Protein AF-A0A1G6MX96-F1 (afdb_monomer)

Nearest PDB structures (foldseek):
  7o3y-assembly1_E  TM=3.168E-01  e=6.059E+00  Synechocystis sp. PCC 6803 substr. Kazusa

Foldseek 3Di:
DDDDDDDPDDDDDDDPDDDDDDDDDDDDDDDDDDDDDDDDDDDDPDDDPPPPPPPPPDPDDPDDDDDDDDDDDPDPDDPCPVVVVVVVVVCVVLVVLLVVLVVCVVVLVQLVLLVVVCVVDVFPDQDVQLVCLSVVSNVCSVVSNDDPVSVVSNVVSSVVSPVSPPPFGSQLSVVLPDDDDPVVVVVVCPPPVVVVPPPDPCLLVVLVVVLVVLVVVLVVLVVLLVVLVVLLVLLVVLVVVLVVLVVVLVVLVVVLVVLVVVLVVPVPDPPDPVNVVSVVVSVVSVVVSVVSVVVSVVSVVVSVVSLVVLVVSLCVLCVDPVSVVPQVVPVPDPPPPDPPPPVDDDPPPPDSVNSSVVSVVSSCCSQQQVLLLSLLLSLLSVLVNVVCVVCSVVSSDDSPCVVVSVVLSVLSSVQSNVQSVPDDCVVVVHPPPDRSSVSSNVCSNCSVVSVVVVVVVVVVVVD

Mean predicted aligned error: 12.64 Å

Secondary structure (DSSP, 8-state):
--PPP--TT------SS----------------------PPPP----SSSSTTSSS------------------PPPP---HHHHHHHHHHHHHHHHHHHHHHHHHHHHHHHHHHHHHHHTT-S---HHHHHHHHHHHHHHHTT---HHHHHHHHHHHHHHHHHHTT--HHHHHHHH-PPPPHHHHHT-SS-HHHHHTTS-THHHHHHHHHHHHHHHHHHHHHHHHHHHHHHHHHHHHHHHHHHHHHHHHHHHHHHHHHHHHHHHSTTSTT-HHHHHHHHHHHHHHHHHHHHHHHHHHHHHHHHTHHHHHHHHHHHHHHSHHHHHHHSTTS-SS---------S-------HHHHHHHHHHHHHHIIIIIHHHHHHHHHHHHHHHHHHHHHHHHT---GGGHHHHHHHHHHHHHHHHHHHHH--TTTTT--TTS-HHHHHHHHHHTHHHHHHHHHHHHHHTT-

Solvent-accessible surface area (backbone atoms only — not comparable to full-atom values): 27642 Å² total; per-residue (Å²): 140,83,88,81,90,76,78,92,90,72,94,76,84,82,70,94,67,99,70,92,78,87,78,83,89,73,91,73,93,76,94,75,93,77,91,77,79,91,78,82,84,78,82,85,88,82,71,85,78,76,68,77,78,74,75,86,78,75,86,78,76,94,79,80,78,94,82,88,80,88,78,94,76,88,68,79,76,76,80,77,50,70,64,61,57,53,56,54,61,69,48,50,62,58,53,51,16,37,55,48,16,66,67,42,45,67,58,45,53,34,48,50,53,46,52,55,46,47,71,71,44,97,51,78,90,74,55,65,66,46,53,48,39,50,54,53,43,46,57,27,33,77,66,37,61,36,49,74,66,51,52,54,50,30,53,54,33,47,54,51,50,46,62,74,43,57,84,40,43,50,65,14,45,56,62,49,66,62,71,77,76,58,69,68,66,63,71,69,45,84,84,57,50,76,76,69,49,75,81,54,85,51,76,68,55,50,56,55,52,50,45,52,53,48,51,50,50,44,51,51,51,50,55,51,49,52,55,52,52,50,53,53,51,51,46,50,51,43,52,53,51,47,53,51,52,52,52,53,47,54,54,52,51,52,54,44,53,53,52,49,57,51,53,65,68,58,59,86,52,87,81,42,72,64,59,54,52,51,54,51,53,48,50,50,51,50,54,51,51,51,52,52,51,52,52,44,52,52,46,49,55,57,44,67,53,43,47,67,54,49,54,54,58,65,51,51,50,57,73,36,80,81,42,23,70,71,78,42,66,82,68,73,76,67,75,81,67,70,88,55,90,66,92,61,97,67,88,76,69,76,48,63,67,56,51,50,52,51,52,49,53,52,52,48,48,41,64,60,44,51,45,11,24,44,29,0,31,49,18,18,42,55,43,49,5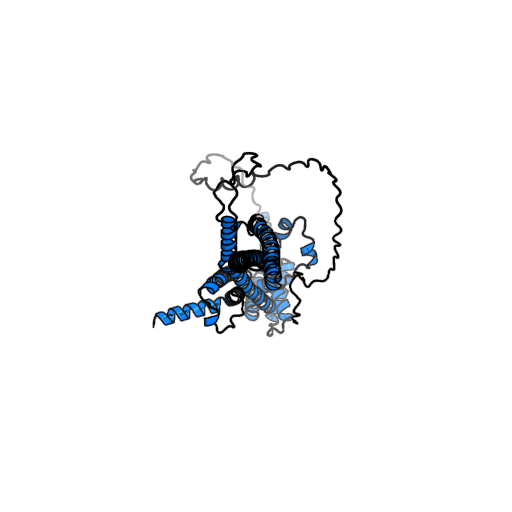5,50,48,52,54,49,30,44,74,68,29,53,41,60,86,84,54,56,66,62,54,53,52,47,36,54,47,2,23,50,33,3,37,47,32,72,76,73,54,52,54,77,81,72,75,46,67,90,81,66,59,70,47,58,53,4,20,52,32,4,44,38,41,67,58,53,50,57,49,50,53,50,52,58,54,62,75,75,109

Sequence (463 aa):
MGFIVLPPGRWQVICASSAVFEVDNAASTADKQLDFGEETKPPLVVDLVSGAMRQLKDGESWNAATDIAGAPVSTPLPAITVEAARARSATAPATRARERSMRLAPMVDDAMKLLRHAASTKSPDIDDDLRNAIISTHDLVGRHAATLEDEQKFFKAYQELTRKLAPVTAETLQASMQRLPPLSSLLQLRGNFMTRMSGMTWGRFIHAVLFVVVLIMAALALGHQTIGSAALARHKALSDDITKLADDRVKLQAAMFDKQALSDRDRSEPGSPAARALANAVRQAGDELVVKADQKKQLESERDGIPPTLARWEQRPCNTWLLKAWLCLDSGNGNGGNVRNGNGNGNGTTSAAEVLDSARTTLDRLNRIVLPLLFGLLGSYSHLLRNISLEIRAQQFAPHSSLHHIARLSLGALAGIASTWLLTPQQVGLSSSLPIWTLAFVAGYGTELVFAFMDRIILAFKA

pLDDT: mean 80.01, std 21.72, range [24.98, 98.31]

Structure (mmCIF, N/CA/C/O backbone):
data_AF-A0A1G6MX96-F1
#
_entry.id   AF-A0A1G6MX96-F1
#
loop_
_atom_site.group_PDB
_atom_site.id
_atom_site.type_symbol
_atom_site.label_atom_id
_atom_site.label_alt_id
_atom_site.label_comp_id
_atom_site.label_asym_id
_atom_site.label_entity_id
_atom_site.label_seq_id
_atom_site.pdbx_PDB_ins_code
_atom_site.Cartn_x
_atom_site.Cartn_y
_atom_site.Cartn_z
_atom_site.occupancy
_atom_site.B_iso_or_equiv
_atom_site.auth_seq_id
_atom_site.auth_comp_id
_atom_site.auth_asym_id
_atom_site.auth_atom_id
_atom_site.pdbx_PDB_model_num
ATOM 1 N N . MET A 1 1 ? -1.546 -20.864 -12.764 1.00 32.62 1 MET A N 1
ATOM 2 C CA . MET A 1 1 ? -0.641 -19.825 -13.299 1.00 32.62 1 MET A CA 1
ATOM 3 C C . MET A 1 1 ? 0.155 -20.461 -14.423 1.00 32.62 1 MET A C 1
ATOM 5 O O . MET A 1 1 ? 1.010 -21.284 -14.136 1.00 32.62 1 MET A O 1
ATOM 9 N N . GLY A 1 2 ? -0.205 -20.194 -15.677 1.00 28.23 2 GLY A N 1
ATOM 10 C CA . GLY A 1 2 ? 0.538 -20.673 -16.846 1.00 28.23 2 GLY A CA 1
ATOM 11 C C . GLY A 1 2 ? 1.231 -19.491 -17.512 1.00 28.23 2 GLY A C 1
ATOM 12 O O . GLY A 1 2 ? 0.594 -18.458 -17.702 1.00 28.23 2 GLY A O 1
ATOM 13 N N . PHE A 1 3 ? 2.518 -19.624 -17.826 1.00 24.98 3 PHE A N 1
ATOM 14 C CA . PHE A 1 3 ? 3.258 -18.634 -18.605 1.00 24.98 3 PHE A CA 1
ATOM 15 C C . PHE A 1 3 ? 3.250 -19.069 -20.068 1.00 24.98 3 PHE A C 1
ATOM 17 O O . PHE A 1 3 ? 3.734 -20.151 -20.392 1.00 24.98 3 PHE A O 1
ATOM 24 N N . ILE A 1 4 ? 2.695 -18.231 -20.940 1.00 31.08 4 ILE A N 1
ATOM 25 C CA . ILE A 1 4 ? 2.838 -18.375 -22.389 1.00 31.08 4 ILE A CA 1
ATOM 26 C C . ILE A 1 4 ? 3.882 -17.351 -22.829 1.00 31.08 4 ILE A C 1
ATOM 28 O O . ILE A 1 4 ? 3.748 -16.161 -22.548 1.00 31.08 4 ILE A O 1
ATOM 32 N N . VAL A 1 5 ? 4.933 -17.825 -23.493 1.00 31.53 5 VAL A N 1
ATOM 33 C CA . VAL A 1 5 ? 5.957 -16.983 -24.119 1.00 31.53 5 VAL A CA 1
ATOM 34 C C . VAL A 1 5 ? 5.400 -16.487 -25.454 1.00 31.53 5 VAL A C 1
ATOM 36 O O . VAL A 1 5 ? 5.077 -17.296 -26.320 1.00 31.53 5 VAL A O 1
ATOM 39 N N . LEU A 1 6 ? 5.265 -15.169 -25.615 1.00 49.91 6 LEU A N 1
ATOM 40 C CA . LEU A 1 6 ? 4.871 -14.524 -26.874 1.00 49.91 6 LEU A CA 1
ATOM 41 C C . LEU A 1 6 ? 6.075 -13.809 -27.525 1.00 49.91 6 LEU A C 1
ATOM 43 O O . LEU A 1 6 ? 6.998 -13.407 -26.813 1.00 49.91 6 LEU A O 1
ATOM 47 N N . PRO A 1 7 ? 6.084 -13.659 -28.866 1.00 39.91 7 PRO A N 1
ATOM 48 C CA . PRO A 1 7 ? 7.207 -13.102 -29.624 1.00 39.91 7 PRO A CA 1
ATOM 49 C C . PRO A 1 7 ? 7.394 -11.581 -29.425 1.00 39.91 7 PRO A C 1
ATOM 51 O O . PRO A 1 7 ? 6.447 -10.876 -29.064 1.00 39.91 7 PRO A O 1
ATOM 54 N N . PRO A 1 8 ? 8.609 -11.049 -29.676 1.00 42.44 8 PRO A N 1
ATOM 55 C CA . PRO A 1 8 ? 8.947 -9.650 -29.420 1.00 42.44 8 PRO A CA 1
ATOM 56 C C . PRO A 1 8 ? 8.251 -8.702 -30.410 1.00 42.44 8 PRO A C 1
ATOM 58 O O . PRO A 1 8 ? 8.320 -8.907 -31.619 1.00 42.44 8 PRO A O 1
ATOM 61 N N . GLY A 1 9 ? 7.616 -7.637 -29.903 1.00 36.28 9 GLY A N 1
ATOM 62 C CA . GLY A 1 9 ? 7.147 -6.513 -30.734 1.00 36.28 9 GLY A CA 1
ATOM 63 C C . GLY A 1 9 ? 5.768 -5.927 -30.410 1.00 36.28 9 GLY A C 1
ATOM 64 O O . GLY A 1 9 ? 5.407 -4.899 -30.976 1.00 36.28 9 GLY A O 1
ATOM 65 N N . ARG A 1 10 ? 4.991 -6.512 -29.490 1.00 33.88 10 ARG A N 1
ATOM 66 C CA . ARG A 1 10 ? 3.707 -5.948 -29.034 1.00 33.88 10 ARG A CA 1
ATOM 67 C C . ARG A 1 10 ? 3.581 -6.049 -27.517 1.00 33.88 10 ARG A C 1
ATOM 69 O O . ARG A 1 10 ? 3.530 -7.144 -26.971 1.00 33.88 10 ARG A O 1
ATOM 76 N N . TRP A 1 11 ? 3.494 -4.906 -26.842 1.00 36.28 11 TRP A N 1
ATOM 77 C CA . TRP A 1 11 ? 3.169 -4.847 -25.418 1.00 36.28 11 TRP A CA 1
ATOM 78 C C . TRP A 1 11 ? 1.646 -4.791 -25.270 1.00 36.28 11 TRP A C 1
ATOM 80 O O . TRP A 1 11 ? 1.035 -3.765 -25.556 1.00 36.28 11 TRP A O 1
ATOM 90 N N . GLN A 1 12 ? 1.025 -5.892 -24.844 1.00 35.28 12 GLN A N 1
ATOM 91 C CA . GLN A 1 12 ? -0.347 -5.881 -24.334 1.00 35.28 12 GLN A CA 1
ATOM 92 C C . GLN A 1 12 ? -0.307 -6.021 -22.815 1.00 35.28 12 GLN A C 1
ATOM 94 O O . GLN A 1 12 ? 0.217 -6.994 -22.276 1.00 35.28 12 GLN A O 1
ATOM 99 N N . VAL A 1 13 ? -0.882 -5.041 -22.123 1.00 33.16 13 VAL A N 1
ATOM 100 C CA . VAL A 1 13 ? -1.172 -5.137 -20.694 1.00 33.16 13 VAL A CA 1
ATOM 101 C C . VAL A 1 13 ? -2.496 -5.882 -20.565 1.00 33.16 13 VAL A C 1
ATOM 103 O O . VAL A 1 13 ? -3.560 -5.311 -20.785 1.00 33.16 13 VAL A O 1
ATOM 106 N N . ILE A 1 14 ? -2.437 -7.175 -20.247 1.00 34.12 14 ILE A N 1
ATOM 107 C CA . ILE A 1 14 ? -3.632 -7.952 -19.909 1.00 34.12 14 ILE A CA 1
ATOM 108 C C . ILE A 1 14 ? -3.952 -7.671 -18.440 1.00 34.12 14 ILE A C 1
ATOM 110 O O . ILE A 1 14 ? -3.403 -8.293 -17.533 1.00 34.12 14 ILE A O 1
ATOM 114 N N . CYS A 1 15 ? -4.842 -6.709 -18.200 1.00 31.44 15 CYS A N 1
ATOM 115 C CA . CYS A 1 15 ? -5.530 -6.600 -16.921 1.00 31.44 15 CYS A CA 1
ATOM 116 C C . CYS A 1 15 ? -6.590 -7.704 -16.859 1.00 31.44 15 CYS A C 1
ATOM 118 O O . CYS A 1 15 ? -7.545 -7.704 -17.632 1.00 31.44 15 CYS A O 1
ATOM 120 N N . ALA A 1 16 ? -6.430 -8.649 -15.934 1.00 34.81 16 ALA A N 1
ATOM 121 C CA . ALA A 1 16 ? -7.460 -9.629 -15.622 1.00 34.81 16 ALA A CA 1
ATOM 122 C C . ALA A 1 16 ? -8.625 -8.944 -14.884 1.00 34.81 16 ALA A C 1
ATOM 124 O O . ALA A 1 16 ? -8.678 -8.933 -13.659 1.00 34.81 16 ALA A O 1
ATOM 125 N N . SER A 1 17 ? -9.541 -8.342 -15.640 1.00 34.34 17 SER A N 1
ATOM 126 C CA . SER A 1 17 ? -10.944 -8.178 -15.259 1.00 34.34 17 SER A CA 1
ATOM 127 C C . SER A 1 17 ? -11.759 -7.884 -16.515 1.00 34.34 17 SER A C 1
ATOM 129 O O . SER A 1 17 ? -11.418 -7.007 -17.306 1.00 34.34 17 SER A O 1
ATOM 131 N N . SER A 1 18 ? -12.800 -8.675 -16.724 1.00 39.94 18 SER A N 1
ATOM 132 C CA . SER A 1 18 ? -13.626 -8.721 -17.922 1.00 39.94 18 SER A CA 1
ATOM 133 C C . SER A 1 18 ? -14.335 -7.390 -18.205 1.00 39.94 18 SER A C 1
ATOM 135 O O . SER A 1 18 ? -15.330 -7.068 -17.567 1.00 39.94 18 SER A O 1
ATOM 137 N N . ALA A 1 19 ? -13.853 -6.654 -19.204 1.00 28.27 19 ALA A N 1
ATOM 138 C CA . ALA A 1 19 ? -14.644 -5.775 -20.061 1.00 28.27 19 ALA A CA 1
ATOM 139 C C . ALA A 1 19 ? -13.836 -5.545 -21.344 1.00 28.27 19 ALA A C 1
ATOM 141 O O . ALA A 1 19 ? -12.838 -4.826 -21.347 1.00 28.27 19 ALA A O 1
ATOM 142 N N . VAL A 1 20 ? -14.229 -6.222 -22.421 1.00 31.52 20 VAL A N 1
ATOM 143 C CA . VAL A 1 20 ? -13.672 -6.000 -23.757 1.00 31.52 20 VAL A CA 1
ATOM 144 C C . VAL A 1 20 ? -14.198 -4.649 -24.236 1.00 31.52 20 VAL A C 1
ATOM 146 O O . VAL A 1 20 ? -15.396 -4.501 -24.456 1.00 31.52 20 VAL A O 1
ATOM 149 N N . PHE A 1 21 ? -13.314 -3.660 -24.350 1.00 27.19 21 PHE A N 1
ATOM 150 C CA . PHE A 1 21 ? -13.560 -2.453 -25.133 1.00 27.19 21 PHE A CA 1
ATOM 151 C C . PHE A 1 21 ? -12.643 -2.527 -26.349 1.00 27.19 21 PHE A C 1
ATOM 153 O O . PHE A 1 21 ? -11.423 -2.403 -26.241 1.00 27.19 21 PHE A O 1
ATOM 160 N N . GLU A 1 22 ? -13.249 -2.821 -27.489 1.00 29.62 22 GLU A N 1
ATOM 161 C CA . GLU A 1 22 ? -12.618 -2.801 -28.799 1.00 29.62 22 GLU A CA 1
ATOM 162 C C . GLU A 1 22 ? -12.575 -1.338 -29.256 1.00 29.62 22 GLU A C 1
ATOM 164 O O . GLU A 1 22 ? -13.606 -0.671 -29.332 1.00 29.62 22 GLU A O 1
ATOM 169 N N . VAL A 1 23 ? -11.370 -0.799 -29.451 1.00 28.44 23 VAL A N 1
ATOM 170 C CA . VAL A 1 23 ? -11.167 0.542 -30.007 1.00 28.44 23 VAL A CA 1
ATOM 171 C C . VAL A 1 23 ? -10.426 0.368 -31.321 1.00 28.44 23 VAL A C 1
ATOM 173 O O . VAL A 1 23 ? -9.216 0.134 -31.338 1.00 28.44 23 VAL A O 1
ATOM 176 N N . ASP A 1 24 ? -11.176 0.467 -32.415 1.00 31.47 24 ASP A N 1
ATOM 177 C CA . ASP A 1 24 ? -10.632 0.566 -33.761 1.00 31.47 24 ASP A CA 1
ATOM 178 C C . ASP A 1 24 ? -9.907 1.904 -33.932 1.00 31.47 24 ASP A C 1
ATOM 180 O O . ASP A 1 24 ? -10.483 2.986 -33.798 1.00 31.47 24 ASP A O 1
ATOM 184 N N . ASN A 1 25 ? -8.617 1.828 -34.259 1.00 33.38 25 ASN A N 1
ATOM 185 C CA . ASN A 1 25 ? -7.836 2.971 -34.714 1.00 33.38 25 ASN A CA 1
ATOM 186 C C . ASN A 1 25 ? -8.139 3.223 -36.197 1.00 33.38 25 ASN A C 1
ATOM 188 O O . ASN A 1 25 ? -7.455 2.699 -37.075 1.00 33.38 25 ASN A O 1
ATOM 192 N N . ALA A 1 26 ? -9.133 4.065 -36.470 1.00 30.14 26 ALA A N 1
ATOM 193 C CA . ALA A 1 26 ? -9.277 4.733 -37.757 1.00 30.14 26 ALA A CA 1
ATOM 194 C C . ALA A 1 26 ? -8.829 6.193 -37.614 1.00 30.14 26 ALA A C 1
ATOM 196 O O . ALA A 1 26 ? -9.454 7.000 -36.927 1.00 30.14 26 ALA A O 1
ATOM 197 N N . ALA A 1 27 ? -7.719 6.525 -38.269 1.00 35.81 27 ALA A N 1
ATOM 198 C CA . ALA A 1 27 ? -7.292 7.897 -38.464 1.00 35.81 27 ALA A CA 1
ATOM 199 C C . ALA A 1 27 ? -8.280 8.612 -39.400 1.00 35.81 27 ALA A C 1
ATOM 201 O O . ALA A 1 27 ? -8.463 8.198 -40.542 1.00 35.81 27 ALA A O 1
ATOM 202 N N . SER A 1 28 ? -8.884 9.704 -38.933 1.00 30.89 28 SER A N 1
ATOM 203 C CA . SER A 1 28 ? -9.503 10.705 -39.800 1.00 30.89 28 SER A CA 1
ATOM 204 C C . SER A 1 28 ? -9.442 12.072 -39.131 1.00 30.89 28 SER A C 1
ATOM 206 O O . SER A 1 28 ? -10.087 12.331 -38.119 1.00 30.89 28 SER A O 1
ATOM 208 N N . THR A 1 29 ? -8.656 12.945 -39.746 1.00 41.12 29 THR A N 1
ATOM 209 C CA . THR A 1 29 ? -8.716 14.405 -39.673 1.00 41.12 29 THR A CA 1
ATOM 210 C C . THR A 1 29 ? -10.152 14.933 -39.692 1.00 41.12 29 THR A C 1
ATOM 212 O O . THR A 1 29 ? -10.872 14.697 -40.660 1.00 41.12 29 THR A O 1
ATOM 215 N N . ALA A 1 30 ? -10.539 15.697 -38.671 1.00 30.98 30 ALA A N 1
ATOM 216 C CA . ALA A 1 30 ? -11.581 16.717 -38.764 1.00 30.98 30 ALA A CA 1
ATOM 217 C C . ALA A 1 30 ? -11.429 17.715 -37.609 1.00 30.98 30 ALA A C 1
ATOM 219 O O . ALA A 1 30 ? -11.687 17.414 -36.446 1.00 30.98 30 ALA A O 1
ATOM 220 N N . ASP A 1 31 ? -10.983 18.902 -37.987 1.00 37.72 31 ASP A N 1
ATOM 221 C CA . ASP A 1 31 ? -10.928 20.123 -37.204 1.00 37.72 31 ASP A CA 1
ATOM 222 C C . ASP A 1 31 ? -12.363 20.593 -36.897 1.00 37.72 31 ASP A C 1
ATOM 224 O O . ASP A 1 31 ? -13.135 20.880 -37.815 1.00 37.72 31 ASP A O 1
ATOM 228 N N . LYS A 1 32 ? -12.755 20.614 -35.617 1.00 31.39 32 LYS A N 1
ATOM 229 C CA . LYS A 1 32 ? -13.952 21.322 -35.137 1.00 31.39 32 LYS A CA 1
ATOM 230 C C . LYS A 1 32 ? -13.677 21.943 -33.775 1.00 31.39 32 LYS A C 1
ATOM 232 O O . LYS A 1 32 ? -13.796 21.318 -32.725 1.00 31.39 32 LYS A O 1
ATOM 237 N N . GLN A 1 33 ? -13.334 23.217 -33.861 1.00 38.38 33 GLN A N 1
ATOM 238 C CA . GLN A 1 33 ? -13.341 24.221 -32.815 1.00 38.38 33 GLN A CA 1
ATOM 239 C C . GLN A 1 33 ? -14.759 24.325 -32.219 1.00 38.38 33 GLN A C 1
ATOM 241 O O . GLN A 1 33 ? -15.700 24.728 -32.903 1.00 38.38 33 GLN A O 1
ATOM 246 N N . LEU A 1 34 ? -14.918 23.910 -30.960 1.00 30.80 34 LEU A N 1
ATOM 247 C CA . LEU A 1 34 ? -16.121 24.133 -30.158 1.00 30.80 34 LEU A CA 1
ATOM 248 C C . LEU A 1 34 ? -15.741 24.983 -28.948 1.00 30.80 34 LEU A C 1
ATOM 250 O O . LEU A 1 34 ? -15.042 24.545 -28.036 1.00 30.80 34 LEU A O 1
ATOM 254 N N . ASP A 1 35 ? -16.197 26.224 -29.042 1.00 38.25 35 ASP A N 1
ATOM 255 C CA . ASP A 1 35 ? -16.194 27.282 -28.048 1.00 38.25 35 ASP A CA 1
ATOM 256 C C . ASP A 1 35 ? -17.065 26.865 -26.851 1.00 38.25 35 ASP A C 1
ATOM 258 O O . ASP A 1 35 ? -18.240 26.527 -27.021 1.00 38.25 35 ASP A O 1
ATOM 262 N N . PHE A 1 36 ? -16.486 26.845 -25.650 1.00 32.56 36 PHE A N 1
ATOM 263 C CA . PHE A 1 36 ? -17.228 26.675 -24.402 1.00 32.56 36 PHE A CA 1
ATOM 264 C C . PHE A 1 36 ? -16.959 27.874 -23.504 1.00 32.56 36 PHE A C 1
ATOM 266 O O . PHE A 1 36 ? -15.828 28.135 -23.090 1.00 32.56 36 PHE A O 1
ATOM 273 N N . GLY A 1 37 ? -18.050 28.593 -23.255 1.00 30.45 37 GLY A N 1
ATOM 274 C CA . GLY A 1 37 ? -18.102 29.840 -22.526 1.00 30.45 37 GLY A CA 1
ATOM 275 C C . GLY A 1 37 ? -17.659 29.724 -21.072 1.00 30.45 37 GLY A C 1
ATOM 276 O O . GLY A 1 37 ? -17.983 28.781 -20.357 1.00 30.45 37 GLY A O 1
ATOM 277 N N . GLU A 1 38 ? -16.901 30.746 -20.693 1.00 41.00 38 GLU A N 1
ATOM 278 C CA . GLU A 1 38 ? -16.942 31.498 -19.441 1.00 41.00 38 GLU A CA 1
ATOM 279 C C . GLU A 1 38 ? -17.905 30.957 -18.364 1.00 41.00 38 GLU A C 1
ATOM 281 O O . GLU A 1 38 ? -19.078 31.322 -18.301 1.00 41.00 38 GLU A O 1
ATOM 286 N N . GLU A 1 39 ? -17.378 30.115 -17.470 1.00 33.47 39 GLU A N 1
ATOM 287 C CA . GLU A 1 39 ? -18.051 29.744 -16.225 1.00 33.47 39 GLU A CA 1
ATOM 288 C C . GLU A 1 39 ? -17.381 30.446 -15.036 1.00 33.47 39 GLU A C 1
ATOM 290 O O . GLU A 1 39 ? -16.157 30.514 -14.884 1.00 33.47 39 GLU A O 1
ATOM 295 N N . THR A 1 40 ? -18.236 31.053 -14.227 1.00 37.91 40 THR A N 1
ATOM 296 C CA . THR A 1 40 ? -17.953 32.064 -13.219 1.00 37.91 40 THR A CA 1
ATOM 297 C C . THR A 1 40 ? -17.250 31.498 -11.982 1.00 37.91 40 THR A C 1
ATOM 299 O O . THR A 1 40 ? -17.592 30.450 -11.439 1.00 37.91 40 THR A O 1
ATOM 302 N N . LYS A 1 41 ? -16.252 32.248 -11.496 1.00 35.16 41 LYS A N 1
ATOM 303 C CA . LYS A 1 41 ? -15.561 32.028 -10.215 1.00 35.16 41 LYS A CA 1
ATOM 304 C C . LYS A 1 41 ? -16.553 32.043 -9.038 1.00 35.16 41 LYS A C 1
ATOM 306 O O . LYS A 1 41 ? -17.203 33.071 -8.841 1.00 35.16 41 LYS A O 1
ATOM 311 N N . PRO A 1 42 ? -16.583 31.019 -8.168 1.00 38.59 42 PRO A N 1
ATOM 312 C CA . PRO A 1 42 ? -17.156 31.165 -6.836 1.00 38.59 42 PRO A CA 1
ATOM 313 C C . PRO A 1 42 ? -16.171 31.879 -5.883 1.00 38.59 42 PRO A C 1
ATOM 315 O O . PRO A 1 42 ? -14.950 31.770 -6.053 1.00 38.59 42 PRO A O 1
ATOM 318 N N . PRO A 1 43 ? -16.676 32.626 -4.882 1.00 41.56 43 PRO A N 1
ATOM 319 C CA . PRO A 1 43 ? -15.846 33.402 -3.971 1.00 41.56 43 PRO A CA 1
ATOM 320 C C . PRO A 1 43 ? -15.048 32.512 -3.011 1.00 41.56 43 PRO A C 1
ATOM 322 O O . PRO A 1 43 ? -15.542 31.529 -2.457 1.00 41.56 43 PRO A O 1
ATOM 325 N N . LEU A 1 44 ? -13.794 32.915 -2.806 1.00 34.78 44 LEU A N 1
ATOM 326 C CA . LEU A 1 44 ? -12.882 32.420 -1.783 1.00 34.78 44 LEU A CA 1
ATOM 327 C C . LEU A 1 44 ? -13.494 32.606 -0.387 1.00 34.78 44 LEU A C 1
ATOM 329 O O . LEU A 1 44 ? -13.615 33.727 0.096 1.00 34.78 44 LEU A O 1
ATOM 333 N N . VAL A 1 45 ? -13.812 31.498 0.283 1.00 39.19 45 VAL A N 1
ATOM 334 C CA . VAL A 1 45 ? -14.004 31.453 1.739 1.00 39.19 45 VAL A CA 1
ATOM 335 C C . VAL A 1 45 ? -12.655 31.103 2.359 1.00 39.19 45 VAL A C 1
ATOM 337 O O . VAL A 1 45 ? -12.353 29.948 2.651 1.00 39.19 45 VAL A O 1
ATOM 340 N N . VAL A 1 46 ? -11.813 32.120 2.511 1.00 39.56 46 VAL A N 1
ATOM 341 C CA . VAL A 1 46 ? -10.621 32.088 3.362 1.00 39.56 46 VAL A CA 1
ATOM 342 C C . VAL A 1 46 ? -10.814 33.208 4.369 1.00 39.56 46 VAL A C 1
ATOM 344 O O . VAL A 1 46 ? -10.371 34.313 4.117 1.00 39.56 46 VAL A O 1
ATOM 347 N N . ASP A 1 47 ? -11.548 32.940 5.453 1.00 39.31 47 ASP A N 1
ATOM 348 C CA . ASP A 1 47 ? -11.550 33.833 6.629 1.00 39.31 47 ASP A CA 1
ATOM 349 C C . ASP A 1 47 ? -12.038 33.201 7.949 1.00 39.31 47 ASP A C 1
ATOM 351 O O . ASP A 1 47 ? -12.030 33.856 8.987 1.00 39.31 47 ASP A O 1
ATOM 355 N N . LEU A 1 48 ? -12.399 31.910 7.999 1.00 38.44 48 LEU A N 1
ATOM 356 C CA . LEU A 1 48 ? -12.980 31.340 9.229 1.00 38.44 48 LEU A CA 1
ATOM 357 C C . LEU A 1 48 ? -11.993 30.681 10.212 1.00 38.44 48 LEU A C 1
ATOM 359 O O . LEU A 1 48 ? -12.417 30.228 11.271 1.00 38.44 48 LEU A O 1
ATOM 363 N N . VAL A 1 49 ? -10.691 30.619 9.907 1.00 36.06 49 VAL A N 1
ATOM 364 C CA . VAL A 1 49 ? -9.711 29.887 10.748 1.00 36.06 49 VAL A CA 1
ATOM 365 C C . VAL A 1 49 ? -8.708 30.809 11.461 1.00 36.06 49 VAL A C 1
ATOM 367 O O . VAL A 1 49 ? -8.034 30.383 12.394 1.00 36.06 49 VAL A O 1
ATOM 370 N N . SER A 1 50 ? -8.676 32.108 11.146 1.00 37.38 50 SER A N 1
ATOM 371 C CA . SER A 1 50 ? -7.808 33.077 11.843 1.00 37.38 50 SER A CA 1
ATOM 372 C C . SER A 1 50 ? -8.469 33.774 13.045 1.00 37.38 50 SER A C 1
ATOM 374 O O . SER A 1 50 ? -7.772 34.423 13.823 1.00 37.38 50 SER A O 1
ATOM 376 N N . GLY A 1 51 ? -9.782 33.605 13.250 1.00 34.56 51 GLY A N 1
ATOM 377 C CA . GLY A 1 51 ? -10.523 34.219 14.365 1.00 34.56 51 GLY A CA 1
ATOM 378 C C . GLY A 1 51 ? -10.525 33.419 15.675 1.00 34.56 51 GLY A C 1
ATOM 379 O O . GLY A 1 51 ? -10.656 34.002 16.746 1.00 34.56 51 GLY A O 1
ATOM 380 N N . ALA A 1 52 ? -10.327 32.098 15.628 1.00 34.59 52 ALA A N 1
ATOM 381 C CA . ALA A 1 52 ? -10.510 31.228 16.798 1.00 34.59 52 ALA A CA 1
ATOM 382 C C . ALA A 1 52 ? -9.248 31.038 17.666 1.00 34.59 52 ALA A C 1
ATOM 384 O O . ALA A 1 52 ? -9.318 30.448 18.739 1.00 34.59 52 ALA A O 1
ATOM 385 N N . MET A 1 53 ? -8.091 31.553 17.235 1.00 32.97 53 MET A N 1
ATOM 386 C CA . MET A 1 53 ? -6.805 31.372 17.932 1.00 32.97 53 MET A CA 1
ATOM 387 C C . MET A 1 53 ? -6.254 32.657 18.567 1.00 32.97 53 MET A C 1
ATOM 389 O O . MET A 1 53 ? -5.101 32.697 18.991 1.00 32.97 53 MET A O 1
ATOM 393 N N . ARG A 1 54 ? -7.086 33.704 18.666 1.00 39.25 54 ARG A N 1
ATOM 394 C CA . ARG A 1 54 ? -6.750 34.985 19.314 1.00 39.25 54 ARG A CA 1
ATOM 395 C C . ARG A 1 54 ? -7.560 35.258 20.597 1.00 39.25 54 ARG A C 1
ATOM 397 O O . ARG A 1 54 ? -7.527 36.373 21.089 1.00 39.25 54 ARG A O 1
ATOM 404 N N . GLN A 1 55 ? -8.239 34.247 21.154 1.00 38.88 55 GLN A N 1
ATOM 405 C CA . GLN A 1 55 ? -9.003 34.342 22.416 1.00 38.88 55 GLN A CA 1
ATOM 406 C C . GLN A 1 55 ? -8.418 33.535 23.594 1.00 38.88 55 GLN A C 1
ATOM 408 O O . GLN A 1 55 ? -9.024 33.471 24.654 1.00 38.88 55 GLN A O 1
ATOM 413 N N . LEU A 1 56 ? -7.226 32.942 23.454 1.00 43.28 56 LEU A N 1
ATOM 414 C CA . LEU A 1 56 ? -6.556 32.203 24.543 1.00 43.28 56 LEU A CA 1
ATOM 415 C C . LEU A 1 56 ? -5.300 32.911 25.077 1.00 43.28 56 LEU A C 1
ATOM 417 O O . LEU A 1 56 ? -4.415 32.268 25.637 1.00 43.28 56 LEU A O 1
ATOM 421 N N . LYS A 1 57 ? -5.196 34.233 24.884 1.00 40.78 57 LYS A N 1
ATOM 422 C CA . LYS A 1 57 ? -4.031 35.019 25.322 1.00 40.78 57 LYS A CA 1
ATOM 423 C C . LYS A 1 57 ? -4.372 36.295 26.095 1.00 40.78 57 LYS A C 1
ATOM 425 O O . LYS A 1 57 ? -3.500 37.143 26.233 1.00 40.78 57 LYS A O 1
ATOM 430 N N . ASP A 1 58 ? -5.574 36.378 26.652 1.00 38.41 58 ASP A N 1
ATOM 431 C CA . ASP A 1 58 ? -5.895 37.382 27.662 1.00 38.41 58 ASP A CA 1
ATOM 432 C C . ASP A 1 58 ? -6.057 36.660 28.999 1.00 38.41 58 ASP A C 1
ATOM 434 O O . ASP A 1 58 ? -7.073 36.037 29.302 1.00 38.41 58 ASP A O 1
ATOM 438 N N . GLY A 1 59 ? -4.966 36.661 29.764 1.00 45.62 59 GLY A N 1
ATOM 439 C CA . GLY A 1 59 ? -4.988 36.306 31.172 1.00 45.62 59 GLY A CA 1
ATOM 440 C C . GLY A 1 59 ? -5.720 37.398 31.936 1.00 45.62 59 GLY A C 1
ATOM 441 O O . GLY A 1 59 ? -5.112 38.396 32.314 1.00 45.62 59 GLY A O 1
ATOM 442 N N . GLU A 1 60 ? -7.015 37.205 32.164 1.00 40.38 60 GLU A N 1
ATOM 443 C CA . GLU A 1 60 ? -7.768 38.014 33.114 1.00 40.38 60 GLU A CA 1
ATOM 444 C C . GLU A 1 60 ? -7.475 37.532 34.537 1.00 40.38 60 GLU A C 1
ATOM 446 O O . GLU A 1 60 ? -7.816 36.427 34.967 1.00 40.38 60 GLU A O 1
ATOM 451 N N . SER A 1 61 ? -6.772 38.399 35.257 1.00 37.16 61 SER A N 1
ATOM 452 C CA . SER A 1 61 ? -6.524 38.319 36.683 1.00 37.16 61 SER A CA 1
ATOM 453 C C . SER A 1 61 ? -7.839 38.372 37.460 1.00 37.16 61 SER A C 1
ATOM 455 O O . SER A 1 61 ? -8.541 39.383 37.435 1.00 37.16 61 SER A O 1
ATOM 457 N N . TRP A 1 62 ? -8.129 37.331 38.236 1.00 41.00 62 TRP A N 1
ATOM 458 C CA . TRP A 1 62 ? -9.152 37.376 39.278 1.00 41.00 62 TRP A CA 1
ATOM 459 C C . TRP A 1 62 ? -8.624 38.155 40.486 1.00 41.00 62 TRP A C 1
ATOM 461 O O . TRP A 1 62 ? -8.167 37.565 41.455 1.00 41.00 62 TRP A O 1
ATOM 471 N N . ASN A 1 63 ? -8.657 39.485 40.405 1.00 57.91 63 ASN A N 1
ATOM 472 C CA . ASN A 1 63 ? -8.487 40.393 41.538 1.00 57.91 63 ASN A CA 1
ATOM 473 C C . ASN A 1 63 ? -9.418 41.603 41.347 1.00 57.91 63 ASN A C 1
ATOM 475 O O . ASN A 1 63 ? -9.024 42.614 40.777 1.00 57.91 63 ASN A O 1
ATOM 479 N N . ALA A 1 64 ? -10.653 41.490 41.832 1.00 42.19 64 ALA A N 1
ATOM 480 C CA . ALA A 1 64 ? -11.533 42.612 42.168 1.00 42.19 64 ALA A CA 1
ATOM 481 C C . ALA A 1 64 ? -12.469 42.104 43.280 1.00 42.19 64 ALA A C 1
ATOM 483 O O . ALA A 1 64 ? -13.276 41.207 43.062 1.00 42.19 64 ALA A O 1
ATOM 484 N N . ALA A 1 65 ? -12.159 42.379 44.545 1.00 40.50 65 ALA A N 1
ATOM 485 C CA . ALA A 1 65 ? -12.506 43.621 45.235 1.00 40.50 65 ALA A CA 1
ATOM 486 C C . ALA A 1 65 ? -14.029 43.787 45.377 1.00 40.50 65 ALA A C 1
ATOM 488 O O . ALA A 1 65 ? -14.729 44.201 44.460 1.00 40.50 65 ALA A O 1
ATOM 489 N N . THR A 1 66 ? -14.509 43.390 46.558 1.00 51.91 66 THR A N 1
ATOM 490 C CA . THR A 1 66 ? -15.283 44.246 47.470 1.00 51.91 66 THR A CA 1
ATOM 491 C C . THR A 1 66 ? -15.865 45.520 46.854 1.00 51.91 66 THR A C 1
ATOM 493 O O . THR A 1 66 ? -15.140 46.495 46.709 1.00 51.91 66 THR A O 1
ATOM 496 N N . ASP A 1 67 ? -17.167 45.519 46.569 1.00 50.41 67 ASP A N 1
ATOM 497 C CA . ASP A 1 67 ? -18.073 46.622 46.916 1.00 50.41 67 ASP A CA 1
ATOM 498 C C . ASP A 1 67 ? -19.510 46.283 46.503 1.00 50.41 67 ASP A C 1
ATOM 500 O O . ASP A 1 67 ? -19.911 46.446 45.355 1.00 50.41 67 ASP A O 1
ATOM 504 N N . ILE A 1 68 ? -20.311 45.827 47.469 1.00 49.28 68 ILE A N 1
ATOM 505 C CA . ILE A 1 68 ? -21.768 46.005 47.433 1.00 49.28 68 ILE A CA 1
ATOM 506 C C . ILE A 1 68 ? -22.177 46.490 48.821 1.00 49.28 68 ILE A C 1
ATOM 508 O O . ILE A 1 68 ? -22.598 45.729 49.693 1.00 49.28 68 ILE A O 1
ATOM 512 N N . ALA A 1 69 ? -21.985 47.787 49.033 1.00 50.19 69 ALA A N 1
ATOM 513 C CA . ALA A 1 69 ? -22.613 48.525 50.109 1.00 50.19 69 ALA A CA 1
ATOM 514 C C . ALA A 1 69 ? -24.040 48.922 49.691 1.00 50.19 69 ALA A C 1
ATOM 516 O O . ALA A 1 69 ? -24.246 49.504 48.631 1.00 50.19 69 ALA A O 1
ATOM 517 N N . GLY A 1 70 ? -25.007 48.659 50.574 1.00 54.28 70 GLY A N 1
ATOM 518 C CA . GLY A 1 70 ? -26.190 49.507 50.732 1.00 54.28 70 GLY A CA 1
ATOM 519 C C . GLY A 1 70 ? -27.399 49.229 49.838 1.00 54.28 70 GLY A C 1
ATOM 520 O O . GLY A 1 70 ? -27.694 49.998 48.931 1.00 54.28 70 GLY A O 1
ATOM 521 N N . ALA A 1 71 ? -28.211 48.238 50.213 1.00 44.12 71 ALA A N 1
ATOM 522 C CA . ALA A 1 71 ? -29.651 48.275 49.951 1.00 44.12 71 ALA A CA 1
ATOM 523 C C . ALA A 1 71 ? -30.412 47.827 51.216 1.00 44.12 71 ALA A C 1
ATOM 525 O O . ALA A 1 71 ? -30.302 46.664 51.610 1.00 44.12 71 ALA A O 1
ATOM 526 N N . PRO A 1 72 ? -31.167 48.715 51.891 1.00 61.72 72 PRO A N 1
ATOM 527 C CA . PRO A 1 72 ? -32.032 48.324 52.993 1.00 61.72 72 PRO A CA 1
ATOM 528 C C . PRO A 1 72 ? -33.330 47.754 52.414 1.00 61.72 72 PRO A C 1
ATOM 530 O O . PRO A 1 72 ? -34.235 48.493 52.038 1.00 61.72 72 PRO A O 1
ATOM 533 N N . VAL A 1 73 ? -33.421 46.427 52.324 1.00 54.03 73 VAL A N 1
ATOM 534 C CA . VAL A 1 73 ? -34.672 45.739 51.979 1.00 54.03 73 VAL A CA 1
ATOM 535 C C . VAL A 1 73 ? -35.102 44.896 53.171 1.00 54.03 73 VAL A C 1
ATOM 537 O O . VAL A 1 73 ? -34.873 43.694 53.259 1.00 54.03 73 VAL A O 1
ATOM 540 N N . SER A 1 74 ? -35.741 45.567 54.121 1.00 56.62 74 SER A N 1
ATOM 541 C CA . SER A 1 74 ? -36.588 44.970 55.146 1.00 56.62 74 SER A CA 1
ATOM 542 C C . SER A 1 74 ? -37.932 44.568 54.529 1.00 56.62 74 SER A C 1
ATOM 544 O O . SER A 1 74 ? -38.977 45.124 54.854 1.00 56.62 74 SER A O 1
ATOM 546 N N . THR A 1 75 ? -37.926 43.590 53.622 1.00 58.91 75 THR A N 1
ATOM 547 C CA . THR A 1 75 ? -39.147 42.832 53.324 1.00 58.91 75 THR A CA 1
ATOM 548 C C . THR A 1 75 ? -39.269 41.713 54.356 1.00 58.91 75 THR A C 1
ATOM 550 O O . THR A 1 75 ? -38.352 40.892 54.447 1.00 58.91 75 THR A O 1
ATOM 553 N N . PRO A 1 76 ? -40.351 41.658 55.152 1.00 59.25 76 PRO A N 1
ATOM 554 C CA . PRO A 1 76 ? -40.567 40.567 56.089 1.00 59.25 76 PRO A CA 1
ATOM 555 C C . PRO A 1 76 ? -40.601 39.249 55.314 1.00 59.25 76 PRO A C 1
ATOM 557 O O . PRO A 1 76 ? -41.351 39.114 54.346 1.00 59.25 76 PRO A O 1
ATOM 560 N N . LEU A 1 77 ? -39.758 38.296 55.730 1.00 57.44 77 LEU A N 1
ATOM 561 C CA . LEU A 1 77 ? -39.796 36.925 55.234 1.00 57.44 77 LEU A CA 1
ATOM 562 C C . LEU A 1 77 ? -41.256 36.456 55.271 1.00 57.44 77 LEU A C 1
ATOM 564 O O . LEU A 1 77 ? -41.855 36.490 56.352 1.00 57.44 77 LEU A O 1
ATOM 568 N N . PRO A 1 78 ? -41.847 36.031 54.138 1.00 64.31 78 PRO A N 1
ATOM 569 C CA . PRO A 1 78 ? -43.154 35.407 54.187 1.00 64.31 78 PRO A CA 1
ATOM 570 C C . PRO A 1 78 ? -43.018 34.223 55.135 1.00 64.31 78 PRO A C 1
ATOM 572 O O . PRO A 1 78 ? -42.104 33.410 54.976 1.00 64.31 78 PRO A O 1
ATOM 575 N N . ALA A 1 79 ? -43.871 34.177 56.158 1.00 60.88 79 ALA A N 1
ATOM 576 C CA . ALA A 1 79 ? -43.932 33.066 57.088 1.00 60.88 79 ALA A CA 1
ATOM 577 C C . ALA A 1 79 ? -44.050 31.786 56.255 1.00 60.88 79 ALA A C 1
ATOM 579 O O . ALA A 1 79 ? -45.102 31.510 55.677 1.00 60.88 79 ALA A O 1
ATOM 580 N N . ILE A 1 80 ? -42.941 31.052 56.122 1.00 59.06 80 ILE A N 1
ATOM 581 C CA . ILE A 1 80 ? -42.932 29.744 55.484 1.00 59.06 80 ILE A CA 1
ATOM 582 C C . ILE A 1 80 ? -43.808 28.906 56.395 1.00 59.06 80 ILE A C 1
ATOM 584 O O . ILE A 1 80 ? -43.401 28.524 57.492 1.00 59.06 80 ILE A O 1
ATOM 588 N N . THR A 1 81 ? -45.053 28.712 55.981 1.00 69.00 81 THR A N 1
ATOM 589 C CA . THR A 1 81 ? -46.004 27.926 56.742 1.00 69.00 81 THR A CA 1
ATOM 590 C C . THR A 1 81 ? -45.386 26.545 56.940 1.00 69.00 81 THR A C 1
ATOM 592 O O . THR A 1 81 ? -44.817 25.954 56.018 1.00 69.00 81 THR A O 1
ATOM 595 N N . VAL A 1 82 ? -45.462 26.024 58.165 1.00 70.81 82 VAL A N 1
ATOM 596 C CA . VAL A 1 82 ? -44.973 24.680 58.535 1.00 70.81 82 VAL A CA 1
ATOM 597 C C . VAL A 1 82 ? -45.523 23.605 57.579 1.00 70.81 82 VAL A C 1
ATOM 599 O O . VAL A 1 82 ? -44.893 22.577 57.335 1.00 70.81 82 VAL A O 1
ATOM 602 N N . GLU A 1 83 ? -46.663 23.890 56.957 1.00 70.12 83 GLU A N 1
ATOM 603 C CA . GLU A 1 83 ? -47.323 23.098 55.927 1.00 70.12 83 GLU A CA 1
ATOM 604 C C . GLU A 1 83 ? -46.539 23.020 54.602 1.00 70.12 83 GLU A C 1
ATOM 606 O O . GLU A 1 83 ? -46.391 21.933 54.045 1.00 70.12 83 GLU A O 1
ATOM 611 N N . ALA A 1 84 ? -45.913 24.113 54.147 1.00 68.81 84 ALA A N 1
ATOM 612 C CA . ALA A 1 84 ? -45.032 24.102 52.975 1.00 68.81 84 ALA A CA 1
ATOM 613 C C . ALA A 1 84 ? -43.727 23.321 53.231 1.00 68.81 84 ALA A C 1
ATOM 615 O O . ALA A 1 84 ? -43.202 22.669 52.326 1.00 68.81 84 ALA A O 1
ATOM 616 N N . ALA A 1 85 ? -43.215 23.334 54.467 1.00 67.75 85 ALA A N 1
ATOM 617 C CA . ALA A 1 85 ? -42.065 22.517 54.861 1.00 67.75 85 ALA A CA 1
ATOM 618 C C . ALA A 1 85 ? -42.417 21.016 54.938 1.00 67.75 85 ALA A C 1
ATOM 620 O O . ALA A 1 85 ? -41.627 20.177 54.498 1.00 67.75 85 ALA A O 1
ATOM 621 N N . ARG A 1 86 ? -43.625 20.668 55.412 1.00 70.06 86 ARG A N 1
ATOM 622 C CA . ARG A 1 86 ? -44.149 19.288 55.409 1.00 70.06 86 ARG A CA 1
ATOM 623 C C . ARG A 1 86 ? -44.417 18.760 53.997 1.00 70.06 86 ARG A C 1
ATOM 625 O O . ARG A 1 86 ? -44.090 17.613 53.712 1.00 70.06 86 ARG A O 1
ATOM 632 N N . ALA A 1 87 ? -44.934 19.593 53.093 1.00 70.44 87 ALA A N 1
ATOM 633 C CA . ALA A 1 87 ? -45.138 19.211 51.694 1.00 70.44 87 ALA A CA 1
ATOM 634 C C . ALA A 1 87 ? -43.809 18.914 50.971 1.00 70.44 87 ALA A C 1
ATOM 636 O O . ALA A 1 87 ? -43.717 17.953 50.209 1.00 70.44 87 ALA A O 1
ATOM 637 N N . ARG A 1 88 ? -42.743 19.677 51.265 1.00 67.19 88 ARG A N 1
ATOM 638 C CA . ARG A 1 88 ? -41.399 19.434 50.705 1.00 67.19 88 ARG A CA 1
ATOM 639 C C . ARG A 1 88 ? -40.733 18.165 51.246 1.00 67.19 88 ARG A C 1
ATOM 641 O O . ARG A 1 88 ? -39.954 17.543 50.521 1.00 67.19 88 ARG A O 1
ATOM 648 N N . SER A 1 89 ? -41.024 17.754 52.485 1.00 71.06 89 SER A N 1
ATOM 649 C CA . SER A 1 89 ? -40.442 16.523 53.043 1.00 71.06 89 SER A CA 1
ATOM 650 C C . SER A 1 89 ? -41.043 15.256 52.424 1.00 71.06 89 SER A C 1
ATOM 652 O O . SER A 1 89 ? -40.323 14.275 52.248 1.00 71.06 89 SER A O 1
ATOM 654 N N . ALA A 1 90 ? -42.313 15.292 52.003 1.00 74.00 90 ALA A N 1
ATOM 655 C CA . ALA A 1 90 ? -42.986 14.167 51.351 1.00 74.00 90 ALA A CA 1
ATOM 656 C C . ALA A 1 90 ? -42.534 13.935 49.895 1.00 74.00 90 ALA A C 1
ATOM 658 O O . ALA A 1 90 ? -42.564 12.804 49.417 1.00 74.00 90 ALA A O 1
ATOM 659 N N . THR A 1 91 ? -42.069 14.972 49.190 1.00 82.06 91 THR A N 1
ATOM 660 C CA . THR A 1 91 ? -41.563 14.846 47.808 1.00 82.06 91 THR A CA 1
ATOM 661 C C . THR A 1 91 ? -40.111 14.376 47.730 1.00 82.06 91 THR A C 1
ATOM 663 O O . THR A 1 91 ? -39.697 13.809 46.720 1.00 82.06 91 THR A O 1
ATOM 666 N N . ALA A 1 92 ? -39.327 14.569 48.795 1.00 84.19 92 ALA A N 1
ATOM 667 C CA . ALA A 1 92 ? -37.901 14.240 48.809 1.00 84.19 92 ALA A CA 1
ATOM 668 C C . ALA A 1 92 ? -37.574 12.756 48.501 1.00 84.19 92 ALA A C 1
ATOM 670 O O . ALA A 1 92 ? -36.612 12.515 47.768 1.00 84.19 92 ALA A O 1
ATOM 671 N N . PRO A 1 93 ? -38.333 11.749 48.987 1.00 87.25 93 PRO A N 1
ATOM 672 C CA . PRO A 1 93 ? -38.073 10.343 48.672 1.00 87.25 93 PRO A CA 1
ATOM 673 C C . PRO A 1 93 ? -38.294 10.010 47.192 1.00 87.25 93 PRO A C 1
ATOM 675 O O . PRO A 1 93 ? -37.469 9.322 46.592 1.00 87.25 93 PRO A O 1
ATOM 678 N N . ALA A 1 94 ? -39.367 10.535 46.591 1.00 88.88 94 ALA A N 1
ATOM 679 C CA . ALA A 1 94 ? -39.702 10.295 45.187 1.00 88.88 94 ALA A CA 1
ATOM 680 C C . ALA A 1 94 ? -38.662 10.917 44.243 1.00 88.88 94 ALA A C 1
ATOM 682 O O . ALA A 1 94 ? -38.227 10.276 43.286 1.00 88.88 94 ALA A O 1
ATOM 683 N N . THR A 1 95 ? -38.193 12.131 44.550 1.00 93.00 95 THR A N 1
ATOM 684 C CA . THR A 1 95 ? -37.122 12.780 43.781 1.00 93.00 95 THR A CA 1
ATOM 685 C C . THR A 1 95 ? -35.826 11.968 43.834 1.00 93.00 95 THR A C 1
ATOM 687 O O . THR A 1 95 ? -35.239 11.692 42.791 1.00 93.00 95 THR A O 1
ATOM 690 N N . ARG A 1 96 ? -35.423 11.487 45.021 1.00 94.88 96 ARG A N 1
ATOM 691 C CA . ARG A 1 96 ? -34.215 10.653 45.181 1.00 94.88 96 ARG A CA 1
ATOM 692 C C . ARG A 1 96 ? -34.309 9.320 44.434 1.00 94.88 96 ARG A C 1
ATOM 694 O O . ARG A 1 96 ? -33.320 8.878 43.855 1.00 94.88 96 ARG A O 1
ATOM 701 N N . ALA A 1 97 ? -35.478 8.675 44.435 1.00 94.75 97 ALA A N 1
ATOM 702 C CA . ALA A 1 97 ? -35.698 7.435 43.686 1.00 94.75 97 ALA A CA 1
ATOM 703 C C . ALA A 1 97 ? -35.574 7.655 42.168 1.00 94.75 97 ALA A C 1
ATOM 705 O O . ALA A 1 97 ? -34.948 6.854 41.465 1.00 94.75 97 ALA A O 1
ATOM 706 N N . ARG A 1 98 ? -36.095 8.782 41.666 1.00 95.69 98 ARG A N 1
ATOM 707 C CA . ARG A 1 98 ? -35.979 9.172 40.257 1.00 95.69 98 ARG A CA 1
ATOM 708 C C . ARG A 1 98 ? -34.533 9.454 39.852 1.00 95.69 98 ARG A C 1
ATOM 710 O O . ARG A 1 98 ? -34.078 8.911 38.849 1.00 95.69 98 ARG A O 1
ATOM 717 N N . GLU A 1 99 ? -33.803 10.246 40.636 1.00 96.50 99 GLU A N 1
ATOM 718 C CA . GLU A 1 99 ? -32.380 10.539 40.400 1.00 96.50 99 GLU A CA 1
ATOM 719 C C . GLU A 1 99 ? -31.529 9.262 40.397 1.00 96.50 99 GLU A C 1
ATOM 721 O O . GLU A 1 99 ? -30.720 9.047 39.493 1.00 96.50 99 GLU A O 1
ATOM 726 N N . ARG A 1 100 ? -31.761 8.362 41.362 1.00 97.00 100 ARG A N 1
ATOM 727 C CA . ARG A 1 100 ? -31.093 7.056 41.412 1.00 97.00 100 ARG A CA 1
ATOM 728 C C . ARG A 1 100 ? -31.384 6.224 40.167 1.00 97.00 100 ARG A C 1
ATOM 730 O O . ARG A 1 100 ? -30.463 5.656 39.590 1.00 97.00 100 ARG A O 1
ATOM 737 N N . SER A 1 101 ? -32.642 6.177 39.736 1.00 97.38 101 SER A N 1
ATOM 738 C CA . SER A 1 101 ? -33.041 5.425 38.543 1.00 97.38 101 SER A CA 1
ATOM 739 C C . SER A 1 101 ? -32.364 5.974 37.283 1.00 97.38 101 SER A C 1
ATOM 741 O O . SER A 1 101 ? -31.865 5.198 36.476 1.00 97.38 101 SER A O 1
ATOM 743 N N . MET A 1 102 ? -32.259 7.302 37.144 1.00 96.88 102 MET A N 1
ATOM 744 C CA . MET A 1 102 ? -31.526 7.935 36.038 1.00 96.88 102 MET A CA 1
ATOM 745 C C . MET A 1 102 ? -30.036 7.578 36.045 1.00 96.88 102 MET A C 1
ATOM 747 O O . MET A 1 102 ? -29.461 7.341 34.986 1.00 96.88 102 MET A O 1
ATOM 751 N N . ARG A 1 103 ? -29.414 7.502 37.228 1.00 97.31 103 ARG A N 1
ATOM 752 C CA . ARG A 1 103 ? -28.011 7.094 37.372 1.00 97.31 103 ARG A CA 1
ATOM 753 C C . ARG A 1 103 ? -27.789 5.612 37.055 1.00 97.31 103 ARG A C 1
ATOM 755 O O . ARG A 1 103 ? -26.788 5.278 36.430 1.00 97.31 103 ARG A O 1
ATOM 762 N N . LEU A 1 104 ? -28.694 4.735 37.496 1.00 97.69 104 LEU A N 1
ATOM 763 C CA . LEU A 1 104 ? -28.585 3.284 37.305 1.00 97.69 104 LEU A CA 1
ATOM 764 C C . LEU A 1 104 ? -28.916 2.833 35.882 1.00 97.69 104 LEU A C 1
ATOM 766 O O . LEU A 1 104 ? -28.354 1.838 35.434 1.00 97.69 104 LEU A O 1
ATOM 770 N N . ALA A 1 105 ? -29.788 3.554 35.172 1.00 97.75 105 ALA A N 1
ATOM 771 C CA . ALA A 1 105 ? -30.258 3.196 33.833 1.00 97.75 105 ALA A CA 1
ATOM 772 C C . ALA A 1 105 ? -29.155 2.696 32.871 1.00 97.75 105 ALA A C 1
ATOM 774 O O . ALA A 1 105 ? -29.269 1.557 32.416 1.00 97.75 105 ALA A O 1
ATOM 775 N N . PRO A 1 106 ? -28.056 3.438 32.607 1.00 97.00 106 PRO A N 1
ATOM 776 C CA . PRO A 1 106 ? -27.023 2.966 31.680 1.00 97.00 106 PRO A CA 1
ATOM 777 C C . PRO A 1 106 ? -26.324 1.682 32.153 1.00 97.00 106 PRO A C 1
ATOM 779 O O . PRO A 1 106 ? -26.052 0.793 31.350 1.00 97.00 106 PRO A O 1
ATOM 782 N N . MET A 1 107 ? -26.074 1.545 33.459 1.00 97.56 107 MET A N 1
ATOM 783 C CA . MET A 1 107 ? -25.411 0.364 34.027 1.00 97.56 107 MET A CA 1
ATOM 784 C C . MET A 1 107 ? -26.306 -0.873 33.973 1.00 97.56 107 MET A C 1
ATOM 786 O O . MET A 1 107 ? -25.833 -1.981 33.730 1.00 97.56 107 MET A O 1
ATOM 790 N N . VAL A 1 108 ? -27.603 -0.691 34.211 1.00 97.94 108 VAL A N 1
ATOM 791 C CA . VAL A 1 108 ? -28.593 -1.765 34.151 1.00 97.94 108 VAL A CA 1
ATOM 792 C C . VAL A 1 108 ? -28.786 -2.241 32.711 1.00 97.94 108 VAL A C 1
ATOM 794 O O . VAL A 1 108 ? -28.833 -3.449 32.474 1.00 97.94 108 VAL A O 1
ATOM 797 N N . ASP A 1 109 ? -28.813 -1.328 31.740 1.00 97.25 109 ASP A N 1
ATOM 798 C CA . ASP A 1 109 ? -28.835 -1.682 30.317 1.00 97.25 109 ASP A CA 1
ATOM 799 C C . ASP A 1 109 ? -27.597 -2.500 29.921 1.00 97.25 109 ASP A C 1
ATOM 801 O O . ASP A 1 109 ? -27.704 -3.508 29.217 1.00 97.25 109 ASP A O 1
ATOM 805 N N . ASP A 1 110 ? -26.421 -2.110 30.409 1.00 97.25 110 ASP A N 1
ATOM 806 C CA . ASP A 1 110 ? -25.167 -2.833 30.202 1.00 97.25 110 ASP A CA 1
ATOM 807 C C . ASP A 1 110 ? -25.171 -4.221 30.857 1.00 97.25 110 ASP A C 1
ATOM 809 O O . ASP A 1 110 ? -24.802 -5.212 30.216 1.00 97.25 110 ASP A O 1
ATOM 813 N N . ALA A 1 111 ? -25.682 -4.331 32.085 1.00 97.75 111 ALA A N 1
ATOM 814 C CA . ALA A 1 111 ? -25.886 -5.605 32.769 1.00 97.75 111 ALA A CA 1
ATOM 815 C C . ALA A 1 111 ? -26.828 -6.531 31.980 1.00 97.75 111 ALA A C 1
ATOM 817 O O . ALA A 1 111 ? -26.546 -7.718 31.818 1.00 97.75 111 ALA A O 1
ATOM 818 N N . MET A 1 112 ? -27.915 -5.990 31.421 1.00 97.75 112 MET A N 1
ATOM 819 C CA . MET A 1 112 ? -28.859 -6.751 30.601 1.00 97.75 112 MET A CA 1
ATOM 820 C C . MET A 1 112 ? -28.243 -7.226 29.281 1.00 97.75 112 MET A C 1
ATOM 822 O O . MET A 1 112 ? -28.524 -8.346 28.845 1.00 97.75 112 MET A O 1
ATOM 826 N N . LYS A 1 113 ? -27.383 -6.423 28.640 1.00 96.12 113 LYS A N 1
ATOM 827 C CA . LYS A 1 113 ? -26.623 -6.853 27.450 1.00 96.12 113 LYS A CA 1
ATOM 828 C C . LYS A 1 113 ? -25.698 -8.024 27.786 1.00 96.12 113 LYS A C 1
ATOM 830 O O . LYS A 1 113 ? -25.689 -9.014 27.053 1.00 96.12 113 LYS A O 1
ATOM 835 N N . LEU A 1 114 ? -24.969 -7.933 28.899 1.00 96.25 114 LEU A N 1
ATOM 836 C CA . LEU A 1 114 ? -24.085 -8.994 29.385 1.00 96.25 114 LEU A CA 1
ATOM 837 C C . LEU A 1 114 ? -24.855 -10.274 29.725 1.00 96.25 114 LEU A C 1
ATOM 839 O O . LEU A 1 114 ? -24.441 -11.362 29.334 1.00 96.25 114 LEU A O 1
ATOM 843 N N . LEU A 1 115 ? -26.007 -10.153 30.384 1.00 96.50 115 LEU A N 1
ATOM 844 C CA . LEU A 1 115 ? -26.844 -11.294 30.742 1.00 96.50 115 LEU A CA 1
ATOM 845 C C . LEU A 1 115 ? -27.409 -12.006 29.501 1.00 96.50 115 LEU A C 1
ATOM 847 O O . LEU A 1 115 ? -27.342 -13.230 29.405 1.00 96.50 115 LEU A O 1
ATOM 851 N N . ARG A 1 116 ? -27.911 -11.253 28.510 1.00 95.75 116 ARG A N 1
ATOM 852 C CA . ARG A 1 116 ? -28.357 -11.817 27.218 1.00 95.75 116 ARG A CA 1
ATOM 853 C C . ARG A 1 116 ? -27.219 -12.507 26.483 1.00 95.75 116 ARG A C 1
ATOM 855 O O . ARG A 1 116 ? -27.424 -13.563 25.889 1.00 95.75 116 ARG A O 1
ATOM 862 N N . HIS A 1 117 ? -26.032 -11.909 26.517 1.00 94.75 117 HIS A N 1
ATOM 863 C CA . HIS A 1 117 ? -24.856 -12.520 25.933 1.00 94.75 117 HIS A CA 1
ATOM 864 C C . HIS A 1 117 ? -24.539 -13.853 26.600 1.00 94.75 117 HIS A C 1
ATOM 866 O O . HIS A 1 117 ? -24.467 -14.855 25.898 1.00 94.75 117 HIS A O 1
ATOM 872 N N . ALA A 1 118 ? -24.454 -13.880 27.926 1.00 95.44 118 ALA A N 1
ATOM 873 C CA . ALA A 1 118 ? -24.153 -15.086 28.677 1.00 95.44 118 ALA A CA 1
ATOM 874 C C . ALA A 1 118 ? -25.193 -16.199 28.499 1.00 95.44 118 ALA A C 1
ATOM 876 O O . ALA A 1 118 ? -24.845 -17.370 28.564 1.00 95.44 118 ALA A O 1
ATOM 877 N N . ALA A 1 119 ? -26.455 -15.843 28.244 1.00 94.31 119 ALA A N 1
ATOM 878 C CA . ALA A 1 119 ? -27.493 -16.802 27.873 1.00 94.31 119 ALA A CA 1
ATOM 879 C C . ALA A 1 119 ? -27.323 -17.348 26.439 1.00 94.31 119 ALA A C 1
ATOM 881 O O . ALA A 1 119 ? -27.766 -18.455 26.146 1.00 94.31 119 ALA A O 1
ATOM 882 N N . SER A 1 120 ? -26.716 -16.571 25.534 1.00 93.31 120 SER A N 1
ATOM 883 C CA . SER A 1 120 ? -26.464 -16.968 24.139 1.00 93.31 120 SER A CA 1
ATOM 884 C C . SER A 1 120 ? -25.186 -17.791 23.963 1.00 93.31 120 SER A C 1
ATOM 886 O O . SER A 1 120 ? -25.120 -18.662 23.095 1.00 93.31 120 SER A O 1
ATOM 888 N N . THR A 1 121 ? -24.161 -17.523 24.770 1.00 90.38 121 THR A N 1
ATOM 889 C CA . THR A 1 121 ? -22.951 -18.336 24.855 1.00 90.38 121 THR A CA 1
ATOM 890 C C . THR A 1 121 ? -23.181 -19.491 25.823 1.00 90.38 121 THR A C 1
ATOM 892 O O . THR A 1 121 ? -23.980 -19.403 26.746 1.00 90.38 121 THR A O 1
ATOM 895 N N . LYS A 1 122 ? -22.468 -20.607 25.644 1.00 85.25 122 LYS A N 1
ATOM 896 C CA . LYS A 1 122 ? -22.477 -21.729 26.599 1.00 85.25 122 LYS A CA 1
ATOM 897 C C . LYS A 1 122 ? -21.633 -21.370 27.837 1.00 85.25 122 LYS A C 1
ATOM 899 O O . LYS A 1 122 ? -20.633 -22.022 28.123 1.00 85.25 122 LYS A O 1
ATOM 904 N N . SER A 1 123 ? -21.974 -20.248 28.468 1.00 78.31 123 SER A N 1
ATOM 905 C CA . SER A 1 123 ? -21.279 -19.652 29.607 1.00 78.31 123 SER A CA 1
ATOM 906 C C . SER A 1 123 ? -21.465 -20.513 30.867 1.00 78.31 123 SER A C 1
ATOM 908 O O . SER A 1 123 ? -22.454 -21.246 30.950 1.00 78.31 123 SER A O 1
ATOM 910 N N . PRO A 1 124 ? -20.541 -20.442 31.849 1.00 74.94 124 PRO A N 1
ATOM 911 C CA . PRO A 1 124 ? -20.713 -21.062 33.160 1.00 74.94 124 PRO A CA 1
ATOM 912 C C . PRO A 1 124 ? -22.051 -20.692 33.797 1.00 74.94 124 PRO A C 1
ATOM 914 O O . PRO A 1 124 ? -22.547 -19.584 33.582 1.00 74.94 124 PRO A O 1
ATOM 917 N N . ASP A 1 125 ? -22.584 -21.617 34.593 1.00 90.88 125 ASP A N 1
ATOM 918 C CA . ASP A 1 125 ? -23.891 -21.515 35.236 1.00 90.88 125 ASP A CA 1
ATOM 919 C C . ASP A 1 125 ? -24.050 -20.166 35.965 1.00 90.88 125 ASP A C 1
ATOM 921 O O . ASP A 1 125 ? -23.319 -19.835 36.915 1.00 90.88 125 ASP A O 1
ATOM 925 N N . ILE A 1 126 ? -24.943 -19.326 35.433 1.00 95.75 126 ILE A N 1
ATOM 926 C CA . ILE A 1 126 ? -25.281 -18.044 36.042 1.00 95.75 126 ILE A CA 1
ATOM 927 C C . ILE A 1 126 ? -26.326 -18.326 37.101 1.00 95.75 126 ILE A C 1
ATOM 929 O O . ILE A 1 126 ? -27.448 -18.705 36.781 1.00 95.75 126 ILE A O 1
ATOM 933 N N . ASP A 1 127 ? -25.923 -18.077 38.340 1.00 96.19 127 ASP A N 1
ATOM 934 C CA . ASP A 1 127 ? -26.767 -18.174 39.515 1.00 96.19 127 ASP A CA 1
ATOM 935 C C . ASP A 1 127 ? -28.084 -17.399 39.337 1.00 96.19 127 ASP A C 1
ATOM 937 O O . ASP A 1 127 ? -28.104 -16.260 38.848 1.00 96.19 127 ASP A O 1
ATOM 941 N N . ASP A 1 128 ? -29.193 -18.033 39.711 1.00 96.31 128 ASP A N 1
ATOM 942 C CA . ASP A 1 128 ? -30.520 -17.467 39.495 1.00 96.31 128 ASP A CA 1
ATOM 943 C C . ASP A 1 128 ? -30.770 -16.239 40.372 1.00 96.31 128 ASP A C 1
ATOM 945 O O . ASP A 1 128 ? -31.447 -15.316 39.916 1.00 96.31 128 ASP A O 1
ATOM 949 N N . ASP A 1 129 ? -30.163 -16.145 41.560 1.00 96.88 129 ASP A N 1
ATOM 950 C CA . ASP A 1 129 ? -30.289 -14.953 42.406 1.00 96.88 129 ASP A CA 1
ATOM 951 C C . ASP A 1 129 ? -29.611 -13.744 41.751 1.00 96.88 129 ASP A C 1
ATOM 953 O O . ASP A 1 129 ? -30.185 -12.650 41.714 1.00 96.88 129 ASP A O 1
ATOM 957 N N . LEU A 1 130 ? -28.431 -13.942 41.149 1.00 97.62 130 LEU A N 1
ATOM 958 C CA . LEU A 1 130 ? -27.749 -12.911 40.360 1.00 97.62 130 LEU A CA 1
ATOM 959 C C . LEU A 1 130 ? -28.625 -12.432 39.197 1.00 97.62 130 LEU A C 1
ATOM 961 O O . LEU A 1 130 ? -28.790 -11.225 38.985 1.00 97.62 130 LEU A O 1
ATOM 965 N N . ARG A 1 131 ? -29.183 -13.378 38.434 1.00 97.62 131 ARG A N 1
ATOM 966 C CA . ARG A 1 131 ? -30.042 -13.100 37.275 1.00 97.62 131 ARG A CA 1
ATOM 967 C C . ARG A 1 131 ? -31.283 -12.312 37.695 1.00 97.62 131 ARG A C 1
ATOM 969 O O . ARG A 1 131 ? -31.603 -11.290 37.085 1.00 97.62 131 ARG A O 1
ATOM 976 N N . ASN A 1 132 ? -31.946 -12.764 38.757 1.00 97.75 132 ASN A N 1
ATOM 977 C CA . ASN A 1 132 ? -33.165 -12.164 39.284 1.00 97.75 132 ASN A CA 1
ATOM 978 C C . ASN A 1 132 ? -32.914 -10.752 39.821 1.00 97.75 132 ASN A C 1
ATOM 980 O O . ASN A 1 132 ? -33.711 -9.864 39.531 1.00 97.75 132 ASN A O 1
ATOM 984 N N . ALA A 1 133 ? -31.793 -10.509 40.508 1.00 98.12 133 ALA A N 1
ATOM 985 C CA . ALA A 1 133 ? -31.433 -9.181 41.010 1.00 98.12 133 ALA A CA 1
ATOM 986 C C . ALA A 1 133 ? -31.247 -8.145 39.884 1.00 98.12 133 ALA A C 1
ATOM 988 O O . ALA A 1 133 ? -31.666 -6.992 40.018 1.00 98.12 133 ALA A O 1
ATOM 989 N N . ILE A 1 134 ? -30.645 -8.538 38.755 1.00 98.12 134 ILE A N 1
ATOM 990 C CA . ILE A 1 134 ? -30.475 -7.649 37.593 1.00 98.12 134 ILE A CA 1
ATOM 991 C C . ILE A 1 134 ? -31.828 -7.373 36.923 1.00 98.12 134 ILE A C 1
ATOM 993 O O . ILE A 1 134 ? -32.148 -6.217 36.641 1.00 98.12 134 ILE A O 1
ATOM 997 N N . ILE A 1 135 ? -32.644 -8.412 36.709 1.00 98.06 135 ILE A N 1
ATOM 998 C CA . ILE A 1 135 ? -33.959 -8.285 36.060 1.00 98.06 135 ILE A CA 1
ATOM 999 C C . ILE A 1 135 ? -34.923 -7.448 36.916 1.00 98.06 135 ILE A C 1
ATOM 1001 O O . ILE A 1 135 ? -35.596 -6.564 36.383 1.00 98.06 135 ILE A O 1
ATOM 1005 N N . SER A 1 136 ? -34.971 -7.676 38.233 1.00 98.00 136 SER A N 1
ATOM 1006 C CA . SER A 1 136 ? -35.835 -6.914 39.142 1.00 98.00 136 SER A CA 1
ATOM 1007 C C . SER A 1 136 ? -35.433 -5.442 39.188 1.00 98.00 136 SER A C 1
ATOM 1009 O O . SER A 1 136 ? -36.293 -4.565 39.133 1.00 98.00 136 SER A O 1
ATOM 1011 N N . THR A 1 137 ? -34.128 -5.152 39.215 1.00 98.25 137 THR A N 1
ATOM 1012 C CA . THR A 1 137 ? -33.631 -3.771 39.193 1.00 98.25 137 THR A CA 1
ATOM 1013 C C . THR A 1 137 ? -33.980 -3.075 37.877 1.00 98.25 137 THR A C 1
ATOM 1015 O O . THR A 1 137 ? -34.379 -1.914 37.900 1.00 98.25 137 THR A O 1
ATOM 1018 N N . HIS A 1 138 ? -33.904 -3.769 36.736 1.00 98.19 138 HIS A N 1
ATOM 1019 C CA . HIS A 1 138 ? -34.323 -3.222 35.441 1.00 98.19 138 HIS A CA 1
ATOM 1020 C C . HIS A 1 138 ? -35.800 -2.809 35.416 1.00 98.19 138 HIS A C 1
ATOM 1022 O O . HIS A 1 138 ? -36.115 -1.700 34.982 1.00 98.19 138 HIS A O 1
ATOM 1028 N N . ASP A 1 139 ? -36.704 -3.645 35.933 1.00 98.06 139 ASP A N 1
ATOM 1029 C CA . ASP A 1 139 ? -38.127 -3.291 36.043 1.00 98.06 139 ASP A CA 1
ATOM 1030 C C . ASP A 1 139 ? -38.351 -2.096 36.995 1.00 98.06 139 ASP A C 1
ATOM 1032 O O . ASP A 1 139 ? -39.072 -1.154 36.661 1.00 98.06 139 ASP A O 1
ATOM 1036 N N . LEU A 1 140 ? -37.666 -2.064 38.145 1.00 97.94 140 LEU A N 1
ATOM 1037 C CA . LEU A 1 140 ? -37.771 -0.966 39.116 1.00 97.94 140 LEU A CA 1
ATOM 1038 C C . LEU A 1 140 ? -37.229 0.369 38.586 1.00 97.94 140 LEU A C 1
ATOM 1040 O O . LEU A 1 140 ? -37.837 1.416 38.826 1.00 97.94 140 LEU A O 1
ATOM 1044 N N . VAL A 1 141 ? -36.115 0.350 37.849 1.00 97.88 141 VAL A N 1
ATOM 1045 C CA . VAL A 1 141 ? -35.540 1.542 37.205 1.00 97.88 141 VAL A CA 1
ATOM 1046 C C . VAL A 1 141 ? -36.485 2.089 36.135 1.00 97.88 141 VAL A C 1
ATOM 1048 O O . VAL A 1 141 ? -36.700 3.304 36.090 1.00 97.88 141 VAL A O 1
ATOM 1051 N N . GLY A 1 142 ? -37.119 1.213 35.345 1.00 97.00 142 GLY A N 1
ATOM 1052 C CA . GLY A 1 142 ? -38.137 1.597 34.361 1.00 97.00 142 GLY A CA 1
ATOM 1053 C C . GLY A 1 142 ? -39.367 2.270 34.982 1.00 97.00 142 GLY A C 1
ATOM 1054 O O . GLY A 1 142 ? -39.963 3.154 34.372 1.00 97.00 142 GLY A O 1
ATOM 1055 N N . ARG A 1 143 ? -39.708 1.915 36.227 1.00 97.56 143 ARG A N 1
ATOM 1056 C CA . ARG A 1 143 ? -40.801 2.527 37.007 1.00 97.56 143 ARG A CA 1
ATOM 1057 C C . ARG A 1 143 ? -40.367 3.720 37.864 1.00 97.56 143 ARG A C 1
ATOM 1059 O O . ARG A 1 143 ? -41.192 4.275 38.584 1.00 97.56 143 ARG A O 1
ATOM 1066 N N . HIS A 1 144 ? -39.090 4.105 37.824 1.00 97.06 144 HIS A N 1
ATOM 1067 C CA . HIS A 1 144 ? -38.491 5.122 38.698 1.00 97.06 144 HIS A CA 1
ATOM 1068 C C . HIS A 1 144 ? -38.674 4.854 40.207 1.00 97.06 144 HIS A C 1
ATOM 1070 O O . HIS A 1 144 ? -38.759 5.788 41.005 1.00 97.06 144 HIS A O 1
ATOM 1076 N N . ALA A 1 145 ? -38.733 3.578 40.597 1.00 97.19 145 ALA A N 1
ATOM 1077 C CA . ALA A 1 145 ? -39.055 3.129 41.953 1.00 97.19 145 ALA A CA 1
ATOM 1078 C C . ALA A 1 145 ? -37.870 2.463 42.683 1.00 97.19 145 ALA A C 1
ATOM 1080 O O . ALA A 1 145 ? -38.064 1.849 43.729 1.00 97.19 145 ALA A O 1
ATOM 1081 N N . ALA A 1 146 ? -36.647 2.569 42.150 1.00 97.38 146 ALA A N 1
ATOM 1082 C CA . ALA A 1 146 ? -35.473 1.896 42.707 1.00 97.38 146 ALA A CA 1
ATOM 1083 C C . ALA A 1 146 ? -35.104 2.410 44.114 1.00 97.38 146 ALA A C 1
ATOM 1085 O O . ALA A 1 146 ? -34.812 3.600 44.323 1.00 97.38 146 ALA A O 1
ATOM 1086 N N . THR A 1 147 ? -35.060 1.506 45.094 1.00 97.00 147 THR A N 1
ATOM 1087 C CA . THR A 1 147 ? -34.643 1.821 46.465 1.00 97.00 147 THR A CA 1
ATOM 1088 C C . THR A 1 147 ? -33.118 1.741 46.625 1.00 97.00 147 THR A C 1
ATOM 1090 O O . THR A 1 147 ? -32.388 1.406 45.692 1.00 97.00 147 THR A O 1
ATOM 1093 N N . LEU A 1 148 ? -32.606 2.121 47.803 1.00 97.00 148 LEU A N 1
ATOM 1094 C CA . LEU A 1 148 ? -31.167 2.038 48.095 1.00 97.00 148 LEU A CA 1
ATOM 1095 C C . LEU A 1 148 ? -30.708 0.578 48.213 1.00 97.00 148 LEU A C 1
ATOM 1097 O O . LEU A 1 148 ? -29.585 0.250 47.844 1.00 97.00 148 LEU A O 1
ATOM 1101 N N . GLU A 1 149 ? -31.582 -0.286 48.723 1.00 97.44 149 GLU A N 1
ATOM 1102 C CA . GLU A 1 149 ? -31.312 -1.713 48.863 1.00 97.44 149 GLU A CA 1
ATOM 1103 C C . GLU A 1 149 ? -31.211 -2.390 47.489 1.00 97.44 149 GLU A C 1
ATOM 1105 O O . GLU A 1 149 ? -30.278 -3.158 47.251 1.00 97.44 149 GLU A O 1
ATOM 1110 N N . ASP A 1 150 ? -32.109 -2.045 46.560 1.00 97.69 150 ASP A N 1
ATOM 1111 C CA . ASP A 1 150 ? -32.079 -2.553 45.180 1.00 97.69 150 ASP A CA 1
ATOM 1112 C C . ASP A 1 150 ? -30.783 -2.162 44.471 1.00 97.69 150 ASP A C 1
ATOM 1114 O O . ASP A 1 150 ? -30.155 -2.981 43.808 1.00 97.69 150 ASP A O 1
ATOM 1118 N N . GLU A 1 151 ? -30.334 -0.922 44.667 1.00 97.75 151 GLU A N 1
ATOM 1119 C CA . GLU A 1 151 ? -29.070 -0.427 44.128 1.00 97.75 151 GLU A CA 1
ATOM 1120 C C . GLU A 1 151 ? -27.860 -1.222 44.639 1.00 97.75 151 GLU A C 1
ATOM 1122 O O . GLU A 1 151 ? -26.991 -1.606 43.856 1.00 97.75 151 GLU A O 1
ATOM 1127 N N . GLN A 1 152 ? -27.806 -1.521 45.938 1.00 98.06 152 GLN A N 1
ATOM 1128 C CA . GLN A 1 152 ? -26.728 -2.330 46.516 1.00 98.06 152 GLN A CA 1
ATOM 1129 C C . GLN A 1 152 ? -26.749 -3.773 45.996 1.00 98.06 152 GLN A C 1
ATOM 1131 O O . GLN A 1 152 ? -25.698 -4.313 45.635 1.00 98.06 152 GLN A O 1
ATOM 1136 N N . LYS A 1 153 ? -27.939 -4.388 45.921 1.00 97.81 153 LYS A N 1
ATOM 1137 C CA . LYS A 1 153 ? -28.124 -5.729 45.343 1.00 97.81 153 LYS A CA 1
ATOM 1138 C C . LYS A 1 153 ? -27.684 -5.759 43.881 1.00 97.81 153 LYS A C 1
ATOM 1140 O O . LYS A 1 153 ? -26.942 -6.661 43.493 1.00 97.81 153 LYS A O 1
ATOM 1145 N N . PHE A 1 154 ? -28.065 -4.746 43.106 1.00 98.12 154 PHE A N 1
ATOM 1146 C CA . PHE A 1 154 ? -27.661 -4.588 41.715 1.00 98.12 154 PHE A CA 1
ATOM 1147 C C . PHE A 1 154 ? -26.144 -4.500 41.561 1.00 98.12 154 PHE A C 1
ATOM 1149 O O . PHE A 1 154 ? -25.578 -5.268 40.789 1.00 98.12 154 PHE A O 1
ATOM 1156 N N . PHE A 1 155 ? -25.464 -3.621 42.304 1.00 98.31 155 PHE A N 1
ATOM 1157 C CA . PHE A 1 155 ? -24.011 -3.470 42.175 1.00 98.31 155 PHE A CA 1
ATOM 1158 C C . PHE A 1 155 ? -23.257 -4.755 42.520 1.00 98.31 155 PHE A C 1
ATOM 1160 O O . PHE A 1 155 ? -22.310 -5.114 41.818 1.00 98.31 155 PHE A O 1
ATOM 1167 N N . LYS A 1 156 ? -23.707 -5.484 43.547 1.00 98.06 156 LYS A N 1
ATOM 1168 C CA . LYS A 1 156 ? -23.141 -6.789 43.905 1.00 98.06 156 LYS A CA 1
ATOM 1169 C C . LYS A 1 156 ? -23.327 -7.811 42.776 1.00 98.06 156 LYS A C 1
ATOM 1171 O O . LYS A 1 156 ? -22.358 -8.451 42.371 1.00 98.06 156 LYS A O 1
ATOM 1176 N N . ALA A 1 157 ? -24.543 -7.923 42.238 1.00 98.06 157 ALA A N 1
ATOM 1177 C CA . ALA A 1 157 ? -24.856 -8.824 41.128 1.00 98.06 157 ALA A CA 1
ATOM 1178 C C . ALA A 1 157 ? -24.079 -8.460 39.849 1.00 98.06 157 ALA A C 1
ATOM 1180 O O . ALA A 1 157 ? -23.521 -9.331 39.183 1.00 98.06 157 ALA A O 1
ATOM 1181 N N . TYR A 1 158 ? -23.972 -7.169 39.532 1.00 97.88 158 TYR A N 1
ATOM 1182 C CA . TYR A 1 158 ? -23.234 -6.666 38.375 1.00 97.88 158 TYR A CA 1
ATOM 1183 C C . TYR A 1 158 ? -21.724 -6.933 38.480 1.00 97.88 158 TYR A C 1
ATOM 1185 O O . TYR A 1 158 ? -21.098 -7.366 37.509 1.00 97.88 158 TYR A O 1
ATOM 1193 N N . GLN A 1 159 ? -21.129 -6.743 39.661 1.00 97.75 159 GLN A N 1
ATOM 1194 C CA . GLN A 1 159 ? -19.721 -7.064 39.906 1.00 97.75 159 GLN A CA 1
ATOM 1195 C C . GLN A 1 159 ? -19.445 -8.567 39.751 1.00 97.75 159 GLN A C 1
ATOM 1197 O O . GLN A 1 159 ? -18.435 -8.966 39.171 1.00 97.75 159 GLN A O 1
ATOM 1202 N N . GLU A 1 160 ? -20.339 -9.420 40.251 1.00 97.19 160 GLU A N 1
ATOM 1203 C CA . GLU A 1 160 ? -20.174 -10.864 40.103 1.00 97.19 160 GLU A CA 1
ATOM 1204 C C . GLU A 1 160 ? -20.347 -11.312 38.645 1.00 97.19 160 GLU A C 1
ATOM 1206 O O . GLU A 1 160 ? -19.551 -12.120 38.157 1.00 97.19 160 GLU A O 1
ATOM 1211 N N . LEU A 1 161 ? -21.318 -10.739 37.927 1.00 96.56 161 LEU A N 1
ATOM 1212 C CA . LEU A 1 161 ? -21.548 -11.016 36.509 1.00 96.56 161 LEU A CA 1
ATOM 1213 C C . LEU A 1 161 ? -20.328 -10.647 35.666 1.00 96.56 161 LEU A C 1
ATOM 1215 O O . LEU A 1 161 ? -19.850 -11.457 34.876 1.00 96.56 161 LEU A O 1
ATOM 1219 N N . THR A 1 162 ? -19.798 -9.439 35.857 1.00 95.94 162 THR A N 1
ATOM 1220 C CA . THR A 1 162 ? -18.618 -8.959 35.125 1.00 95.94 162 THR A CA 1
ATOM 1221 C C . THR A 1 162 ? -17.378 -9.795 35.438 1.00 95.94 162 THR A C 1
ATOM 1223 O O . THR A 1 162 ? -16.606 -10.096 34.531 1.00 95.94 162 THR A O 1
ATOM 1226 N N . ARG A 1 163 ? -17.214 -10.272 36.681 1.00 96.12 163 ARG A N 1
ATOM 1227 C CA . ARG A 1 163 ? -16.134 -11.205 37.042 1.00 96.12 163 ARG A CA 1
ATOM 1228 C C . ARG A 1 163 ? -16.273 -12.559 36.340 1.00 96.12 163 ARG A C 1
ATOM 1230 O O . ARG A 1 163 ? -15.267 -13.102 35.893 1.00 96.12 163 ARG A O 1
ATOM 1237 N N . LYS A 1 164 ? -17.491 -13.106 36.244 1.00 95.75 164 LYS A N 1
ATOM 1238 C CA . LYS A 1 164 ? -17.757 -14.388 35.561 1.00 95.75 164 LYS A CA 1
ATOM 1239 C C . LYS A 1 164 ? -17.591 -14.294 34.040 1.00 95.75 164 LYS A C 1
ATOM 1241 O O . LYS A 1 164 ? -17.225 -15.287 33.422 1.00 95.75 164 LYS A O 1
ATOM 1246 N N . LEU A 1 165 ? -17.847 -13.124 33.454 1.00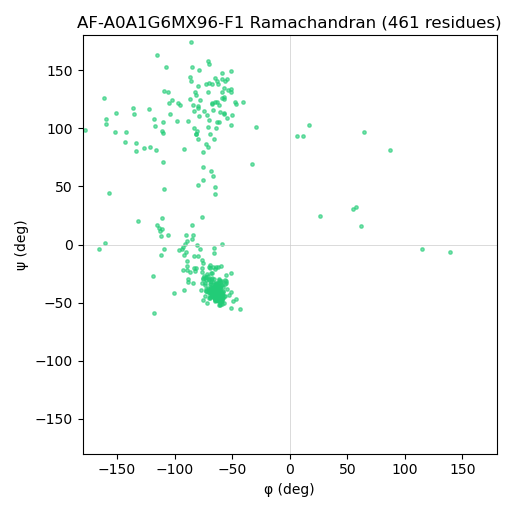 94.56 165 LEU A N 1
ATOM 1247 C CA . LEU A 1 165 ? -17.745 -12.890 32.010 1.00 94.56 165 LEU A CA 1
ATOM 1248 C C . LEU A 1 165 ? -16.392 -12.335 31.558 1.00 94.56 165 LEU A C 1
ATOM 1250 O O . LEU A 1 165 ? -16.175 -12.202 30.355 1.00 94.56 165 LEU A O 1
ATOM 1254 N N . ALA A 1 166 ? -15.471 -12.040 32.481 1.00 93.06 166 ALA A N 1
ATOM 1255 C CA . ALA A 1 166 ? -14.140 -11.558 32.140 1.00 93.06 166 ALA A CA 1
ATOM 1256 C C . ALA A 1 166 ? -13.454 -12.509 31.137 1.00 93.06 166 ALA A C 1
ATOM 1258 O O . ALA A 1 166 ? -13.459 -13.726 31.343 1.00 93.06 166 ALA A O 1
ATOM 1259 N N . PRO A 1 167 ? -12.847 -11.985 30.056 1.00 93.56 167 PRO A N 1
ATOM 1260 C CA . PRO A 1 167 ? -12.541 -10.570 29.781 1.00 93.56 167 PRO A CA 1
ATOM 1261 C C . PRO A 1 167 ? -13.624 -9.756 29.030 1.00 93.56 167 PRO A C 1
ATOM 1263 O O . PRO A 1 167 ? -13.353 -8.627 28.629 1.00 93.56 167 PRO A O 1
ATOM 1266 N N . VAL A 1 168 ? -14.832 -10.285 28.816 1.00 93.94 168 VAL A N 1
ATOM 1267 C CA . VAL A 1 168 ? -15.916 -9.588 28.098 1.00 93.94 168 VAL A CA 1
ATOM 1268 C C . VAL A 1 168 ? -16.588 -8.549 29.004 1.00 93.94 168 VAL A C 1
ATOM 1270 O O . VAL A 1 168 ? -17.100 -8.863 30.077 1.00 93.94 168 VAL A O 1
ATOM 1273 N N . THR A 1 169 ? -16.631 -7.298 28.548 1.00 94.56 169 THR A N 1
ATOM 1274 C CA . THR A 1 169 ? -17.338 -6.178 29.194 1.00 94.56 169 THR A CA 1
ATOM 1275 C C . THR A 1 169 ? -18.482 -5.664 28.320 1.00 94.56 169 THR A C 1
ATOM 1277 O O . THR A 1 169 ? -18.523 -5.921 27.113 1.00 94.56 169 THR A O 1
ATOM 1280 N N . ALA A 1 170 ? -19.413 -4.896 28.894 1.00 93.44 170 ALA A N 1
ATOM 1281 C CA . ALA A 1 170 ? -20.523 -4.321 28.131 1.00 93.44 170 ALA A CA 1
ATOM 1282 C C . ALA A 1 170 ? -20.040 -3.439 26.963 1.00 93.44 170 ALA A C 1
ATOM 1284 O O . ALA A 1 170 ? -20.597 -3.504 25.866 1.00 93.44 170 ALA A O 1
ATOM 1285 N N . GLU A 1 171 ? -18.944 -2.700 27.161 1.00 90.12 171 GLU A N 1
ATOM 1286 C CA . GLU A 1 171 ? -18.297 -1.891 26.126 1.00 90.12 171 GLU A CA 1
ATOM 1287 C C . GLU A 1 171 ? -17.745 -2.750 24.984 1.00 90.12 171 GLU A C 1
ATOM 1289 O O . GLU A 1 171 ? -18.017 -2.468 23.815 1.00 90.12 171 GLU A O 1
ATOM 1294 N N . THR A 1 172 ? -17.017 -3.829 25.304 1.00 90.06 172 THR A N 1
ATOM 1295 C CA . THR A 1 172 ? -16.479 -4.749 24.284 1.00 90.06 172 THR A CA 1
ATOM 1296 C C . THR A 1 172 ? -17.603 -5.404 23.484 1.00 90.06 172 THR A C 1
ATOM 1298 O O . THR A 1 172 ? -17.522 -5.544 22.259 1.00 90.06 172 THR A O 1
ATOM 1301 N N . LEU A 1 173 ? -18.715 -5.720 24.154 1.00 91.19 173 LEU A N 1
ATOM 1302 C CA . LEU A 1 173 ? -19.873 -6.334 23.534 1.00 91.19 173 LEU A CA 1
ATOM 1303 C C . LEU A 1 173 ? -20.584 -5.358 22.599 1.00 91.19 173 LEU A C 1
ATOM 1305 O O . LEU A 1 173 ? -20.855 -5.694 21.444 1.00 91.19 173 LEU A O 1
ATOM 1309 N N . GLN A 1 174 ? -20.799 -4.124 23.051 1.00 90.19 174 GLN A N 1
ATOM 1310 C CA . GLN A 1 174 ? -21.350 -3.053 22.231 1.00 90.19 174 GLN A CA 1
ATOM 1311 C C . GLN A 1 174 ? -20.460 -2.755 21.018 1.00 90.19 174 GLN A C 1
ATOM 1313 O O . GLN A 1 174 ? -20.974 -2.606 19.909 1.00 90.19 174 GLN A O 1
ATOM 1318 N N . ALA A 1 175 ? -19.137 -2.733 21.190 1.00 84.88 175 ALA A N 1
ATOM 1319 C CA . ALA A 1 175 ? -18.190 -2.534 20.096 1.00 84.88 175 ALA A CA 1
ATOM 1320 C C . ALA A 1 175 ? -18.191 -3.703 19.087 1.00 84.88 175 ALA A C 1
ATOM 1322 O O . ALA A 1 175 ? -18.012 -3.495 17.880 1.00 84.88 175 ALA A O 1
ATOM 1323 N N . SER A 1 176 ? -18.439 -4.931 19.555 1.00 84.62 176 SER A N 1
ATOM 1324 C CA . SER A 1 176 ? -18.546 -6.123 18.703 1.00 84.62 176 SER A CA 1
ATOM 1325 C C . SER A 1 176 ? -19.856 -6.174 17.902 1.00 84.62 176 SER A C 1
ATOM 1327 O O . SER A 1 176 ? -19.850 -6.598 16.746 1.00 84.62 176 SER A O 1
ATOM 1329 N N . MET A 1 177 ? -20.962 -5.683 18.477 1.00 83.88 177 MET A N 1
ATOM 1330 C CA . MET A 1 177 ? -22.306 -5.737 17.886 1.00 83.88 177 MET A CA 1
ATOM 1331 C C . MET A 1 177 ? -22.547 -4.731 16.756 1.00 83.88 177 MET A C 1
ATOM 1333 O O . MET A 1 177 ? -23.533 -4.855 16.026 1.00 83.88 177 MET A O 1
ATOM 1337 N N . GLN A 1 178 ? -21.671 -3.741 16.583 1.00 80.88 178 GLN A N 1
ATOM 1338 C CA . GLN A 1 178 ? -21.793 -2.766 15.503 1.00 80.88 178 GLN A CA 1
ATOM 1339 C C . GLN A 1 178 ? -21.672 -3.466 14.144 1.00 80.88 178 GLN A C 1
ATOM 1341 O O . GLN A 1 178 ? -20.591 -3.888 13.725 1.00 80.88 178 GLN A O 1
ATOM 1346 N N . ARG A 1 179 ? -22.812 -3.613 13.458 1.00 78.62 179 ARG A N 1
ATOM 1347 C CA . ARG A 1 179 ? -22.86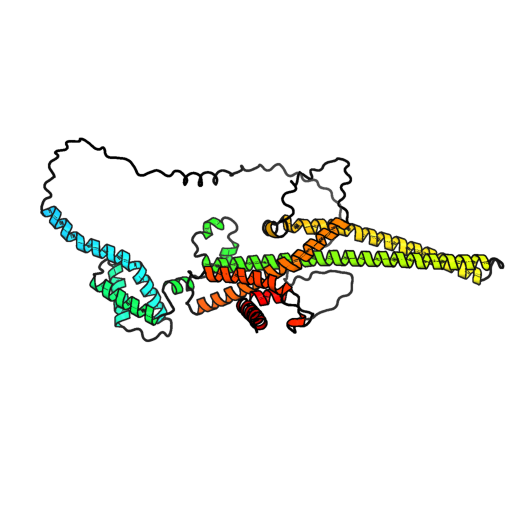9 -4.139 12.091 1.00 78.62 179 ARG A CA 1
ATOM 1348 C C . ARG A 1 179 ? -22.217 -3.142 11.142 1.00 78.62 179 ARG A C 1
ATOM 1350 O O . ARG A 1 179 ? -22.458 -1.940 11.239 1.00 78.62 179 ARG A O 1
ATOM 1357 N N . LEU A 1 180 ? -21.423 -3.658 10.203 1.00 72.75 180 LEU A N 1
ATOM 1358 C CA . LEU A 1 180 ? -20.930 -2.841 9.102 1.00 72.75 180 LEU A CA 1
ATOM 1359 C C . LEU A 1 180 ? -22.129 -2.280 8.324 1.00 72.75 180 LEU A C 1
ATOM 1361 O O . LEU A 1 180 ? -23.026 -3.058 7.978 1.00 72.75 180 LEU A O 1
ATOM 1365 N N . PRO A 1 181 ? -22.165 -0.964 8.041 1.00 75.81 181 PRO A N 1
ATOM 1366 C CA . PRO A 1 181 ? -23.116 -0.443 7.079 1.00 75.81 181 PRO A CA 1
ATOM 1367 C C . PRO A 1 181 ? -22.910 -1.192 5.750 1.00 75.81 181 PRO A C 1
ATOM 1369 O O . PRO A 1 181 ? -21.771 -1.513 5.391 1.00 75.81 181 PRO A O 1
ATOM 1372 N N . PRO A 1 182 ? -23.990 -1.530 5.028 1.00 81.88 182 PRO A N 1
ATOM 1373 C CA . PRO A 1 182 ? -23.881 -2.278 3.783 1.00 81.88 182 PRO A CA 1
ATOM 1374 C C . PRO A 1 182 ? -23.011 -1.517 2.779 1.00 81.88 182 PRO A C 1
ATOM 1376 O O . PRO A 1 182 ? -23.096 -0.294 2.675 1.00 81.88 182 PRO A O 1
ATOM 1379 N N . LEU A 1 183 ? -22.196 -2.234 2.005 1.00 78.19 183 LEU A N 1
ATOM 1380 C CA . LEU A 1 183 ? -21.229 -1.643 1.069 1.00 78.19 183 LEU A CA 1
ATOM 1381 C C . LEU A 1 183 ? -21.884 -0.687 0.049 1.00 78.19 183 LEU A C 1
ATOM 1383 O O . LEU A 1 183 ? -21.281 0.309 -0.342 1.00 78.19 183 LEU A O 1
ATOM 1387 N N . SER A 1 184 ? -23.146 -0.933 -0.316 1.00 82.88 184 SER A N 1
ATOM 1388 C CA . SER A 1 184 ? -23.952 -0.053 -1.173 1.00 82.88 184 SER A CA 1
ATOM 1389 C C . SER A 1 184 ? -24.160 1.341 -0.577 1.00 82.88 184 SER A C 1
ATOM 1391 O O . SER A 1 184 ? -24.094 2.332 -1.303 1.00 82.88 184 SER A O 1
ATOM 1393 N N . SER A 1 185 ? -24.341 1.440 0.744 1.00 80.25 185 SER A N 1
ATOM 1394 C CA . SER A 1 185 ? -24.452 2.733 1.427 1.00 80.25 185 SER A CA 1
ATOM 1395 C C . SER A 1 185 ? -23.134 3.512 1.398 1.00 80.25 185 SER A C 1
ATOM 1397 O O . SER A 1 185 ? -23.158 4.738 1.352 1.00 80.25 185 SER A O 1
ATOM 1399 N N . LEU A 1 186 ? -22.003 2.796 1.341 1.00 77.06 186 LEU A N 1
ATOM 1400 C CA . LEU A 1 186 ? -20.656 3.357 1.236 1.00 77.06 186 LEU A CA 1
ATOM 1401 C C . LEU A 1 186 ? -20.404 3.979 -0.151 1.00 77.06 186 LEU A C 1
ATOM 1403 O O . LEU A 1 186 ? -19.871 5.079 -0.254 1.00 77.06 186 LEU A O 1
ATOM 1407 N N . LEU A 1 187 ? -20.864 3.320 -1.220 1.00 80.25 187 LEU A N 1
ATOM 1408 C CA . LEU A 1 187 ? -20.753 3.809 -2.604 1.00 80.25 187 LEU A CA 1
ATOM 1409 C C . LEU A 1 187 ? -21.667 5.007 -2.921 1.00 80.25 187 LEU A C 1
ATOM 1411 O O . LEU A 1 187 ? -21.328 5.824 -3.774 1.00 80.25 187 LEU A O 1
ATOM 1415 N N . GLN A 1 188 ? -22.803 5.156 -2.233 1.00 82.44 188 GLN A N 1
ATOM 1416 C CA . GLN A 1 188 ? -23.736 6.276 -2.445 1.00 82.44 188 GLN A CA 1
ATOM 1417 C C . GLN A 1 188 ? -23.291 7.602 -1.798 1.00 82.44 188 GLN A C 1
ATOM 1419 O O . GLN A 1 188 ? -23.935 8.633 -1.989 1.00 82.44 188 GLN A O 1
ATOM 1424 N N . LEU A 1 189 ? -22.179 7.631 -1.060 1.00 68.50 189 LEU A N 1
ATOM 1425 C CA . LEU A 1 189 ? -21.712 8.801 -0.299 1.00 68.50 189 LEU A CA 1
ATOM 1426 C C . LEU A 1 189 ? -21.067 9.929 -1.133 1.00 68.50 189 LEU A C 1
ATOM 1428 O O . LEU A 1 189 ? -20.342 10.761 -0.590 1.00 68.50 189 LEU A O 1
ATOM 1432 N N . ARG A 1 190 ? -21.371 10.037 -2.431 1.00 73.06 190 ARG A N 1
ATOM 1433 C CA . ARG A 1 190 ? -20.718 10.984 -3.356 1.00 73.06 190 ARG A CA 1
ATOM 1434 C C . ARG A 1 190 ? -20.975 12.482 -3.064 1.00 73.06 190 ARG A C 1
ATOM 1436 O O . ARG A 1 190 ? -20.332 13.312 -3.691 1.00 73.06 190 ARG A O 1
ATOM 1443 N N . GLY A 1 191 ? -21.852 12.858 -2.123 1.00 70.19 191 GLY A N 1
ATOM 1444 C CA . GLY A 1 191 ? -22.261 14.266 -1.936 1.00 70.19 191 GLY A CA 1
ATOM 1445 C C . GLY A 1 191 ? -21.966 14.949 -0.594 1.00 70.19 191 GLY A C 1
ATOM 1446 O O . GLY A 1 191 ? -21.845 16.161 -0.582 1.00 70.19 191 GLY A O 1
ATOM 1447 N N . ASN A 1 192 ? -21.860 14.233 0.532 1.00 75.75 192 ASN A N 1
ATOM 1448 C CA . ASN A 1 192 ? -21.751 14.847 1.875 1.00 75.75 192 ASN A CA 1
ATOM 1449 C C . ASN A 1 192 ? -21.097 13.884 2.886 1.00 75.75 192 ASN A C 1
ATOM 1451 O O . ASN A 1 192 ? -21.574 13.674 4.001 1.00 75.75 192 ASN A O 1
ATOM 1455 N N . PHE A 1 193 ? -20.013 13.229 2.468 1.00 75.88 193 PHE A N 1
ATOM 1456 C CA . PHE A 1 193 ? -19.343 12.196 3.262 1.00 75.88 193 PHE A CA 1
ATOM 1457 C C . PHE A 1 193 ? -18.891 12.703 4.640 1.00 75.88 193 PHE A C 1
ATOM 1459 O O . PHE A 1 193 ? -19.162 12.054 5.646 1.00 75.88 193 PHE A O 1
ATOM 1466 N N . MET A 1 194 ? -18.288 13.895 4.710 1.00 73.19 194 MET A N 1
ATOM 1467 C CA . MET A 1 194 ? -17.709 14.416 5.957 1.00 73.19 194 MET A CA 1
ATOM 1468 C C . MET A 1 194 ? -18.745 14.705 7.052 1.00 73.19 194 MET A C 1
ATOM 1470 O O . MET A 1 194 ? -18.497 14.403 8.216 1.00 73.19 194 MET A O 1
ATOM 1474 N N . THR A 1 195 ? -19.920 15.237 6.707 1.00 77.62 195 THR A N 1
ATOM 1475 C CA . THR A 1 195 ? -20.957 15.575 7.700 1.00 77.62 195 THR A CA 1
ATOM 1476 C C . THR A 1 195 ? -21.696 14.342 8.206 1.00 77.62 195 THR A C 1
ATOM 1478 O O . THR A 1 195 ? -22.065 14.279 9.374 1.00 77.62 195 THR A O 1
ATOM 1481 N N . ARG A 1 196 ? -21.869 13.323 7.354 1.00 69.62 196 ARG A N 1
ATOM 1482 C CA . ARG A 1 196 ? -22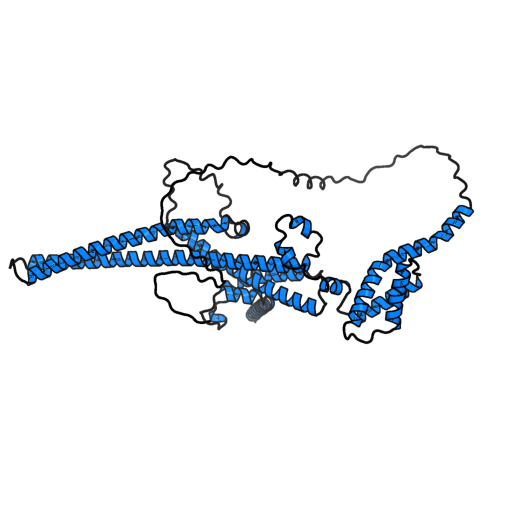.530 12.064 7.727 1.00 69.62 196 ARG A CA 1
ATOM 1483 C C . ARG A 1 196 ? -21.642 11.149 8.569 1.00 69.62 196 ARG A C 1
ATOM 1485 O O . ARG A 1 196 ? -22.152 10.269 9.257 1.00 69.62 196 ARG A O 1
ATOM 1492 N N . MET A 1 197 ? -20.328 11.354 8.518 1.00 65.94 197 MET A N 1
ATOM 1493 C CA . MET A 1 197 ? -19.377 10.515 9.233 1.00 65.94 197 MET A CA 1
ATOM 1494 C C . MET A 1 197 ? -19.193 10.909 10.713 1.00 65.94 197 MET A C 1
ATOM 1496 O O . MET A 1 197 ? -18.785 10.050 11.483 1.00 65.94 197 MET A O 1
ATOM 1500 N N . SER A 1 198 ? -19.517 12.126 11.172 1.00 67.56 198 SER A N 1
ATOM 1501 C CA . SER A 1 198 ? -19.199 12.569 12.552 1.00 67.56 198 SER A CA 1
ATOM 1502 C C . SER A 1 198 ? -19.903 11.797 13.683 1.00 67.56 198 SER A C 1
ATOM 1504 O O . SER A 1 198 ? -19.433 11.826 14.816 1.00 67.56 198 SER A O 1
ATOM 1506 N N . GLY A 1 199 ? -20.998 11.085 13.394 1.00 67.00 199 GLY A N 1
ATOM 1507 C CA . GLY A 1 199 ? -21.755 10.306 14.386 1.00 67.00 199 GLY A CA 1
ATOM 1508 C C . GLY A 1 199 ? -21.406 8.815 14.463 1.00 67.00 199 GLY A C 1
ATOM 1509 O O . GLY A 1 199 ? -21.959 8.106 15.301 1.00 67.00 199 GLY A O 1
ATOM 1510 N N . MET A 1 200 ? -20.537 8.303 13.585 1.00 68.12 200 MET A N 1
ATOM 1511 C CA . MET A 1 200 ? -20.195 6.877 13.569 1.00 68.12 200 MET A CA 1
ATOM 1512 C C . MET A 1 200 ? -19.050 6.601 14.556 1.00 68.12 200 MET A C 1
ATOM 1514 O O . MET A 1 200 ? -18.139 7.403 14.726 1.00 68.12 200 MET A O 1
ATOM 1518 N N . THR A 1 201 ? -19.050 5.458 15.227 1.00 66.88 201 THR A N 1
ATOM 1519 C CA . THR A 1 201 ? -17.918 5.003 16.047 1.00 66.88 201 THR A CA 1
ATOM 1520 C C . THR A 1 201 ? -16.776 4.567 15.126 1.00 66.88 201 THR A C 1
ATOM 1522 O O . THR A 1 201 ? -16.657 3.410 14.725 1.00 66.88 201 THR A O 1
ATOM 1525 N N . TRP A 1 202 ? -15.949 5.538 14.734 1.00 68.38 202 TRP A N 1
ATOM 1526 C CA . TRP A 1 202 ? -14.966 5.441 13.649 1.00 68.38 202 TRP A CA 1
ATOM 1527 C C . TRP A 1 202 ? -13.860 4.387 13.842 1.00 68.38 202 TRP A C 1
ATOM 1529 O O . TRP A 1 202 ? -13.252 3.981 12.854 1.00 68.38 202 TRP A O 1
ATOM 1539 N N . GLY A 1 203 ? -13.591 3.917 15.065 1.00 75.00 203 GLY A N 1
ATOM 1540 C CA . GLY A 1 203 ? -12.365 3.168 15.390 1.00 75.00 203 GLY A CA 1
ATOM 1541 C C . GLY A 1 203 ? -12.033 2.013 14.433 1.00 75.00 203 GLY A C 1
ATOM 1542 O O . GLY A 1 203 ? -10.925 1.936 13.911 1.00 75.00 203 GLY A O 1
ATOM 1543 N N . ARG A 1 204 ? -13.006 1.145 14.121 1.00 75.75 204 ARG A N 1
ATOM 1544 C CA . ARG A 1 204 ? -12.783 -0.031 13.253 1.00 75.75 204 ARG A CA 1
ATOM 1545 C C . ARG A 1 204 ? -12.710 0.324 11.767 1.00 75.75 204 ARG A C 1
ATOM 1547 O O . ARG A 1 204 ? -11.908 -0.244 11.027 1.00 75.75 204 ARG A O 1
ATOM 1554 N N . PHE A 1 205 ? -13.547 1.260 11.328 1.00 82.19 205 PHE A N 1
ATOM 1555 C CA . PHE A 1 205 ? -13.647 1.641 9.920 1.00 82.19 205 PHE A CA 1
ATOM 1556 C C . PHE A 1 205 ? -12.452 2.465 9.467 1.00 82.19 205 PHE A C 1
ATOM 1558 O O . PHE A 1 205 ? -12.010 2.288 8.335 1.00 82.19 205 PHE A O 1
ATOM 1565 N N . ILE A 1 206 ? -11.887 3.288 10.359 1.00 85.81 206 ILE A N 1
ATOM 1566 C CA . ILE A 1 206 ? -10.652 4.032 10.096 1.00 85.81 206 ILE A CA 1
ATOM 1567 C C . ILE A 1 206 ? -9.573 3.088 9.592 1.00 85.81 206 ILE A C 1
ATOM 1569 O O . ILE A 1 206 ? -9.019 3.317 8.525 1.00 85.81 206 ILE A O 1
ATOM 1573 N N . HIS A 1 207 ? -9.279 2.019 10.334 1.00 89.06 207 HIS A N 1
ATOM 1574 C CA . HIS A 1 207 ? -8.162 1.144 9.989 1.00 89.06 207 HIS A CA 1
ATOM 1575 C C . HIS A 1 207 ? -8.390 0.399 8.671 1.00 89.06 207 HIS A C 1
ATOM 1577 O O . HIS A 1 207 ? -7.453 0.252 7.892 1.00 89.06 207 HIS A O 1
ATOM 1583 N N . ALA A 1 208 ? -9.627 -0.015 8.379 1.00 89.56 208 ALA A N 1
ATOM 1584 C CA . ALA A 1 208 ? -9.962 -0.639 7.101 1.00 89.56 208 ALA A CA 1
ATOM 1585 C C . ALA A 1 208 ? -9.852 0.349 5.926 1.00 89.56 208 ALA A C 1
ATOM 1587 O O . ALA A 1 208 ? -9.277 0.017 4.892 1.00 89.56 208 ALA A O 1
ATOM 1588 N N . VAL A 1 209 ? -10.356 1.576 6.087 1.00 88.88 209 VAL A N 1
ATOM 1589 C CA . VAL A 1 209 ? -10.260 2.635 5.069 1.00 88.88 209 VAL A CA 1
ATOM 1590 C C . VAL A 1 209 ? -8.800 3.015 4.839 1.00 88.88 209 VAL A C 1
ATOM 1592 O O . VAL A 1 209 ? -8.360 3.064 3.694 1.00 88.88 209 VAL A O 1
ATOM 1595 N N . LEU A 1 210 ? -8.023 3.214 5.907 1.00 91.12 210 LEU A N 1
ATOM 1596 C CA . LEU A 1 210 ? -6.593 3.499 5.815 1.00 91.12 210 LEU A CA 1
ATOM 1597 C C . LEU A 1 210 ? -5.832 2.357 5.137 1.00 91.12 210 LEU A C 1
ATOM 1599 O O . LEU A 1 210 ? -4.989 2.629 4.289 1.00 91.12 210 LEU A O 1
ATOM 1603 N N . PHE A 1 211 ? -6.157 1.096 5.432 1.00 94.12 211 PHE A N 1
ATOM 1604 C CA . PHE A 1 211 ? -5.576 -0.050 4.730 1.00 94.12 211 PHE A CA 1
ATOM 1605 C C . PHE A 1 211 ? -5.855 -0.002 3.224 1.00 94.12 211 PHE A C 1
ATOM 1607 O O . PHE A 1 211 ? -4.931 -0.166 2.430 1.00 94.12 211 PHE A O 1
ATOM 1614 N N . VAL A 1 212 ? -7.099 0.272 2.817 1.00 93.38 212 VAL A N 1
ATOM 1615 C CA . VAL A 1 212 ? -7.461 0.403 1.396 1.00 93.38 212 VAL A CA 1
ATOM 1616 C C . VAL A 1 212 ? -6.718 1.571 0.744 1.00 93.38 212 VAL A C 1
ATOM 1618 O O . VAL A 1 212 ? -6.205 1.423 -0.362 1.00 93.38 212 VAL A O 1
ATOM 1621 N N . VAL A 1 213 ? -6.596 2.710 1.431 1.00 92.19 213 VAL A N 1
ATOM 1622 C CA . VAL A 1 213 ? -5.822 3.861 0.942 1.00 92.19 213 VAL A CA 1
ATOM 1623 C C . VAL A 1 213 ? -4.352 3.485 0.748 1.00 92.19 213 VAL A C 1
ATOM 1625 O O . VAL A 1 213 ? -3.801 3.738 -0.319 1.00 92.19 213 VAL A O 1
ATOM 1628 N N . VAL A 1 214 ? -3.722 2.835 1.730 1.00 95.06 214 VAL A N 1
ATOM 1629 C CA . VAL A 1 214 ? -2.325 2.379 1.633 1.00 95.06 214 VAL A CA 1
ATOM 1630 C C . VAL A 1 214 ? -2.149 1.365 0.502 1.00 95.06 214 VAL A C 1
ATOM 1632 O O . VAL A 1 214 ? -1.175 1.450 -0.242 1.00 95.06 214 VAL A O 1
ATOM 1635 N N . LEU A 1 215 ? -3.104 0.451 0.315 1.00 95.94 215 LEU A N 1
ATOM 1636 C CA . LEU A 1 215 ? -3.090 -0.524 -0.776 1.00 95.94 215 LEU A CA 1
ATOM 1637 C C . LEU A 1 215 ? -3.158 0.154 -2.152 1.00 95.94 215 LEU A C 1
ATOM 1639 O O . LEU A 1 215 ? -2.374 -0.179 -3.040 1.00 95.94 215 LEU A O 1
ATOM 1643 N N . ILE A 1 216 ? -4.054 1.131 -2.324 1.00 94.56 216 ILE A N 1
ATOM 1644 C CA . ILE A 1 216 ? -4.154 1.922 -3.559 1.00 94.56 216 ILE A CA 1
ATOM 1645 C C . ILE A 1 216 ? -2.850 2.688 -3.798 1.00 94.56 216 ILE A C 1
ATOM 1647 O O . ILE A 1 216 ? -2.327 2.669 -4.909 1.00 94.56 216 ILE A O 1
ATOM 1651 N N . MET A 1 217 ? -2.285 3.313 -2.763 1.00 93.06 217 MET A N 1
ATOM 1652 C CA . MET A 1 217 ? -1.010 4.029 -2.861 1.00 93.06 217 MET A CA 1
ATOM 1653 C C . MET A 1 217 ? 0.140 3.105 -3.272 1.00 93.06 217 MET A C 1
ATOM 1655 O O . MET A 1 217 ? 0.928 3.469 -4.141 1.00 93.06 217 MET A O 1
ATOM 1659 N N . ALA A 1 218 ? 0.212 1.894 -2.713 1.00 95.06 218 ALA A N 1
ATOM 1660 C CA . ALA A 1 218 ? 1.198 0.891 -3.103 1.00 95.06 218 ALA A CA 1
ATOM 1661 C C . ALA A 1 218 ? 1.026 0.460 -4.570 1.00 95.06 218 ALA A C 1
ATOM 1663 O O . ALA A 1 218 ? 2.008 0.386 -5.308 1.00 95.06 218 ALA A O 1
ATOM 1664 N N . ALA A 1 219 ? -0.213 0.241 -5.023 1.00 95.62 219 ALA A N 1
ATOM 1665 C CA . ALA A 1 219 ? -0.504 -0.107 -6.413 1.00 95.62 219 ALA A CA 1
ATOM 1666 C C . ALA A 1 219 ? -0.133 1.024 -7.389 1.00 95.62 219 ALA A C 1
ATOM 1668 O O . ALA A 1 219 ? 0.482 0.768 -8.423 1.00 95.62 219 ALA A O 1
ATOM 1669 N N . LEU A 1 220 ? -0.448 2.277 -7.046 1.00 93.31 220 LEU A N 1
ATOM 1670 C CA . LEU A 1 220 ? -0.065 3.449 -7.838 1.00 93.31 220 LEU A CA 1
ATOM 1671 C C . LEU A 1 220 ? 1.456 3.626 -7.885 1.00 93.31 220 LEU A C 1
ATOM 1673 O O . LEU A 1 220 ? 2.000 3.890 -8.955 1.00 93.31 220 LEU A O 1
ATOM 1677 N N . ALA A 1 221 ? 2.149 3.434 -6.759 1.00 93.19 221 ALA A N 1
ATOM 1678 C CA . ALA A 1 221 ? 3.606 3.495 -6.694 1.00 93.19 221 ALA A CA 1
ATOM 1679 C C . ALA A 1 221 ? 4.262 2.409 -7.563 1.00 93.19 221 ALA A C 1
ATOM 1681 O O . ALA A 1 221 ? 5.197 2.705 -8.303 1.00 93.19 221 ALA A O 1
ATOM 1682 N N . LEU A 1 222 ? 3.742 1.176 -7.544 1.00 95.06 222 LEU A N 1
ATOM 1683 C CA . LEU A 1 222 ? 4.199 0.097 -8.428 1.00 95.06 222 LEU A CA 1
ATOM 1684 C C . LEU A 1 222 ? 3.921 0.395 -9.907 1.00 95.06 222 LEU A C 1
ATOM 1686 O O . LEU A 1 222 ? 4.792 0.212 -10.756 1.00 95.06 222 LEU A O 1
ATOM 1690 N N . GLY A 1 223 ? 2.725 0.887 -10.235 1.00 94.75 223 GLY A N 1
ATOM 1691 C CA . GLY A 1 223 ? 2.393 1.305 -11.599 1.00 94.75 223 GLY A CA 1
ATOM 1692 C C . GLY A 1 223 ? 3.326 2.411 -12.099 1.00 94.75 223 GLY A C 1
ATOM 1693 O O . GLY A 1 223 ? 3.808 2.373 -13.227 1.00 94.75 223 GLY A O 1
ATOM 1694 N N . HIS A 1 224 ? 3.659 3.372 -11.239 1.00 93.50 224 HIS A N 1
ATOM 1695 C CA . HIS A 1 224 ? 4.598 4.442 -11.573 1.00 93.50 224 HIS A CA 1
ATOM 1696 C C . HIS A 1 224 ? 6.030 3.915 -11.757 1.00 93.50 224 HIS A C 1
ATOM 1698 O O . HIS A 1 224 ? 6.672 4.236 -12.759 1.00 93.50 224 HIS A O 1
ATOM 1704 N N . GLN A 1 225 ? 6.489 3.034 -10.864 1.00 94.81 225 GLN A N 1
ATOM 1705 C CA . GLN A 1 225 ? 7.809 2.397 -10.917 1.00 94.81 225 GLN A CA 1
ATOM 1706 C C . GLN A 1 225 ? 8.008 1.543 -12.179 1.00 94.81 225 GLN A C 1
ATOM 1708 O O . GLN A 1 225 ? 9.060 1.614 -12.820 1.00 94.81 225 GLN A O 1
ATOM 1713 N N . THR A 1 226 ? 7.000 0.762 -12.568 1.00 95.75 226 THR A N 1
ATOM 1714 C CA . THR A 1 226 ? 7.054 -0.093 -13.766 1.00 95.75 226 THR A CA 1
ATOM 1715 C C . THR A 1 226 ? 7.159 0.726 -15.052 1.00 95.75 226 THR A C 1
ATOM 1717 O O . THR A 1 226 ? 7.986 0.414 -15.906 1.00 95.75 226 THR A O 1
ATOM 1720 N N . ILE A 1 227 ? 6.406 1.825 -15.170 1.00 95.44 227 ILE A N 1
ATOM 1721 C CA . ILE A 1 227 ? 6.488 2.728 -16.330 1.00 95.44 227 ILE A CA 1
ATOM 1722 C C . ILE A 1 227 ? 7.869 3.398 -16.410 1.00 95.44 227 ILE A C 1
ATOM 1724 O O . ILE A 1 227 ? 8.490 3.402 -17.473 1.00 95.44 227 ILE A O 1
ATOM 1728 N N . GLY A 1 228 ? 8.372 3.935 -15.292 1.00 95.00 228 GLY A N 1
ATOM 1729 C CA . GLY A 1 228 ? 9.664 4.629 -15.258 1.00 95.00 228 GLY A CA 1
ATOM 1730 C C . GLY A 1 228 ? 10.844 3.708 -15.567 1.00 95.00 228 GLY A C 1
ATOM 1731 O O . GLY A 1 228 ? 11.712 4.047 -16.373 1.00 95.00 228 GLY A O 1
ATOM 1732 N N . SER A 1 229 ? 10.857 2.510 -14.975 1.00 95.62 229 SER A N 1
ATOM 1733 C CA . SER A 1 229 ? 11.918 1.522 -15.210 1.00 95.62 229 SER A CA 1
ATOM 1734 C C . SER A 1 229 ? 11.920 1.007 -16.649 1.00 95.62 229 SER A C 1
ATOM 1736 O O . SER A 1 229 ? 12.992 0.902 -17.243 1.00 95.62 229 SER A O 1
ATOM 1738 N N . ALA A 1 230 ? 10.747 0.759 -17.243 1.00 96.19 230 ALA A N 1
ATOM 1739 C CA . ALA A 1 230 ? 10.636 0.349 -18.641 1.00 96.19 230 ALA A CA 1
ATOM 1740 C C . ALA A 1 230 ? 11.147 1.434 -19.605 1.00 96.19 230 ALA A C 1
ATOM 1742 O O . ALA A 1 230 ? 11.901 1.130 -20.531 1.00 96.19 230 ALA A O 1
ATOM 1743 N N . ALA A 1 231 ? 10.797 2.702 -19.366 1.00 96.06 231 ALA A N 1
ATOM 1744 C CA . ALA A 1 231 ? 11.261 3.822 -20.185 1.00 96.06 231 ALA A CA 1
ATOM 1745 C C . ALA A 1 231 ? 12.788 4.015 -20.097 1.00 96.06 231 ALA A C 1
ATOM 1747 O O . ALA A 1 231 ? 13.457 4.157 -21.123 1.00 96.06 231 ALA A O 1
ATOM 1748 N N . LEU A 1 232 ? 13.362 3.946 -18.889 1.00 96.62 232 LEU A N 1
ATOM 1749 C CA . LEU A 1 232 ? 14.815 4.017 -18.690 1.00 96.62 232 LEU A CA 1
ATOM 1750 C C . LEU A 1 232 ? 15.549 2.825 -19.321 1.00 96.62 232 LEU A C 1
ATOM 1752 O O . LEU A 1 232 ? 16.606 3.007 -19.931 1.00 96.62 232 LEU A O 1
ATOM 1756 N N . ALA A 1 233 ? 14.990 1.616 -19.216 1.00 96.69 233 ALA A N 1
ATOM 1757 C CA . ALA A 1 233 ? 15.543 0.425 -19.853 1.00 96.69 233 ALA A CA 1
ATOM 1758 C C . ALA A 1 233 ? 15.532 0.544 -21.385 1.00 96.69 233 ALA A C 1
ATOM 1760 O O . ALA A 1 233 ? 16.539 0.238 -22.024 1.00 96.69 233 ALA A O 1
ATOM 1761 N N . ARG A 1 234 ? 14.439 1.056 -21.975 1.00 97.00 234 ARG A N 1
ATOM 1762 C CA . ARG A 1 234 ? 14.343 1.310 -23.422 1.00 97.00 234 ARG A CA 1
ATOM 1763 C C . ARG A 1 234 ? 15.371 2.338 -23.883 1.00 97.00 234 ARG A C 1
ATOM 1765 O O . ARG A 1 234 ? 16.044 2.097 -24.878 1.00 97.00 234 ARG A O 1
ATOM 1772 N N . HIS A 1 235 ? 15.539 3.437 -23.146 1.00 96.88 235 HIS A N 1
ATOM 1773 C CA . HIS A 1 235 ? 16.555 4.442 -23.464 1.00 96.88 235 HIS A CA 1
ATOM 1774 C C . HIS A 1 235 ? 17.967 3.845 -23.460 1.00 96.88 235 HIS A C 1
ATOM 1776 O O . HIS A 1 235 ? 18.752 4.102 -24.371 1.00 96.88 235 HIS A O 1
ATOM 1782 N N . LYS A 1 236 ? 18.296 3.035 -22.445 1.00 97.12 236 LYS A N 1
ATOM 1783 C CA . LYS A 1 236 ? 19.596 2.360 -22.369 1.00 97.12 236 LYS A CA 1
ATOM 1784 C C . LYS A 1 236 ? 19.808 1.419 -23.559 1.00 97.12 236 LYS A C 1
ATOM 1786 O O . LYS A 1 236 ? 20.836 1.528 -24.211 1.00 97.12 236 LYS A O 1
ATOM 1791 N N . ALA A 1 237 ? 18.821 0.581 -23.881 1.00 97.25 237 ALA A N 1
ATOM 1792 C CA . ALA A 1 237 ? 18.899 -0.330 -25.023 1.00 97.25 237 ALA A CA 1
ATOM 1793 C C . ALA A 1 237 ? 19.132 0.416 -26.350 1.00 97.25 237 ALA A C 1
ATOM 1795 O O . ALA A 1 237 ? 20.037 0.063 -27.095 1.00 97.25 237 ALA A O 1
ATOM 1796 N N . LEU A 1 238 ? 18.390 1.502 -26.602 1.00 97.56 238 LEU A N 1
ATOM 1797 C CA . LEU A 1 238 ? 18.589 2.331 -27.798 1.00 97.56 238 LEU A CA 1
ATOM 1798 C C . LEU A 1 238 ? 19.979 2.982 -27.828 1.00 97.56 238 LEU A C 1
ATOM 1800 O O . LEU A 1 238 ? 20.599 3.070 -28.884 1.00 97.56 238 LEU A O 1
ATOM 1804 N N . SER A 1 239 ? 20.489 3.432 -26.679 1.00 96.94 239 SER A N 1
ATOM 1805 C CA . SER A 1 239 ? 21.841 3.992 -26.579 1.00 96.94 239 SER A CA 1
ATOM 1806 C C . SER A 1 239 ? 22.917 2.949 -26.903 1.00 96.94 239 SER A C 1
ATOM 1808 O O . SER A 1 239 ? 23.871 3.253 -27.622 1.00 96.94 239 SER A O 1
ATOM 1810 N N . ASP A 1 240 ? 22.753 1.722 -26.411 1.00 97.56 240 ASP A N 1
ATOM 1811 C CA . ASP A 1 240 ? 23.672 0.614 -26.680 1.00 97.56 240 ASP A CA 1
ATOM 1812 C C . ASP A 1 240 ? 23.619 0.225 -28.176 1.00 97.56 240 ASP A C 1
ATOM 1814 O O . ASP A 1 240 ? 24.659 0.080 -28.820 1.00 97.56 240 ASP A O 1
ATOM 1818 N N . ASP A 1 241 ? 22.429 0.189 -28.784 1.00 97.06 241 ASP A N 1
ATOM 1819 C CA . ASP A 1 241 ? 22.260 -0.090 -30.218 1.00 97.06 241 ASP A CA 1
ATOM 1820 C C . ASP A 1 241 ? 22.891 0.994 -31.114 1.00 97.06 241 ASP A C 1
ATOM 1822 O O . ASP A 1 241 ? 23.548 0.681 -32.110 1.00 97.06 241 ASP A O 1
ATOM 1826 N N . ILE A 1 242 ? 22.752 2.276 -30.754 1.00 97.44 242 ILE A N 1
ATOM 1827 C CA . ILE A 1 242 ? 23.357 3.394 -31.500 1.00 97.44 242 ILE A CA 1
ATOM 1828 C C . ILE A 1 242 ? 24.887 3.334 -31.443 1.00 97.44 242 ILE A C 1
ATOM 1830 O O . ILE A 1 242 ? 25.548 3.573 -32.458 1.00 97.44 242 ILE A O 1
ATOM 1834 N N . THR A 1 243 ? 25.465 3.020 -30.278 1.00 97.50 243 THR A N 1
ATOM 1835 C CA . THR A 1 243 ? 26.927 2.898 -30.136 1.00 97.50 243 THR A CA 1
ATOM 1836 C C . THR A 1 243 ? 27.468 1.706 -30.922 1.00 97.50 243 THR A C 1
ATOM 1838 O O . THR A 1 243 ? 28.473 1.846 -31.620 1.00 97.50 243 THR A O 1
ATOM 1841 N N . LYS A 1 244 ? 26.752 0.576 -30.917 1.00 97.31 244 LYS A N 1
ATOM 1842 C CA . LYS A 1 244 ? 27.078 -0.591 -31.743 1.00 97.31 244 LYS A CA 1
ATOM 1843 C C . LYS A 1 244 ? 27.032 -0.278 -33.242 1.00 97.31 244 LYS A C 1
ATOM 1845 O O . LYS A 1 244 ? 27.975 -0.600 -33.957 1.00 97.31 244 LYS A O 1
ATOM 1850 N N . LEU A 1 245 ? 25.989 0.405 -33.721 1.00 97.12 245 LEU A N 1
ATOM 1851 C CA . LEU A 1 245 ? 25.897 0.815 -35.130 1.00 97.12 245 LEU A CA 1
ATOM 1852 C C . LEU A 1 245 ? 26.996 1.806 -35.530 1.00 97.12 245 LEU A C 1
ATOM 1854 O O . LEU A 1 245 ? 27.453 1.788 -36.674 1.00 97.12 245 LEU A O 1
ATOM 1858 N N . ALA A 1 246 ? 27.424 2.675 -34.611 1.00 96.88 246 ALA A N 1
ATOM 1859 C CA . ALA A 1 246 ? 28.543 3.578 -34.854 1.00 96.88 246 ALA A CA 1
ATOM 1860 C C . ALA A 1 246 ? 29.866 2.809 -35.024 1.00 96.88 246 ALA A C 1
ATOM 1862 O O . ALA A 1 246 ? 30.599 3.088 -35.971 1.00 96.88 246 ALA A O 1
ATOM 1863 N N . ASP A 1 247 ? 30.134 1.818 -34.171 1.00 97.69 247 ASP A N 1
ATOM 1864 C CA . ASP A 1 247 ? 31.309 0.941 -34.276 1.00 97.69 247 ASP A CA 1
ATOM 1865 C C . ASP A 1 247 ? 31.283 0.105 -35.572 1.00 97.69 247 ASP A C 1
ATOM 1867 O O . ASP A 1 247 ? 32.250 0.084 -36.337 1.00 97.69 247 ASP A O 1
ATOM 1871 N N . ASP A 1 248 ? 30.136 -0.497 -35.898 1.00 96.31 248 ASP A N 1
ATOM 1872 C CA . ASP A 1 248 ? 29.953 -1.269 -37.133 1.00 96.31 248 ASP A CA 1
ATOM 1873 C C . ASP A 1 248 ? 30.169 -0.417 -38.389 1.00 96.31 248 ASP A C 1
ATOM 1875 O O . ASP A 1 248 ? 30.722 -0.894 -39.385 1.00 96.31 248 ASP A O 1
ATOM 1879 N N . ARG A 1 249 ? 29.764 0.857 -38.353 1.00 96.69 249 ARG A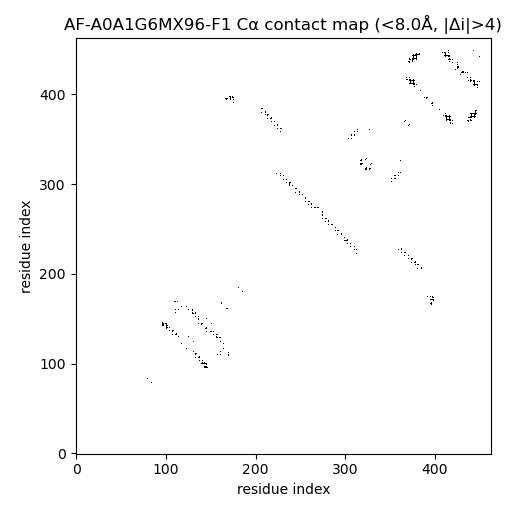 N 1
ATOM 1880 C CA . ARG A 1 249 ? 29.997 1.801 -39.448 1.00 96.69 249 ARG A CA 1
ATOM 1881 C C . ARG A 1 249 ? 31.485 2.099 -39.627 1.00 96.69 249 ARG A C 1
ATOM 1883 O O . ARG A 1 249 ? 31.946 2.120 -40.764 1.00 96.69 249 ARG A O 1
ATOM 1890 N N . VAL A 1 250 ? 32.233 2.298 -38.539 1.00 97.06 250 VAL A N 1
ATOM 1891 C CA . VAL A 1 250 ? 33.690 2.521 -38.597 1.00 97.06 250 VAL A CA 1
ATOM 1892 C C . VAL A 1 250 ? 34.398 1.300 -39.189 1.00 97.06 250 VAL A C 1
ATOM 1894 O O . VAL A 1 250 ? 35.225 1.455 -40.087 1.00 97.06 250 VAL A O 1
ATOM 1897 N N . LYS A 1 251 ? 34.022 0.084 -38.771 1.00 96.88 251 LYS A N 1
ATOM 1898 C CA . LYS A 1 251 ? 34.576 -1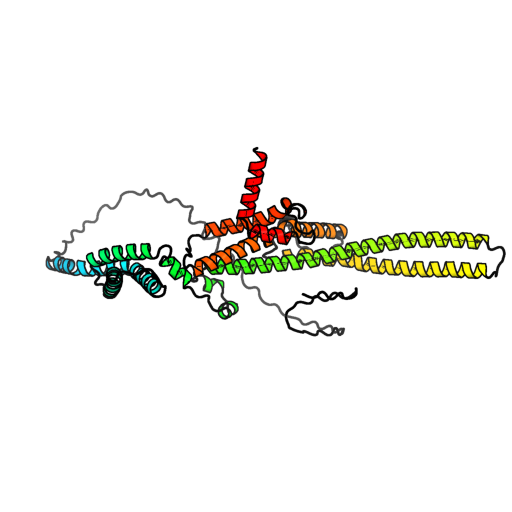.167 -39.321 1.00 96.88 251 LYS A CA 1
ATOM 1899 C C . LYS A 1 251 ? 34.269 -1.341 -40.806 1.00 96.88 251 LYS A C 1
ATOM 1901 O O . LYS A 1 251 ? 35.157 -1.688 -41.581 1.00 96.88 251 LYS A O 1
ATOM 1906 N N . LEU A 1 252 ? 33.026 -1.083 -41.215 1.00 96.31 252 LEU A N 1
ATOM 1907 C CA . LEU A 1 252 ? 32.612 -1.205 -42.613 1.00 96.31 252 LEU A CA 1
ATOM 1908 C C . LEU A 1 252 ? 33.300 -0.157 -43.499 1.00 96.31 252 LEU A C 1
ATOM 1910 O O . LEU A 1 252 ? 33.714 -0.467 -44.614 1.00 96.31 252 LEU A O 1
ATOM 1914 N N . GLN A 1 253 ? 33.480 1.062 -42.985 1.00 96.19 253 GLN A N 1
ATOM 1915 C CA . GLN A 1 253 ? 34.207 2.123 -43.673 1.00 96.19 253 GLN A CA 1
ATOM 1916 C C . GLN A 1 253 ? 35.702 1.787 -43.822 1.00 96.19 253 GLN A C 1
ATOM 1918 O O . GLN A 1 253 ? 36.252 1.975 -44.904 1.00 96.19 253 GLN A O 1
ATOM 1923 N N . ALA A 1 254 ? 36.345 1.226 -42.793 1.00 96.38 254 ALA A N 1
ATOM 1924 C CA . ALA A 1 254 ? 37.724 0.737 -42.888 1.00 96.38 254 ALA A CA 1
ATOM 1925 C C . ALA A 1 254 ? 37.864 -0.381 -43.939 1.00 96.38 254 ALA A C 1
ATOM 1927 O O . ALA A 1 254 ? 38.700 -0.288 -44.834 1.00 96.38 254 ALA A O 1
ATOM 1928 N N . ALA A 1 255 ? 36.971 -1.376 -43.912 1.00 95.31 255 ALA A N 1
ATOM 1929 C CA . ALA A 1 255 ? 36.962 -2.461 -44.895 1.00 95.31 255 ALA A CA 1
ATOM 1930 C C . ALA A 1 255 ? 36.703 -1.968 -46.331 1.00 95.31 255 ALA A C 1
ATOM 1932 O O . ALA A 1 255 ? 37.214 -2.544 -47.293 1.00 95.31 255 ALA A O 1
ATOM 1933 N N . MET A 1 256 ? 35.902 -0.910 -46.497 1.00 95.12 256 MET A N 1
ATOM 1934 C CA . MET A 1 256 ? 35.698 -0.267 -47.794 1.00 95.12 256 MET A CA 1
ATOM 1935 C C . MET A 1 256 ? 36.988 0.386 -48.301 1.00 95.12 256 MET A C 1
ATOM 1937 O O . MET A 1 256 ? 37.333 0.183 -49.465 1.00 95.12 256 MET A O 1
ATOM 1941 N N . PHE A 1 257 ? 37.713 1.119 -47.448 1.00 95.75 257 PHE A N 1
ATOM 1942 C CA . PHE A 1 257 ? 38.993 1.726 -47.823 1.00 95.75 257 PHE A CA 1
ATOM 1943 C C . PHE A 1 257 ? 40.044 0.676 -48.203 1.00 95.75 257 PHE A C 1
ATOM 1945 O O . PHE A 1 257 ? 40.724 0.849 -49.213 1.00 95.75 257 PHE A O 1
ATOM 1952 N N . ASP A 1 258 ? 40.118 -0.443 -47.479 1.00 95.81 258 ASP A N 1
ATOM 1953 C CA . ASP A 1 258 ? 41.023 -1.550 -47.817 1.00 95.81 258 ASP A CA 1
ATOM 1954 C C . ASP A 1 258 ? 40.695 -2.156 -49.190 1.00 95.81 258 ASP A C 1
ATOM 1956 O O . ASP A 1 258 ? 41.578 -2.360 -50.026 1.00 95.81 258 ASP A O 1
ATOM 1960 N N . LYS A 1 259 ? 39.406 -2.396 -49.471 1.00 93.56 259 LYS A N 1
ATOM 1961 C CA . LYS A 1 259 ? 38.950 -2.891 -50.782 1.00 93.56 259 LYS A CA 1
ATOM 1962 C C . LYS A 1 259 ? 39.227 -1.897 -51.905 1.00 93.56 259 LYS A C 1
ATOM 1964 O O . LYS A 1 259 ? 39.571 -2.310 -53.010 1.00 93.56 259 LYS A O 1
ATOM 1969 N N . GLN A 1 260 ? 39.090 -0.602 -51.638 1.00 92.75 260 GLN A N 1
ATOM 1970 C CA . GLN A 1 260 ? 39.386 0.440 -52.613 1.00 92.75 260 GLN A CA 1
ATOM 1971 C C . GLN A 1 260 ? 40.889 0.511 -52.913 1.00 92.75 260 GLN A C 1
ATOM 1973 O O . GLN A 1 260 ? 41.268 0.549 -54.080 1.00 92.75 260 GLN A O 1
ATOM 1978 N N . ALA A 1 261 ? 41.743 0.399 -51.892 1.00 93.38 261 ALA A N 1
ATOM 1979 C CA . ALA A 1 261 ? 43.191 0.323 -52.069 1.00 93.38 261 ALA A CA 1
ATOM 1980 C C . ALA A 1 261 ? 43.624 -0.916 -52.879 1.00 93.38 261 ALA A C 1
ATOM 1982 O O . ALA A 1 261 ? 44.531 -0.826 -53.707 1.00 93.38 261 ALA A O 1
ATOM 1983 N N . LEU A 1 262 ? 42.963 -2.066 -52.687 1.00 91.62 262 LEU A N 1
ATOM 1984 C CA . LEU A 1 262 ? 43.163 -3.254 -53.530 1.00 91.62 262 LEU A CA 1
ATOM 1985 C C . LEU A 1 262 ? 42.704 -3.009 -54.974 1.00 91.62 262 LEU A C 1
ATOM 1987 O O . LEU A 1 262 ? 43.414 -3.361 -55.912 1.00 91.62 262 LEU A O 1
ATOM 1991 N N . SER A 1 263 ? 41.564 -2.337 -55.160 1.00 89.56 263 SER A N 1
ATOM 1992 C CA . SER A 1 263 ? 41.052 -1.995 -56.492 1.00 89.56 263 SER A CA 1
ATOM 1993 C C . SER A 1 263 ? 41.983 -1.059 -57.256 1.00 89.56 263 SER A C 1
ATOM 1995 O O . SER A 1 263 ? 42.053 -1.145 -58.481 1.00 89.56 263 SER A O 1
ATOM 1997 N N . ASP A 1 264 ? 42.677 -0.165 -56.554 1.00 89.44 264 ASP A N 1
ATOM 1998 C CA . ASP A 1 264 ? 43.649 0.741 -57.157 1.00 89.44 264 ASP A CA 1
ATOM 1999 C C . ASP A 1 264 ? 44.949 0.015 -57.546 1.00 89.44 264 ASP A C 1
ATOM 2001 O O . ASP A 1 264 ? 45.582 0.403 -58.528 1.00 89.44 264 ASP A O 1
ATOM 2005 N N . ARG A 1 265 ? 45.322 -1.066 -56.841 1.00 89.75 265 ARG A N 1
ATOM 2006 C CA . ARG A 1 265 ? 46.470 -1.923 -57.197 1.00 89.75 265 ARG A CA 1
ATOM 2007 C C . ARG A 1 265 ? 46.206 -2.794 -58.426 1.00 89.75 265 ARG A C 1
ATOM 2009 O O . ARG A 1 265 ? 47.081 -2.900 -59.278 1.00 89.75 265 ARG A O 1
ATOM 2016 N N . ASP A 1 266 ? 45.004 -3.352 -58.551 1.00 84.69 266 ASP A N 1
ATOM 2017 C CA . ASP A 1 266 ? 44.633 -4.274 -59.640 1.00 84.69 266 ASP A CA 1
ATOM 2018 C C . ASP A 1 266 ? 44.188 -3.566 -60.937 1.00 84.69 266 ASP A C 1
ATOM 2020 O O . ASP A 1 266 ? 43.728 -4.198 -61.892 1.00 84.69 266 ASP A O 1
ATOM 2024 N N . ARG A 1 267 ? 44.337 -2.236 -61.020 1.00 82.75 267 ARG A N 1
ATOM 2025 C CA . ARG A 1 267 ? 43.933 -1.417 -62.180 1.00 82.75 267 ARG A CA 1
ATOM 2026 C C . ARG A 1 267 ? 44.727 -1.699 -63.467 1.00 82.75 267 ARG A C 1
ATOM 2028 O O . ARG A 1 267 ? 44.424 -1.099 -64.497 1.00 82.75 267 ARG A O 1
ATOM 2035 N N . SER A 1 268 ? 45.723 -2.582 -63.417 1.00 78.62 268 SER A N 1
ATOM 2036 C CA . SER A 1 268 ? 46.561 -2.986 -64.550 1.00 78.62 268 SER A CA 1
ATOM 2037 C C . SER A 1 268 ? 45.826 -3.824 -65.607 1.00 78.62 268 SER A C 1
ATOM 2039 O O . SER A 1 268 ? 46.286 -3.856 -66.745 1.00 78.62 268 SER A O 1
ATOM 2041 N N . GLU A 1 269 ? 44.667 -4.423 -65.296 1.00 81.31 269 GLU A N 1
ATOM 2042 C CA . GLU A 1 269 ? 43.834 -5.148 -66.275 1.00 81.31 269 GLU A CA 1
ATOM 2043 C C . GLU A 1 269 ? 42.373 -4.652 -66.304 1.00 81.31 269 GLU A C 1
ATOM 2045 O O . GLU A 1 269 ? 41.477 -5.245 -65.684 1.00 81.31 269 GLU A O 1
ATOM 2050 N N . PRO A 1 270 ? 42.083 -3.558 -67.035 1.00 79.06 270 PRO A N 1
ATOM 2051 C CA . PRO A 1 270 ? 40.720 -3.061 -67.187 1.00 79.06 270 PRO A CA 1
ATOM 2052 C C . PRO A 1 270 ? 39.821 -4.113 -67.862 1.00 79.06 270 PRO A C 1
ATOM 2054 O O . PRO A 1 270 ? 39.989 -4.441 -69.032 1.00 79.06 270 PRO A O 1
ATOM 2057 N N . GLY A 1 271 ? 38.836 -4.630 -67.117 1.00 83.75 271 GLY A N 1
ATOM 2058 C CA . GLY A 1 271 ? 37.802 -5.547 -67.624 1.00 83.75 271 GLY A CA 1
ATOM 2059 C C . GLY A 1 271 ? 37.821 -6.967 -67.047 1.00 83.75 271 GLY A C 1
ATOM 2060 O O . GLY A 1 271 ? 36.894 -7.742 -67.332 1.00 83.75 271 GLY A O 1
ATOM 2061 N N . SER A 1 272 ? 38.802 -7.306 -66.202 1.00 92.12 272 SER A N 1
ATOM 2062 C CA . SER A 1 272 ? 38.871 -8.630 -65.576 1.00 92.12 272 SER A CA 1
ATOM 2063 C C . SER A 1 272 ? 37.609 -8.935 -64.736 1.00 92.12 272 SER A C 1
ATOM 2065 O O . SER A 1 272 ? 36.987 -8.027 -64.165 1.00 92.12 272 SER A O 1
ATOM 2067 N N . PRO A 1 273 ? 37.170 -10.207 -64.650 1.00 91.62 273 PRO A N 1
ATOM 2068 C CA . PRO A 1 273 ? 36.074 -10.606 -63.763 1.00 91.62 273 PRO A CA 1
ATOM 2069 C C . PRO A 1 273 ? 36.320 -10.217 -62.296 1.00 91.62 273 PRO A C 1
ATOM 2071 O O . PRO A 1 273 ? 35.376 -9.853 -61.596 1.00 91.62 273 PRO A O 1
ATOM 2074 N N . ALA A 1 274 ? 37.585 -10.227 -61.857 1.00 88.31 274 ALA A N 1
ATOM 2075 C CA . ALA A 1 274 ? 37.996 -9.822 -60.514 1.00 88.31 274 ALA A CA 1
ATOM 2076 C C . ALA A 1 274 ? 37.738 -8.328 -60.254 1.00 88.31 274 ALA A C 1
ATOM 2078 O O . ALA A 1 274 ? 37.130 -7.982 -59.241 1.00 88.31 274 ALA A O 1
ATOM 2079 N N . ALA A 1 275 ? 38.085 -7.451 -61.205 1.00 87.44 275 ALA A N 1
ATOM 2080 C CA . ALA A 1 275 ? 37.817 -6.016 -61.099 1.00 87.44 275 ALA A CA 1
ATOM 2081 C C . ALA A 1 275 ? 36.308 -5.718 -60.996 1.00 87.44 275 ALA A C 1
ATOM 2083 O O . ALA A 1 275 ? 35.881 -4.882 -60.199 1.00 87.44 275 ALA A O 1
ATOM 2084 N N . ARG A 1 276 ? 35.475 -6.450 -61.752 1.00 90.88 276 ARG A N 1
ATOM 2085 C CA . ARG A 1 276 ? 34.006 -6.339 -61.669 1.00 90.88 276 ARG A CA 1
ATOM 2086 C C . ARG A 1 276 ? 33.457 -6.825 -60.326 1.00 90.88 276 ARG A C 1
ATOM 2088 O O . ARG A 1 276 ? 32.590 -6.167 -59.754 1.00 90.88 276 ARG A O 1
ATOM 2095 N N . ALA A 1 277 ? 33.961 -7.946 -59.811 1.00 91.50 277 ALA A N 1
ATOM 2096 C CA . ALA A 1 277 ? 33.555 -8.468 -58.507 1.00 91.50 277 ALA A CA 1
ATOM 2097 C C . ALA A 1 277 ? 33.900 -7.492 -57.370 1.00 91.50 277 ALA A C 1
ATOM 2099 O O . ALA A 1 277 ? 33.064 -7.236 -56.503 1.00 91.50 277 ALA A O 1
ATOM 2100 N N . LEU A 1 278 ? 35.092 -6.891 -57.408 1.00 91.56 278 LEU A N 1
ATOM 2101 C CA . LEU A 1 278 ? 35.531 -5.921 -56.409 1.00 91.56 278 LEU A CA 1
ATOM 2102 C C . LEU A 1 278 ? 34.718 -4.621 -56.465 1.00 91.56 278 LEU A C 1
ATOM 2104 O O . LEU A 1 278 ? 34.269 -4.143 -55.423 1.00 91.56 278 LEU A O 1
ATOM 2108 N N . ALA A 1 279 ? 34.441 -4.095 -57.663 1.00 90.06 279 ALA A N 1
ATOM 2109 C CA . ALA A 1 279 ? 33.576 -2.926 -57.838 1.00 90.06 279 ALA A CA 1
ATOM 2110 C C . ALA A 1 279 ? 32.160 -3.166 -57.279 1.00 90.06 279 ALA A C 1
ATOM 2112 O O . ALA A 1 279 ? 31.612 -2.312 -56.578 1.00 90.06 279 ALA A O 1
ATOM 2113 N N . ASN A 1 280 ? 31.589 -4.351 -57.519 1.00 93.31 280 ASN A N 1
ATOM 2114 C CA . ASN A 1 280 ? 30.300 -4.738 -56.945 1.00 93.31 280 ASN A CA 1
ATOM 2115 C C . ASN A 1 280 ? 30.364 -4.840 -55.412 1.00 93.31 280 ASN A C 1
ATOM 2117 O O . ASN A 1 280 ? 29.445 -4.379 -54.741 1.00 93.31 280 ASN A O 1
ATOM 2121 N N . ALA A 1 281 ? 31.450 -5.379 -54.848 1.00 92.88 281 ALA A N 1
ATOM 2122 C CA . ALA A 1 281 ? 31.633 -5.478 -53.400 1.00 92.88 281 ALA A CA 1
ATOM 2123 C C . ALA A 1 281 ? 31.784 -4.105 -52.718 1.00 92.88 281 ALA A C 1
ATOM 2125 O O . ALA A 1 281 ? 31.285 -3.920 -51.608 1.00 92.88 281 ALA A O 1
ATOM 2126 N N . VAL A 1 282 ? 32.451 -3.142 -53.366 1.00 93.50 282 VAL A N 1
ATOM 2127 C CA . VAL A 1 282 ? 32.537 -1.751 -52.883 1.00 93.50 282 VAL A CA 1
ATOM 2128 C C . VAL A 1 282 ? 31.161 -1.086 -52.930 1.00 93.50 282 VAL A C 1
ATOM 2130 O O . VAL A 1 282 ? 30.759 -0.458 -51.952 1.00 93.50 282 VAL A O 1
ATOM 2133 N N . ARG A 1 283 ? 30.404 -1.274 -54.019 1.00 94.25 283 ARG A N 1
ATOM 2134 C CA . ARG A 1 283 ? 29.039 -0.741 -54.145 1.00 94.25 283 ARG A CA 1
ATOM 2135 C C . ARG A 1 283 ? 28.099 -1.312 -53.081 1.00 94.25 283 ARG A C 1
ATOM 2137 O O . ARG A 1 283 ? 27.436 -0.542 -52.401 1.00 94.25 283 ARG A O 1
ATOM 2144 N N . GLN A 1 284 ? 28.124 -2.629 -52.868 1.00 94.75 284 GLN A N 1
ATOM 2145 C CA . GLN A 1 284 ? 27.345 -3.293 -51.815 1.00 94.75 284 GLN A CA 1
ATOM 2146 C C . GLN A 1 284 ? 27.694 -2.773 -50.413 1.00 94.75 284 GLN A C 1
ATOM 2148 O O . GLN A 1 284 ? 26.794 -2.512 -49.621 1.00 94.75 284 GLN A O 1
ATOM 2153 N N . ALA A 1 285 ? 28.983 -2.571 -50.112 1.00 93.94 285 ALA A N 1
ATOM 2154 C CA . ALA A 1 285 ? 29.400 -1.980 -48.840 1.00 93.94 285 ALA A CA 1
ATOM 2155 C C . ALA A 1 285 ? 28.916 -0.524 -48.689 1.00 93.94 285 ALA A C 1
ATOM 2157 O O . ALA A 1 285 ? 28.579 -0.097 -47.587 1.00 93.94 285 ALA A O 1
ATOM 2158 N N . GLY A 1 286 ? 28.860 0.235 -49.790 1.00 95.31 286 GLY A N 1
ATOM 2159 C CA . GLY A 1 286 ? 28.285 1.582 -49.823 1.00 95.31 286 GLY A CA 1
ATOM 2160 C C . GLY A 1 286 ? 26.796 1.589 -49.517 1.00 95.31 286 GLY A C 1
ATOM 2161 O O . GLY A 1 286 ? 26.360 2.346 -48.651 1.00 95.31 286 GLY A O 1
ATOM 2162 N N . ASP A 1 287 ? 26.038 0.702 -50.155 1.00 96.19 287 ASP A N 1
ATOM 2163 C CA . ASP A 1 287 ? 24.604 0.561 -49.909 1.00 96.19 287 ASP A CA 1
ATOM 2164 C C . ASP A 1 287 ? 24.334 0.139 -48.445 1.00 96.19 287 ASP A C 1
ATOM 2166 O O . ASP A 1 287 ? 23.471 0.714 -47.781 1.00 96.19 287 ASP A O 1
ATOM 2170 N N . GLU A 1 288 ? 25.128 -0.784 -47.883 1.00 95.75 288 GLU A N 1
ATOM 2171 C CA . GLU A 1 288 ? 25.031 -1.189 -46.469 1.00 95.75 288 GLU A CA 1
ATOM 2172 C C . GLU A 1 288 ? 25.342 -0.030 -45.498 1.00 95.75 288 GLU A C 1
ATOM 2174 O O . GLU A 1 288 ? 24.660 0.126 -44.480 1.00 95.75 288 GLU A O 1
ATOM 2179 N N . LEU A 1 289 ? 26.329 0.823 -45.808 1.00 96.31 289 LEU A N 1
ATOM 2180 C CA . LEU A 1 289 ? 26.628 2.020 -45.009 1.00 96.31 289 LEU A CA 1
ATOM 2181 C C . LEU A 1 289 ? 25.451 3.000 -44.980 1.00 96.31 289 LEU A C 1
ATOM 2183 O O . LEU A 1 289 ? 25.176 3.576 -43.924 1.00 96.31 289 LEU A O 1
ATOM 2187 N N . VAL A 1 290 ? 24.763 3.191 -46.111 1.00 96.44 290 VAL A N 1
ATOM 2188 C CA . VAL A 1 290 ? 23.580 4.061 -46.194 1.00 96.44 290 VAL A CA 1
ATOM 2189 C C . VAL A 1 290 ? 22.447 3.493 -45.340 1.00 96.44 290 VAL A C 1
ATOM 2191 O O . VAL A 1 290 ? 21.916 4.210 -44.493 1.00 96.44 290 VAL A O 1
ATOM 2194 N N . VAL A 1 291 ? 22.156 2.191 -45.455 1.00 96.69 291 VAL A N 1
ATOM 2195 C CA . VAL A 1 291 ? 21.123 1.523 -44.641 1.00 96.69 291 VAL A CA 1
ATOM 2196 C C . VAL A 1 291 ? 21.420 1.649 -43.144 1.00 96.69 291 VAL A C 1
ATOM 2198 O O . VAL A 1 291 ? 20.540 2.027 -42.369 1.00 96.69 291 VAL A O 1
ATOM 2201 N N . LYS A 1 292 ? 22.666 1.404 -42.713 1.00 95.50 292 LYS A N 1
ATOM 2202 C CA . LYS A 1 292 ? 23.058 1.568 -41.301 1.00 95.50 292 LYS A CA 1
ATOM 2203 C C . LYS A 1 292 ? 22.975 3.022 -40.837 1.00 95.50 292 LYS A C 1
ATOM 2205 O O . LYS A 1 292 ? 22.653 3.273 -39.676 1.00 95.50 292 LYS A O 1
ATOM 2210 N N . ALA A 1 293 ? 23.260 3.988 -41.712 1.00 96.25 293 ALA A N 1
ATOM 2211 C CA . ALA A 1 293 ? 23.127 5.406 -41.389 1.00 96.25 293 ALA A CA 1
ATOM 2212 C C . ALA A 1 293 ? 21.660 5.810 -41.177 1.00 96.25 293 ALA A C 1
ATOM 2214 O O . ALA A 1 293 ? 21.370 6.536 -40.225 1.00 96.25 293 ALA A O 1
ATOM 2215 N N . ASP A 1 294 ? 20.743 5.313 -42.005 1.00 96.94 294 ASP A N 1
ATOM 2216 C CA . ASP A 1 294 ? 19.310 5.579 -41.855 1.00 96.94 294 ASP A CA 1
ATOM 2217 C C . ASP A 1 294 ? 18.727 4.869 -40.627 1.00 96.94 294 ASP A C 1
ATOM 2219 O O . ASP A 1 294 ? 17.999 5.488 -39.848 1.00 96.94 294 ASP A O 1
ATOM 2223 N N . GLN A 1 295 ? 19.138 3.623 -40.365 1.00 97.25 295 GLN A N 1
ATOM 2224 C CA . GLN A 1 295 ? 18.783 2.910 -39.135 1.00 97.25 295 GLN A CA 1
ATOM 2225 C C . GLN A 1 295 ? 19.256 3.669 -37.889 1.00 97.25 295 GLN A C 1
ATOM 2227 O O . GLN A 1 295 ? 18.503 3.820 -36.926 1.00 97.25 295 GLN A O 1
ATOM 2232 N N . LYS A 1 296 ? 20.488 4.195 -37.910 1.00 97.19 296 LYS A N 1
ATOM 2233 C CA . LYS A 1 296 ? 21.017 5.016 -36.818 1.00 97.19 296 LYS A CA 1
ATOM 2234 C C . LYS A 1 296 ? 20.156 6.264 -36.594 1.00 97.19 296 LYS A C 1
ATOM 2236 O O . LYS A 1 296 ? 19.786 6.521 -35.453 1.00 97.19 296 LYS A O 1
ATOM 2241 N N . LYS A 1 297 ? 19.792 6.998 -37.653 1.00 97.50 297 LYS A N 1
ATOM 2242 C CA . LYS A 1 297 ? 18.922 8.186 -37.544 1.00 97.50 297 LYS A CA 1
ATOM 2243 C C . LYS A 1 297 ? 17.553 7.849 -36.955 1.00 97.50 297 LYS A C 1
ATOM 2245 O O . LYS A 1 297 ? 17.041 8.601 -36.130 1.00 97.50 297 LYS A O 1
ATOM 2250 N N . GLN A 1 298 ? 16.964 6.719 -37.352 1.00 97.62 298 GLN A N 1
ATOM 2251 C CA . GLN A 1 298 ? 15.688 6.267 -36.803 1.00 97.62 298 GLN A CA 1
ATOM 2252 C C . GLN A 1 298 ? 15.798 5.996 -35.296 1.00 97.62 298 GLN A C 1
ATOM 2254 O O . GLN A 1 298 ? 14.977 6.497 -34.526 1.00 97.62 298 GLN A O 1
ATOM 2259 N N . LEU A 1 299 ? 16.834 5.274 -34.861 1.00 97.38 299 LEU A N 1
ATOM 2260 C CA . LEU A 1 299 ? 17.071 4.998 -33.440 1.00 97.38 299 LEU A CA 1
ATOM 2261 C C . LEU A 1 299 ? 17.384 6.268 -32.643 1.00 97.38 299 LEU A C 1
ATOM 2263 O O . LEU A 1 299 ? 16.915 6.401 -31.516 1.00 97.38 299 LEU A O 1
ATOM 2267 N N . GLU A 1 300 ? 18.133 7.212 -33.218 1.00 97.06 300 GLU A N 1
ATOM 2268 C CA . GLU A 1 300 ? 18.377 8.525 -32.611 1.00 97.06 300 GLU A CA 1
ATOM 2269 C C . GLU A 1 300 ? 17.063 9.284 -32.408 1.00 97.06 300 GLU A C 1
ATOM 2271 O O . GLU A 1 300 ? 16.806 9.750 -31.303 1.00 97.06 300 GLU A O 1
ATOM 2276 N N . SER A 1 301 ? 16.177 9.310 -33.411 1.00 96.75 301 SER A N 1
ATOM 2277 C CA . SER A 1 301 ? 14.864 9.955 -33.274 1.00 96.75 301 SER A CA 1
ATOM 2278 C C . SER A 1 301 ? 13.977 9.296 -32.208 1.00 96.75 301 SER A C 1
ATOM 2280 O O . SER A 1 301 ? 13.304 9.994 -31.449 1.00 96.75 301 SER A O 1
ATOM 2282 N N . GLU A 1 302 ? 14.006 7.961 -32.094 1.00 97.06 302 GLU A N 1
ATOM 2283 C CA . GLU A 1 302 ? 13.263 7.242 -31.054 1.00 97.06 302 GLU A CA 1
ATOM 2284 C C . GLU A 1 302 ? 13.843 7.534 -29.664 1.00 97.06 302 GLU A C 1
ATOM 2286 O O . GLU A 1 302 ? 13.095 7.827 -28.729 1.00 97.06 302 GLU A O 1
ATOM 2291 N N . ARG A 1 303 ? 15.176 7.508 -29.532 1.00 97.19 303 ARG A N 1
ATOM 2292 C CA . ARG A 1 303 ? 15.882 7.836 -28.288 1.00 97.19 303 ARG A CA 1
ATOM 2293 C C . ARG A 1 303 ? 15.554 9.256 -27.839 1.00 97.19 303 ARG A C 1
ATOM 2295 O O . ARG A 1 303 ? 15.231 9.456 -26.670 1.00 97.19 303 ARG A O 1
ATOM 2302 N N . ASP A 1 304 ? 15.596 10.218 -28.755 1.00 95.06 304 ASP A N 1
ATOM 2303 C CA . ASP A 1 304 ? 15.371 11.636 -28.465 1.00 95.06 304 ASP A CA 1
ATOM 2304 C C . ASP A 1 304 ? 13.896 11.927 -28.107 1.00 95.06 304 ASP A C 1
ATOM 2306 O O . ASP A 1 304 ? 13.598 12.900 -27.412 1.00 95.06 304 ASP A O 1
ATOM 2310 N N . GLY A 1 305 ? 12.969 11.034 -28.478 1.00 95.19 305 GLY A N 1
ATOM 2311 C CA . GLY A 1 305 ? 11.571 11.063 -28.042 1.00 95.19 305 GLY A CA 1
ATOM 2312 C C . GLY A 1 305 ? 11.327 10.589 -26.600 1.00 95.19 305 GLY A C 1
ATOM 2313 O O . GLY A 1 305 ? 10.264 10.868 -26.040 1.00 95.19 305 GLY A O 1
ATOM 2314 N N . ILE A 1 306 ? 12.282 9.906 -25.955 1.00 95.88 306 ILE A N 1
ATOM 2315 C CA . ILE A 1 306 ? 12.104 9.375 -24.590 1.00 95.88 306 ILE A CA 1
ATOM 2316 C C . ILE A 1 306 ? 12.195 10.459 -23.502 1.00 95.88 306 ILE A C 1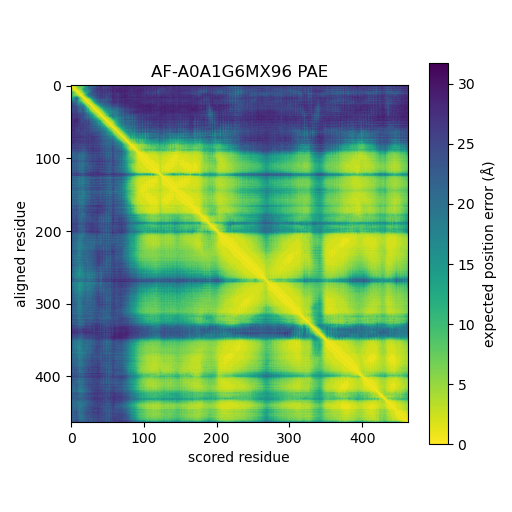
ATOM 2318 O O . ILE A 1 306 ? 11.294 10.490 -22.657 1.00 95.88 306 ILE A O 1
ATOM 2322 N N . PRO A 1 307 ? 13.188 11.370 -23.481 1.00 95.62 307 PRO A N 1
ATOM 2323 C CA . PRO A 1 307 ? 13.277 12.429 -22.474 1.00 95.62 307 PRO A CA 1
ATOM 2324 C C . PRO A 1 307 ? 11.968 13.199 -22.211 1.00 95.62 307 PRO A C 1
ATOM 2326 O O . PRO A 1 307 ? 11.582 13.294 -21.046 1.00 95.62 307 PRO A O 1
ATOM 2329 N N . PRO A 1 308 ? 11.191 13.665 -23.215 1.00 92.69 308 PRO A N 1
ATOM 2330 C CA . PRO A 1 308 ? 9.922 14.346 -22.939 1.00 92.69 308 PRO A CA 1
ATOM 2331 C C . PRO A 1 308 ? 8.837 13.417 -22.363 1.00 92.69 308 PRO A C 1
ATOM 2333 O O . PRO A 1 308 ? 7.922 13.876 -21.674 1.00 92.69 308 PRO A O 1
ATOM 2336 N N . THR A 1 309 ? 8.895 12.103 -22.615 1.00 93.50 309 THR A N 1
ATOM 2337 C CA . THR A 1 309 ? 8.004 11.141 -21.938 1.00 93.50 309 THR A CA 1
ATOM 2338 C C . THR A 1 309 ? 8.389 10.944 -20.473 1.00 93.50 309 THR A C 1
ATOM 2340 O O . THR A 1 309 ? 7.500 10.937 -19.621 1.00 93.50 309 THR A O 1
ATOM 2343 N N . LEU A 1 310 ? 9.690 10.876 -20.172 1.00 94.31 310 LEU A N 1
ATOM 2344 C CA . LEU A 1 310 ? 10.210 10.780 -18.807 1.00 94.31 310 LEU A CA 1
ATOM 2345 C C . LEU A 1 310 ? 9.925 12.049 -18.001 1.00 94.31 310 LEU A C 1
ATOM 2347 O O . LEU A 1 310 ? 9.426 11.943 -16.886 1.00 94.31 310 LEU A O 1
ATOM 2351 N N . ALA A 1 311 ? 10.113 13.232 -18.590 1.00 91.19 311 ALA A N 1
ATOM 2352 C CA . ALA A 1 311 ? 9.778 14.503 -17.948 1.00 91.19 311 ALA A CA 1
ATOM 2353 C C . ALA A 1 311 ? 8.286 14.575 -17.566 1.00 91.19 311 ALA A C 1
ATOM 2355 O O . ALA A 1 311 ? 7.927 14.971 -16.458 1.00 91.19 311 ALA A O 1
ATOM 2356 N N . ARG A 1 312 ? 7.384 14.114 -18.448 1.00 92.25 312 ARG A N 1
ATOM 2357 C CA . ARG A 1 312 ? 5.945 14.024 -18.130 1.00 92.25 312 ARG A CA 1
ATOM 2358 C C . ARG A 1 312 ? 5.646 12.989 -17.046 1.00 92.25 312 ARG A C 1
ATOM 2360 O O . ARG A 1 312 ? 4.742 13.199 -16.239 1.00 92.25 312 ARG A O 1
ATOM 2367 N N . TRP A 1 313 ? 6.356 11.863 -17.039 1.00 92.81 313 TRP A N 1
ATOM 2368 C CA . TRP A 1 313 ? 6.216 10.829 -16.011 1.00 92.81 313 TRP A CA 1
ATOM 2369 C C . TRP A 1 313 ? 6.654 11.332 -14.629 1.00 92.81 313 TRP A C 1
ATOM 2371 O O . TRP A 1 313 ? 5.962 11.068 -13.643 1.00 92.81 313 TRP A O 1
ATOM 2381 N N . GLU A 1 314 ? 7.739 12.102 -14.574 1.00 90.38 314 GLU A N 1
ATOM 2382 C CA . GLU A 1 314 ? 8.286 12.707 -13.358 1.00 90.38 314 GLU A CA 1
ATOM 2383 C C . GLU A 1 314 ? 7.333 13.742 -12.745 1.00 90.38 314 GLU A C 1
ATOM 2385 O O . GLU A 1 314 ? 7.160 13.790 -11.531 1.00 90.38 314 GLU A O 1
ATOM 2390 N N . GLN A 1 315 ? 6.631 14.519 -13.574 1.00 87.00 315 GLN A N 1
ATOM 2391 C CA . GLN A 1 315 ? 5.708 15.557 -13.096 1.00 87.00 315 GLN A CA 1
ATOM 2392 C C . GLN A 1 315 ? 4.368 15.012 -12.566 1.00 87.00 315 GLN A C 1
ATOM 2394 O O . GLN A 1 315 ? 3.702 15.671 -11.762 1.00 87.00 315 GLN A O 1
ATOM 2399 N N . ARG A 1 316 ? 3.939 13.811 -12.986 1.00 86.75 316 ARG A N 1
ATOM 2400 C CA . ARG A 1 316 ? 2.612 13.258 -12.632 1.00 86.75 316 ARG A CA 1
ATOM 2401 C C . ARG A 1 316 ? 2.373 13.076 -11.124 1.00 86.75 316 ARG A C 1
ATOM 2403 O O . ARG A 1 316 ? 1.313 13.506 -10.664 1.00 86.75 316 ARG A O 1
ATOM 2410 N N . PRO A 1 317 ? 3.291 12.486 -10.334 1.00 81.75 317 PRO A N 1
ATOM 2411 C CA . PRO A 1 317 ? 3.100 12.326 -8.893 1.00 81.75 317 PRO A CA 1
ATOM 2412 C C . PRO A 1 317 ? 2.911 13.661 -8.171 1.00 81.75 317 PRO A C 1
ATOM 2414 O O . PRO A 1 317 ? 2.095 13.744 -7.254 1.00 81.75 317 PRO A O 1
ATOM 2417 N N . CYS A 1 318 ? 3.587 14.720 -8.629 1.00 79.44 318 CYS A N 1
ATOM 2418 C CA . CYS A 1 318 ? 3.504 16.047 -8.020 1.00 79.44 318 CYS A CA 1
ATOM 2419 C C . CYS A 1 318 ? 2.146 16.731 -8.209 1.00 79.44 318 CYS A C 1
ATOM 2421 O O . CYS A 1 318 ? 1.804 17.618 -7.425 1.00 79.44 318 CYS A O 1
ATOM 2423 N N . ASN A 1 319 ? 1.350 16.312 -9.199 1.00 80.12 319 ASN A N 1
ATOM 2424 C CA . ASN A 1 319 ? -0.008 16.825 -9.381 1.00 80.12 319 ASN A CA 1
ATOM 2425 C C . ASN A 1 319 ? -1.028 16.134 -8.457 1.00 80.12 319 ASN A C 1
ATOM 2427 O O . ASN A 1 319 ? -2.101 16.666 -8.183 1.00 80.12 319 ASN A O 1
ATOM 2431 N N . THR A 1 320 ? -0.706 14.948 -7.934 1.00 81.06 320 THR A N 1
ATOM 2432 C CA . THR A 1 320 ? -1.580 14.268 -6.972 1.00 81.06 320 THR A CA 1
ATOM 2433 C C . THR A 1 320 ? -1.282 14.745 -5.555 1.00 81.06 320 THR A C 1
ATOM 2435 O O . THR A 1 320 ? -0.150 14.660 -5.082 1.00 81.06 320 THR A O 1
ATOM 2438 N N . TRP A 1 321 ? -2.307 15.227 -4.851 1.00 81.50 321 TRP A N 1
ATOM 2439 C CA . TRP A 1 321 ? -2.159 15.799 -3.508 1.00 81.50 321 TRP A CA 1
ATOM 2440 C C . TRP A 1 321 ? -1.499 14.840 -2.499 1.00 81.50 321 TRP A C 1
ATOM 2442 O O . TRP A 1 321 ? -0.727 15.285 -1.656 1.00 81.50 321 TRP A O 1
ATOM 2452 N N . LEU A 1 322 ? -1.750 13.530 -2.622 1.00 76.25 322 LEU A N 1
ATOM 2453 C CA . LEU A 1 322 ? -1.200 12.496 -1.737 1.00 76.25 322 LEU A CA 1
ATOM 2454 C C . LEU A 1 322 ? 0.309 12.290 -1.910 1.00 76.25 322 LEU A C 1
ATOM 2456 O O . LEU A 1 322 ? 1.029 12.153 -0.925 1.00 76.25 322 LEU A O 1
ATOM 2460 N N . LEU A 1 323 ? 0.793 12.248 -3.154 1.00 77.56 323 LEU A N 1
ATOM 2461 C CA . LEU A 1 323 ? 2.200 11.958 -3.444 1.00 77.56 323 LEU A CA 1
ATOM 2462 C C . LEU A 1 323 ? 3.070 13.213 -3.467 1.00 77.56 323 LEU A C 1
ATOM 2464 O O . LEU A 1 323 ? 4.276 13.111 -3.248 1.00 77.56 323 LEU A O 1
ATOM 2468 N N . LYS A 1 324 ? 2.472 14.393 -3.673 1.00 81.44 324 LYS A N 1
ATOM 2469 C CA . LYS A 1 324 ? 3.181 15.677 -3.694 1.00 81.44 324 LYS A CA 1
ATOM 2470 C C . LYS A 1 324 ? 4.032 15.889 -2.443 1.00 81.44 324 LYS A C 1
ATOM 2472 O O . LYS A 1 324 ? 5.185 16.292 -2.555 1.00 81.44 324 LYS A O 1
ATOM 2477 N N . ALA A 1 325 ? 3.481 15.569 -1.273 1.00 77.81 325 ALA A N 1
ATOM 2478 C CA . ALA A 1 325 ? 4.176 15.726 -0.001 1.00 77.81 325 ALA A CA 1
ATOM 2479 C C . ALA A 1 325 ? 5.367 14.775 0.164 1.00 77.81 325 ALA A C 1
ATOM 2481 O O . ALA A 1 325 ? 6.254 15.096 0.928 1.00 77.81 325 ALA A O 1
ATOM 2482 N N . TRP A 1 326 ? 5.401 13.625 -0.514 1.00 73.50 326 TRP A N 1
ATOM 2483 C CA . TRP A 1 326 ? 6.456 12.620 -0.330 1.00 73.50 326 TRP A CA 1
ATOM 2484 C C . TRP A 1 326 ? 7.520 12.656 -1.425 1.00 73.50 326 TRP A C 1
ATOM 2486 O O . TRP A 1 326 ? 8.705 12.534 -1.135 1.00 73.50 326 TRP A O 1
ATOM 2496 N N . LEU A 1 327 ? 7.108 12.814 -2.684 1.00 76.81 327 LEU A N 1
ATOM 2497 C CA . LEU A 1 327 ? 8.012 12.733 -3.834 1.00 76.81 327 LEU A CA 1
ATOM 2498 C C . LEU A 1 327 ? 8.581 14.094 -4.248 1.00 76.81 327 LEU A C 1
ATOM 2500 O O . LEU A 1 327 ? 9.640 14.137 -4.862 1.00 76.81 327 LEU A O 1
ATOM 2504 N N . CYS A 1 328 ? 7.915 15.195 -3.890 1.00 77.88 328 CYS A N 1
ATOM 2505 C CA . CYS A 1 328 ? 8.245 16.533 -4.397 1.00 77.88 328 CYS A CA 1
ATOM 2506 C C . CYS A 1 328 ? 8.744 17.480 -3.289 1.00 77.88 328 CYS A C 1
ATOM 2508 O O . CYS A 1 328 ? 8.769 18.694 -3.483 1.00 77.88 328 CYS A O 1
ATOM 2510 N N . LEU A 1 329 ? 9.149 16.920 -2.138 1.00 63.12 329 LEU A N 1
ATOM 2511 C CA . LEU A 1 329 ? 9.577 17.635 -0.924 1.00 63.12 329 LEU A CA 1
ATOM 2512 C C . LEU A 1 329 ? 10.787 18.564 -1.134 1.00 63.12 329 LEU A C 1
ATOM 2514 O O . LEU A 1 329 ? 10.983 19.469 -0.334 1.00 63.12 329 LEU A O 1
ATOM 2518 N N . ASP A 1 330 ? 11.553 18.383 -2.213 1.00 61.53 330 ASP A N 1
ATOM 2519 C CA . ASP A 1 330 ? 12.786 19.141 -2.481 1.00 61.53 330 ASP A CA 1
ATOM 2520 C C . ASP A 1 330 ? 12.665 20.139 -3.649 1.00 61.53 330 ASP A C 1
ATOM 2522 O O . ASP A 1 330 ? 13.559 20.934 -3.909 1.00 61.53 330 ASP A O 1
ATOM 2526 N N . SER A 1 331 ? 11.522 20.176 -4.344 1.00 55.50 331 SER A N 1
ATOM 2527 C CA . SER A 1 331 ? 11.291 21.187 -5.391 1.00 55.50 331 SER A CA 1
ATOM 2528 C C . SER A 1 331 ? 10.750 22.511 -4.824 1.00 55.50 331 SER A C 1
ATOM 2530 O O . SER A 1 331 ? 10.377 23.411 -5.578 1.00 55.50 331 SER A O 1
ATOM 2532 N N . GLY A 1 332 ? 10.646 22.625 -3.497 1.00 49.41 332 GLY A N 1
ATOM 2533 C CA . GLY A 1 332 ? 9.903 23.667 -2.797 1.00 49.41 332 GLY A CA 1
ATOM 2534 C C . GLY A 1 332 ? 10.781 24.670 -2.058 1.00 49.41 332 GLY A C 1
ATOM 2535 O O . GLY A 1 332 ? 10.758 24.691 -0.837 1.00 49.41 332 GLY A O 1
ATOM 2536 N N . ASN A 1 333 ? 11.493 25.523 -2.797 1.00 47.44 333 ASN A N 1
ATOM 2537 C CA . ASN A 1 333 ? 11.585 26.962 -2.475 1.00 47.44 333 ASN A CA 1
ATOM 2538 C C . ASN A 1 333 ? 12.162 27.804 -3.625 1.00 47.44 333 ASN A C 1
ATOM 2540 O O . ASN A 1 333 ? 12.204 29.031 -3.545 1.00 47.44 333 ASN A O 1
ATOM 2544 N N . GLY A 1 334 ? 12.577 27.170 -4.726 1.00 46.53 334 GLY A N 1
ATOM 2545 C CA . GLY A 1 334 ? 12.695 27.861 -5.998 1.00 46.53 334 GLY A CA 1
ATOM 2546 C C . GLY A 1 334 ? 11.293 28.256 -6.424 1.00 46.53 334 GLY A C 1
ATOM 2547 O O . GLY A 1 334 ? 10.586 27.445 -7.007 1.00 46.53 334 GLY A O 1
ATOM 2548 N N . ASN A 1 335 ? 10.880 29.458 -6.025 1.00 47.69 335 ASN A N 1
ATOM 2549 C CA . ASN A 1 335 ? 9.711 30.179 -6.491 1.00 47.69 335 ASN A CA 1
ATOM 2550 C C . ASN A 1 335 ? 9.450 29.760 -7.941 1.00 47.69 335 ASN A C 1
ATOM 2552 O O . ASN A 1 335 ? 10.183 30.175 -8.840 1.00 47.69 335 ASN A O 1
ATOM 2556 N N . GLY A 1 336 ? 8.478 28.861 -8.140 1.00 47.22 336 GLY A N 1
ATOM 2557 C CA . GLY A 1 336 ? 7.995 28.421 -9.440 1.00 47.22 336 GLY A CA 1
ATOM 2558 C C . GLY A 1 336 ? 7.273 29.596 -10.067 1.00 47.22 336 GLY A C 1
ATOM 2559 O O . GLY A 1 336 ? 6.057 29.583 -10.237 1.00 47.22 336 GLY A O 1
ATOM 2560 N N . GLY A 1 337 ? 8.029 30.666 -10.314 1.00 44.47 337 GLY A N 1
ATOM 2561 C CA . GLY A 1 337 ? 7.641 31.773 -11.132 1.00 44.47 337 GLY A CA 1
ATOM 2562 C C . GLY A 1 337 ? 7.260 31.126 -12.430 1.00 44.47 337 GLY A C 1
ATOM 2563 O O . GLY A 1 337 ? 8.116 30.546 -13.089 1.00 44.47 337 GLY A O 1
ATOM 2564 N N . ASN A 1 338 ? 5.952 31.131 -12.682 1.00 46.38 338 ASN A N 1
ATOM 2565 C CA . ASN A 1 338 ? 5.361 31.127 -13.997 1.00 46.38 338 ASN A CA 1
ATOM 2566 C C . ASN A 1 338 ? 6.423 30.826 -15.057 1.00 46.38 338 ASN A C 1
ATOM 2568 O O . ASN A 1 338 ? 6.998 31.754 -15.630 1.00 46.38 338 ASN A O 1
ATOM 2572 N N . VAL A 1 339 ? 6.576 29.551 -15.420 1.00 51.75 339 VAL A N 1
ATOM 2573 C CA . VAL A 1 339 ? 6.813 29.222 -16.828 1.00 51.75 339 VAL A CA 1
ATOM 2574 C C . VAL A 1 339 ? 5.512 29.591 -17.560 1.00 51.75 339 VAL A C 1
ATOM 2576 O O . VAL A 1 339 ? 4.801 28.776 -18.131 1.00 51.75 339 VAL A O 1
ATOM 2579 N N . ARG A 1 340 ? 5.143 30.875 -17.447 1.00 45.47 340 ARG A N 1
ATOM 2580 C CA . ARG A 1 340 ? 4.394 31.620 -18.429 1.00 45.47 340 ARG A CA 1
ATOM 2581 C C . ARG A 1 340 ? 5.178 31.373 -19.696 1.00 45.47 340 ARG A C 1
ATOM 2583 O O . ARG A 1 340 ? 6.395 31.532 -19.675 1.00 45.47 340 ARG A O 1
ATOM 2590 N N . ASN A 1 341 ? 4.451 30.995 -20.737 1.00 48.84 341 ASN A N 1
ATOM 2591 C CA . ASN A 1 341 ? 4.739 31.191 -22.153 1.00 48.84 341 ASN A CA 1
ATOM 2592 C C . ASN A 1 341 ? 5.509 32.500 -22.425 1.00 48.84 341 ASN A C 1
ATOM 2594 O O . ASN A 1 341 ? 4.972 33.470 -22.957 1.00 48.84 341 ASN A O 1
ATOM 2598 N N . GLY A 1 342 ? 6.765 32.547 -22.005 1.00 42.72 342 GLY A N 1
ATOM 2599 C CA . GLY A 1 342 ? 7.705 33.609 -22.246 1.00 42.72 342 GLY A CA 1
ATOM 2600 C C . GLY A 1 342 ? 8.232 33.343 -23.629 1.00 42.72 342 GLY A C 1
ATOM 2601 O O . GLY A 1 342 ? 9.140 32.541 -23.810 1.00 42.72 342 GLY A O 1
ATOM 2602 N N . ASN A 1 343 ? 7.608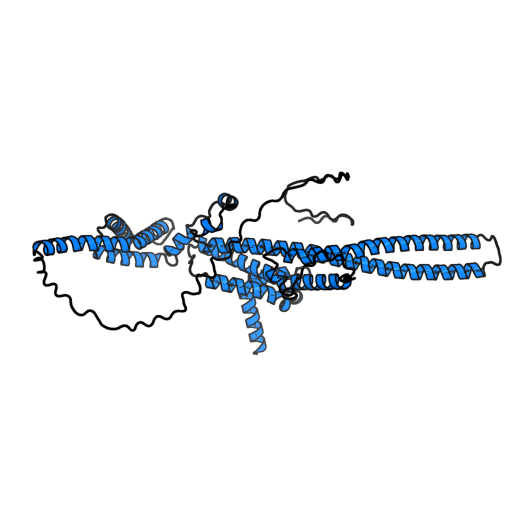 33.999 -24.596 1.00 53.41 343 ASN A N 1
ATOM 2603 C CA . ASN A 1 343 ? 7.986 34.068 -25.999 1.00 53.41 343 ASN A CA 1
ATOM 2604 C C . ASN A 1 343 ? 9.340 34.793 -26.193 1.00 53.41 343 ASN A C 1
ATOM 2606 O O . ASN A 1 343 ? 9.471 35.681 -27.028 1.00 53.41 343 ASN A O 1
ATOM 2610 N N . GLY A 1 344 ? 10.332 34.494 -25.356 1.00 46.06 344 GLY A N 1
ATOM 2611 C CA . GLY A 1 344 ? 11.594 35.209 -25.277 1.00 46.06 344 GLY A CA 1
ATOM 2612 C C . GLY A 1 344 ? 12.751 34.233 -25.245 1.00 46.06 344 GLY A C 1
ATOM 2613 O O . GLY A 1 344 ? 13.150 33.840 -24.160 1.00 46.06 344 GLY A O 1
ATOM 2614 N N . ASN A 1 345 ? 13.228 33.848 -26.435 1.00 55.97 345 ASN A N 1
ATOM 2615 C CA . ASN A 1 345 ? 14.611 33.582 -26.882 1.00 55.97 345 ASN A CA 1
ATOM 2616 C C . ASN A 1 345 ? 15.705 33.142 -25.874 1.00 55.97 345 ASN A C 1
ATOM 2618 O O . ASN A 1 345 ? 16.892 33.331 -26.133 1.00 55.97 345 ASN A O 1
ATOM 2622 N N . GLY A 1 346 ? 15.355 32.532 -24.748 1.00 47.75 346 GLY A N 1
ATOM 2623 C CA . GLY A 1 346 ? 16.280 31.914 -23.814 1.00 47.75 346 GLY A CA 1
ATOM 2624 C C . GLY A 1 346 ? 16.329 30.422 -24.090 1.00 47.75 346 GLY A C 1
ATOM 2625 O O . GLY A 1 346 ? 15.388 29.712 -23.747 1.00 47.75 346 GLY A O 1
ATOM 2626 N N . ASN A 1 347 ? 17.423 29.949 -24.692 1.00 58.53 347 ASN A N 1
ATOM 2627 C CA . ASN A 1 347 ? 17.746 28.535 -24.935 1.00 58.53 347 ASN A CA 1
ATOM 2628 C C . ASN A 1 347 ? 17.972 27.743 -23.624 1.00 58.53 347 ASN A C 1
ATOM 2630 O O . ASN A 1 347 ? 18.969 27.045 -23.468 1.00 58.53 347 ASN A O 1
ATOM 2634 N N . GLY A 1 348 ? 17.060 27.844 -22.658 1.00 56.66 348 GLY A N 1
ATOM 2635 C CA . GLY A 1 348 ? 17.017 27.014 -21.458 1.00 56.66 348 GLY A CA 1
ATOM 2636 C C . GLY A 1 348 ? 16.400 25.653 -21.763 1.00 56.66 348 GLY A C 1
ATOM 2637 O O . GLY A 1 348 ? 15.441 25.252 -21.113 1.00 56.66 348 GLY A O 1
ATOM 2638 N N . THR A 1 349 ? 16.891 24.961 -22.793 1.00 68.75 349 THR A N 1
ATOM 2639 C CA . THR A 1 349 ? 16.529 23.563 -23.026 1.00 68.75 349 THR A CA 1
ATOM 2640 C C . THR A 1 349 ? 17.200 22.748 -21.935 1.00 68.75 349 THR A C 1
ATOM 2642 O O . THR A 1 349 ? 18.408 22.512 -22.004 1.00 68.75 349 THR A O 1
ATOM 2645 N N . THR A 1 350 ? 16.436 22.358 -20.912 1.00 78.12 350 THR A N 1
ATOM 2646 C CA . THR A 1 350 ? 16.874 21.381 -19.910 1.00 78.12 350 THR A CA 1
ATOM 2647 C C . THR A 1 350 ? 17.486 20.208 -20.663 1.00 78.12 350 THR A C 1
ATOM 2649 O O . THR A 1 350 ? 16.851 19.643 -21.560 1.00 78.12 350 THR A O 1
ATOM 2652 N N . SER A 1 351 ? 18.758 19.913 -20.401 1.00 90.19 351 SER A N 1
ATOM 2653 C CA . SER A 1 351 ? 19.471 18.942 -21.227 1.00 90.19 351 SER A CA 1
ATOM 2654 C C . SER A 1 351 ? 18.827 17.561 -21.060 1.00 90.19 351 SER A C 1
ATOM 2656 O O . SER A 1 351 ? 18.399 17.193 -19.967 1.00 90.19 351 SER A O 1
ATOM 2658 N N . ALA A 1 352 ? 18.759 16.757 -22.126 1.00 90.38 352 ALA A N 1
ATOM 2659 C CA . ALA A 1 352 ? 18.212 15.399 -22.031 1.00 90.38 352 ALA A CA 1
ATOM 2660 C C . ALA A 1 352 ? 18.933 14.554 -20.959 1.00 90.38 352 ALA A C 1
ATOM 2662 O O . ALA A 1 352 ? 18.316 13.713 -20.308 1.00 90.38 352 ALA A O 1
ATOM 2663 N N . ALA A 1 353 ? 20.228 14.815 -20.747 1.00 91.62 353 ALA A N 1
ATOM 2664 C CA . ALA A 1 353 ? 21.034 14.185 -19.708 1.00 91.62 353 ALA A CA 1
ATOM 2665 C C . ALA A 1 353 ? 20.530 14.509 -18.292 1.00 91.62 353 ALA A C 1
ATOM 2667 O O . ALA A 1 353 ? 20.422 13.605 -17.469 1.00 91.62 353 ALA A O 1
ATOM 2668 N N . GLU A 1 354 ? 20.171 15.766 -18.033 1.00 91.81 354 GLU A N 1
ATOM 2669 C CA . GLU A 1 354 ? 19.631 16.217 -16.746 1.00 91.81 354 GLU A CA 1
ATOM 2670 C C . GLU A 1 354 ? 18.284 15.549 -16.434 1.00 91.81 354 GLU A C 1
ATOM 2672 O O . GLU A 1 354 ? 18.091 15.019 -15.342 1.00 91.81 354 GLU A O 1
ATOM 2677 N N . VAL A 1 355 ? 17.385 15.462 -17.423 1.00 91.69 355 VAL A N 1
ATOM 2678 C CA . VAL A 1 355 ? 16.093 14.764 -17.270 1.00 91.69 355 VAL A CA 1
ATOM 2679 C C . VAL A 1 355 ? 16.294 13.276 -16.958 1.00 91.69 355 VAL A C 1
ATOM 2681 O O . VAL A 1 355 ? 15.599 12.707 -16.116 1.00 91.69 355 VAL A O 1
ATOM 2684 N N . LEU A 1 356 ? 17.254 12.624 -17.619 1.00 94.56 356 LEU A N 1
ATOM 2685 C CA . LEU A 1 356 ? 17.562 11.212 -17.375 1.00 94.56 356 LEU A CA 1
ATOM 2686 C C . LEU A 1 356 ? 18.140 10.979 -15.976 1.00 94.56 356 LEU A C 1
ATOM 2688 O O . LEU A 1 356 ? 17.812 9.969 -15.350 1.00 94.56 356 LEU A O 1
ATOM 2692 N N . ASP A 1 357 ? 18.991 11.883 -15.492 1.00 94.31 357 ASP A N 1
ATOM 2693 C CA . ASP A 1 357 ? 19.570 11.792 -14.153 1.00 94.31 357 ASP A CA 1
ATOM 2694 C C . ASP A 1 357 ? 18.514 12.012 -13.060 1.00 94.31 357 ASP A C 1
ATOM 2696 O O . ASP A 1 357 ? 18.417 11.220 -12.114 1.00 94.31 357 ASP A O 1
ATOM 2700 N N . SER A 1 358 ? 17.622 12.991 -13.252 1.00 91.12 358 SER A N 1
ATOM 2701 C CA . SER A 1 358 ? 16.491 13.216 -12.345 1.00 91.12 358 SER A CA 1
ATOM 2702 C C . SER A 1 358 ? 15.539 12.016 -12.304 1.00 91.12 358 SER A C 1
ATOM 2704 O O . SER A 1 358 ? 15.163 11.534 -11.228 1.00 91.12 358 SER A O 1
ATOM 2706 N N . ALA A 1 359 ? 15.208 11.440 -13.465 1.00 93.62 359 ALA A N 1
ATOM 2707 C CA . ALA A 1 359 ? 14.353 10.258 -13.547 1.00 93.62 359 ALA A CA 1
ATOM 2708 C C . ALA A 1 359 ? 14.970 9.038 -12.837 1.00 93.62 359 ALA A C 1
ATOM 2710 O O . ALA A 1 359 ? 14.266 8.310 -12.131 1.00 93.62 359 ALA A O 1
ATOM 2711 N N . ARG A 1 360 ? 16.287 8.820 -12.978 1.00 95.31 360 ARG A N 1
ATOM 2712 C CA . ARG A 1 360 ? 17.014 7.751 -12.268 1.00 95.31 360 ARG A CA 1
ATOM 2713 C C . ARG A 1 360 ? 16.997 7.964 -10.763 1.00 95.31 360 ARG A C 1
ATOM 2715 O O . ARG A 1 360 ? 16.680 7.029 -10.031 1.00 95.31 360 ARG A O 1
ATOM 2722 N N . THR A 1 361 ? 17.281 9.182 -10.315 1.00 93.56 361 THR A N 1
ATOM 2723 C CA . THR A 1 361 ? 17.257 9.547 -8.895 1.00 93.56 361 THR A CA 1
ATOM 2724 C C . THR A 1 361 ? 15.864 9.343 -8.299 1.00 93.56 361 THR A C 1
ATOM 2726 O O . THR A 1 361 ? 15.719 8.764 -7.222 1.00 93.56 361 THR A O 1
ATOM 2729 N N . THR A 1 362 ? 14.819 9.737 -9.026 1.00 91.31 362 THR A N 1
ATOM 2730 C CA . THR A 1 362 ? 13.421 9.537 -8.621 1.00 91.31 362 THR A CA 1
ATOM 2731 C C . THR A 1 362 ? 13.077 8.054 -8.499 1.00 91.31 362 THR A C 1
ATOM 2733 O O . THR A 1 362 ? 12.495 7.633 -7.497 1.00 91.31 362 THR A O 1
ATOM 2736 N N . LEU A 1 363 ? 13.466 7.238 -9.482 1.00 94.25 363 LEU A N 1
ATOM 2737 C CA . LEU A 1 363 ? 13.230 5.795 -9.456 1.00 94.25 363 LEU A CA 1
ATOM 2738 C C . LEU A 1 363 ? 13.997 5.102 -8.319 1.00 94.25 363 LEU A C 1
ATOM 2740 O O . LEU A 1 363 ? 13.459 4.198 -7.678 1.00 94.25 363 LEU A O 1
ATOM 2744 N N . ASP A 1 364 ? 15.225 5.539 -8.037 1.00 94.00 364 ASP A N 1
ATOM 2745 C CA . ASP A 1 364 ? 16.028 5.021 -6.929 1.00 94.00 364 ASP A CA 1
ATOM 2746 C C . ASP A 1 364 ? 15.375 5.332 -5.573 1.00 94.00 364 ASP A C 1
ATOM 2748 O O . ASP A 1 364 ? 15.168 4.423 -4.767 1.00 94.00 364 ASP A O 1
ATOM 2752 N N . ARG A 1 365 ? 14.917 6.575 -5.358 1.00 93.06 365 ARG A N 1
ATOM 2753 C CA . ARG A 1 365 ? 14.152 6.966 -4.157 1.00 93.06 365 ARG A CA 1
ATOM 2754 C C . ARG A 1 365 ? 12.861 6.156 -4.010 1.00 93.06 365 ARG A C 1
ATOM 2756 O O . ARG A 1 365 ? 12.536 5.694 -2.913 1.00 93.06 365 ARG A O 1
ATOM 2763 N N . LEU A 1 366 ? 12.141 5.942 -5.112 1.00 93.06 366 LEU A N 1
ATOM 2764 C CA . LEU A 1 366 ? 10.910 5.152 -5.136 1.00 93.06 366 LEU A CA 1
ATOM 2765 C C . LEU A 1 366 ? 11.169 3.696 -4.713 1.00 93.06 366 LEU A C 1
ATOM 2767 O O . LEU A 1 366 ? 10.444 3.166 -3.872 1.00 93.06 366 LEU A O 1
ATOM 2771 N N . ASN A 1 367 ? 12.229 3.073 -5.239 1.00 94.06 367 ASN A N 1
ATOM 2772 C CA . ASN A 1 367 ? 12.606 1.694 -4.919 1.00 94.06 367 ASN A CA 1
ATOM 2773 C C . ASN A 1 367 ? 13.197 1.523 -3.514 1.00 94.06 367 ASN A C 1
ATOM 2775 O O . ASN A 1 367 ? 12.931 0.506 -2.876 1.00 94.06 367 ASN A O 1
ATOM 2779 N N . ARG A 1 368 ? 14.012 2.470 -3.037 1.00 93.12 368 ARG A N 1
ATOM 2780 C CA . ARG A 1 368 ? 14.742 2.333 -1.766 1.00 93.12 368 ARG A CA 1
ATOM 2781 C C . ARG A 1 368 ? 13.967 2.811 -0.548 1.00 93.12 368 ARG A C 1
ATOM 2783 O O . ARG A 1 368 ? 14.208 2.309 0.541 1.00 93.12 368 ARG A O 1
ATOM 2790 N N . ILE A 1 369 ? 13.077 3.788 -0.710 1.00 94.06 369 ILE A N 1
ATOM 2791 C CA . ILE A 1 369 ? 12.418 4.453 0.422 1.00 94.06 369 ILE A CA 1
ATOM 2792 C C . ILE A 1 369 ? 10.912 4.219 0.368 1.00 94.06 369 ILE A C 1
ATOM 2794 O O . ILE A 1 369 ? 10.336 3.642 1.289 1.00 94.06 369 ILE A O 1
ATOM 2798 N N . VAL A 1 370 ? 10.266 4.637 -0.722 1.00 94.38 370 VAL A N 1
ATOM 2799 C CA . VAL A 1 370 ? 8.799 4.726 -0.781 1.00 94.38 370 VAL A CA 1
ATOM 2800 C C . VAL A 1 370 ? 8.143 3.349 -0.844 1.00 94.38 370 VAL A C 1
ATOM 2802 O O . VAL A 1 370 ? 7.238 3.070 -0.061 1.00 94.38 370 VAL A O 1
ATOM 2805 N N . LEU A 1 371 ? 8.591 2.473 -1.749 1.00 95.88 371 LEU A N 1
ATOM 2806 C CA . LEU A 1 371 ? 8.019 1.133 -1.882 1.00 95.88 371 LEU A CA 1
ATOM 2807 C C . LEU A 1 371 ? 8.197 0.307 -0.593 1.00 95.88 371 LEU A C 1
ATOM 2809 O O . LEU A 1 371 ? 7.188 -0.169 -0.074 1.00 95.88 371 LEU A O 1
ATOM 2813 N N . PRO A 1 372 ? 9.403 0.173 -0.007 1.00 96.56 372 PRO A N 1
ATOM 2814 C CA . PRO A 1 372 ? 9.585 -0.564 1.244 1.00 96.56 372 PRO A CA 1
ATOM 2815 C C . PRO A 1 372 ? 8.746 -0.016 2.402 1.00 96.56 372 PRO A C 1
ATOM 2817 O O . PRO A 1 372 ? 8.148 -0.797 3.139 1.00 96.56 372 PRO A O 1
ATOM 2820 N N . LEU A 1 373 ? 8.636 1.310 2.535 1.00 96.56 373 LEU A N 1
ATOM 2821 C CA . LEU A 1 373 ? 7.777 1.941 3.537 1.00 96.56 373 LEU A CA 1
ATOM 2822 C C . LEU A 1 373 ? 6.300 1.562 3.336 1.00 96.56 373 LEU A C 1
ATOM 2824 O O . LEU A 1 373 ? 5.650 1.117 4.282 1.00 96.56 373 LEU A O 1
ATOM 2828 N N . LEU A 1 374 ? 5.766 1.716 2.118 1.00 96.69 374 LEU A N 1
ATOM 2829 C CA . LEU A 1 374 ? 4.365 1.401 1.813 1.00 96.69 374 LEU A CA 1
ATOM 2830 C C . LEU A 1 374 ? 4.058 -0.083 2.027 1.00 96.69 374 LEU A C 1
ATOM 2832 O O . LEU A 1 374 ? 3.026 -0.416 2.608 1.00 96.69 374 LEU A O 1
ATOM 2836 N N . PHE A 1 375 ? 4.957 -0.972 1.604 1.00 97.62 375 PHE A N 1
ATOM 2837 C CA . PHE A 1 375 ? 4.797 -2.412 1.793 1.00 97.62 375 PHE A CA 1
ATOM 2838 C C . PHE A 1 375 ? 4.934 -2.829 3.262 1.00 97.62 375 PHE A C 1
ATOM 2840 O O . PHE A 1 375 ? 4.140 -3.649 3.721 1.00 97.62 375 PHE A O 1
ATOM 2847 N N . GLY A 1 376 ? 5.855 -2.235 4.027 1.00 97.50 376 GLY A N 1
ATOM 2848 C CA . GLY A 1 376 ? 5.958 -2.456 5.474 1.00 97.50 376 GLY A CA 1
ATOM 2849 C C . GLY A 1 376 ? 4.717 -1.977 6.229 1.00 97.50 376 GLY A C 1
ATOM 2850 O O . GLY A 1 376 ? 4.168 -2.695 7.069 1.00 97.50 376 GLY A O 1
ATOM 2851 N N . LEU A 1 377 ? 4.191 -0.807 5.860 1.00 97.38 377 LEU A N 1
ATOM 2852 C CA . LEU A 1 377 ? 2.934 -0.297 6.400 1.00 97.38 377 LEU A CA 1
ATOM 2853 C C . LEU A 1 377 ? 1.759 -1.229 6.052 1.00 97.38 377 LEU A C 1
ATOM 2855 O O . LEU A 1 377 ? 0.957 -1.558 6.926 1.00 97.38 377 LEU A O 1
ATOM 2859 N N . LEU A 1 378 ? 1.684 -1.711 4.806 1.00 97.19 378 LEU A N 1
ATOM 2860 C CA . LEU A 1 378 ? 0.667 -2.665 4.356 1.00 97.19 378 LEU A CA 1
ATOM 2861 C C . LEU A 1 378 ? 0.729 -3.987 5.139 1.00 97.19 378 LEU A C 1
ATOM 2863 O O . LEU A 1 378 ? -0.312 -4.515 5.538 1.00 97.19 378 LEU A O 1
ATOM 2867 N N . GLY A 1 379 ? 1.936 -4.496 5.403 1.00 97.62 379 GLY A N 1
ATOM 2868 C CA . GLY A 1 379 ? 2.160 -5.677 6.238 1.00 97.62 379 GLY A CA 1
ATOM 2869 C C . GLY A 1 379 ? 1.638 -5.485 7.662 1.00 97.62 379 GLY A C 1
ATOM 2870 O O . GLY A 1 379 ? 0.879 -6.320 8.162 1.00 97.62 379 GLY A O 1
ATOM 2871 N N . SER A 1 380 ? 1.960 -4.350 8.288 1.00 97.12 380 SER A N 1
ATOM 2872 C CA . SER A 1 380 ? 1.499 -4.028 9.645 1.00 97.12 380 SER A CA 1
ATOM 2873 C C . SER A 1 380 ? -0.024 -3.877 9.719 1.00 97.12 380 SER A C 1
ATOM 2875 O O . SER A 1 380 ? -0.659 -4.431 10.620 1.00 97.12 380 SER A O 1
ATOM 2877 N N . TYR A 1 381 ? -0.651 -3.246 8.718 1.00 96.31 381 TYR A N 1
ATOM 2878 C CA . TYR A 1 381 ? -2.113 -3.212 8.621 1.00 96.31 381 TYR A CA 1
ATOM 2879 C C . TYR A 1 381 ? -2.728 -4.602 8.445 1.00 96.31 381 TYR A C 1
ATOM 2881 O O . TYR A 1 381 ? -3.747 -4.892 9.070 1.00 96.31 381 TYR A O 1
ATOM 2889 N N . SER A 1 382 ? -2.133 -5.477 7.630 1.00 96.62 382 SER A N 1
ATOM 2890 C CA . SER A 1 382 ? -2.638 -6.844 7.465 1.00 96.62 382 SER A CA 1
ATOM 2891 C C . SER A 1 382 ? -2.619 -7.613 8.788 1.00 96.62 382 SER A C 1
ATOM 2893 O O . SER A 1 382 ? -3.563 -8.351 9.077 1.00 96.62 382 SER A O 1
ATOM 2895 N N . HIS A 1 383 ? -1.573 -7.436 9.597 1.00 96.12 383 HIS A N 1
ATOM 2896 C CA . HIS A 1 383 ? -1.498 -8.008 10.938 1.00 96.12 383 HIS A CA 1
ATOM 2897 C C . HIS A 1 383 ? -2.567 -7.409 11.864 1.00 96.12 383 HIS A C 1
ATOM 2899 O O . HIS A 1 383 ? -3.289 -8.141 12.539 1.00 96.12 383 HIS A O 1
ATOM 2905 N N . LEU A 1 384 ? -2.718 -6.082 11.858 1.00 94.62 384 LEU A N 1
ATOM 2906 C CA . LEU A 1 384 ? -3.700 -5.370 12.674 1.00 94.62 384 LEU A CA 1
ATOM 2907 C C . LEU A 1 384 ? -5.139 -5.803 12.361 1.00 94.62 384 LEU A C 1
ATOM 2909 O O . LEU A 1 384 ? -5.891 -6.138 13.271 1.00 94.62 384 LEU A O 1
ATOM 2913 N N . LEU A 1 385 ? -5.518 -5.851 11.081 1.00 93.44 385 LEU A N 1
ATOM 2914 C CA . LEU A 1 385 ? -6.853 -6.278 10.657 1.00 93.44 385 LEU A CA 1
ATOM 2915 C C . LEU A 1 385 ? -7.140 -7.725 11.064 1.00 93.44 385 LEU A C 1
ATOM 2917 O O . LEU A 1 385 ? -8.259 -8.040 11.476 1.00 93.44 385 LEU A O 1
ATOM 2921 N N . ARG A 1 386 ? -6.127 -8.599 10.993 1.00 94.75 386 ARG A N 1
ATOM 2922 C CA . ARG A 1 386 ? -6.237 -9.979 11.471 1.00 94.75 386 ARG A CA 1
ATOM 2923 C C . ARG A 1 386 ? -6.488 -10.026 12.976 1.00 94.75 386 ARG A C 1
ATOM 2925 O O . ARG A 1 386 ? -7.406 -10.728 13.392 1.00 94.75 386 ARG A O 1
ATOM 2932 N N . ASN A 1 387 ? -5.725 -9.279 13.771 1.00 92.81 387 ASN A N 1
ATOM 2933 C CA . ASN A 1 387 ? -5.879 -9.260 15.228 1.00 92.81 387 ASN A CA 1
ATOM 2934 C C . ASN A 1 387 ? -7.230 -8.691 15.643 1.00 92.81 387 ASN A C 1
ATOM 2936 O O . ASN A 1 387 ? -7.948 -9.347 16.388 1.00 92.81 387 ASN A O 1
ATOM 2940 N N . ILE A 1 388 ? -7.636 -7.559 15.064 1.00 91.19 388 ILE A N 1
ATOM 2941 C CA . ILE A 1 388 ? -8.963 -6.981 15.293 1.00 91.19 388 ILE A CA 1
ATOM 2942 C C . ILE A 1 388 ? -10.045 -8.014 14.945 1.00 91.19 388 ILE A C 1
ATOM 2944 O O . ILE A 1 388 ? -10.974 -8.218 15.720 1.00 91.19 388 ILE A O 1
ATOM 2948 N N . SER A 1 389 ? -9.921 -8.732 13.821 1.00 91.19 389 SER A N 1
ATOM 2949 C CA . SER A 1 389 ? -10.878 -9.788 13.464 1.00 91.19 389 SER A CA 1
ATOM 2950 C C . SER A 1 389 ? -10.916 -10.939 14.474 1.00 91.19 389 SER A C 1
ATOM 2952 O O . SER A 1 389 ? -11.984 -11.528 14.651 1.00 91.19 389 SER A O 1
ATOM 2954 N N . LEU A 1 390 ? -9.789 -11.300 15.090 1.00 93.44 390 LEU A N 1
ATOM 2955 C CA . LEU A 1 390 ? -9.734 -12.331 16.128 1.00 93.44 390 LEU A CA 1
ATOM 2956 C C . LEU A 1 390 ? -10.338 -11.821 17.442 1.00 93.44 390 LEU A C 1
ATOM 2958 O O . LEU A 1 390 ? -11.171 -12.510 18.021 1.00 93.44 390 LEU A O 1
ATOM 2962 N N . GLU A 1 391 ? -10.012 -10.598 17.853 1.00 90.75 391 GLU A N 1
ATOM 2963 C CA . GLU A 1 391 ? -10.549 -9.947 19.054 1.00 90.75 391 GLU A CA 1
ATOM 2964 C C . GLU A 1 391 ? -12.063 -9.734 18.971 1.00 90.75 391 GLU A C 1
ATOM 2966 O O . GLU A 1 391 ? -12.767 -9.934 19.957 1.00 90.75 391 GLU A O 1
ATOM 2971 N N . ILE A 1 392 ? -12.597 -9.397 17.791 1.00 88.06 392 ILE A N 1
ATOM 2972 C CA . ILE A 1 392 ? -14.047 -9.292 17.565 1.00 88.06 392 ILE A CA 1
ATOM 2973 C C . ILE A 1 392 ? -14.717 -10.656 17.712 1.00 88.06 392 ILE A C 1
ATOM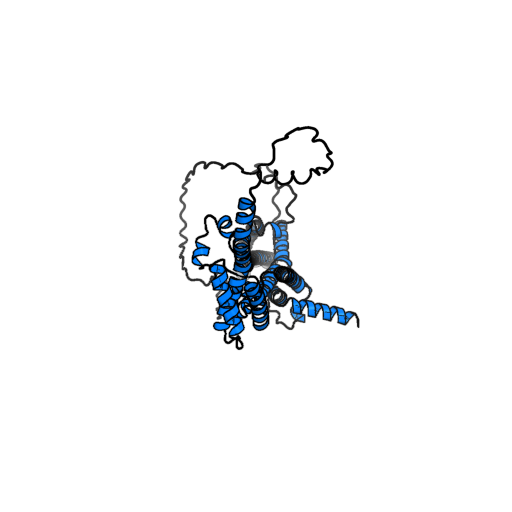 2975 O O . ILE A 1 392 ? -15.770 -10.751 18.338 1.00 88.06 392 ILE A O 1
ATOM 2979 N N . ARG A 1 393 ? -14.122 -11.716 17.144 1.00 89.50 393 ARG A N 1
ATOM 2980 C CA . ARG A 1 393 ? -14.652 -13.083 17.290 1.00 89.50 393 ARG A CA 1
ATOM 2981 C C . ARG A 1 393 ? -14.602 -13.548 18.742 1.00 89.50 393 ARG A C 1
ATOM 2983 O O . ARG A 1 393 ? -15.509 -14.250 19.169 1.00 89.50 393 ARG A O 1
ATOM 2990 N N . ALA A 1 394 ? -13.575 -13.135 19.479 1.00 89.88 394 ALA A N 1
ATOM 2991 C CA . ALA A 1 394 ? -13.435 -13.391 20.906 1.00 89.88 394 ALA A CA 1
ATOM 2992 C C . ALA A 1 394 ? -14.279 -12.447 21.784 1.00 89.88 394 ALA A C 1
ATOM 2994 O O . ALA A 1 394 ? -14.375 -12.686 22.982 1.00 89.88 394 ALA A O 1
ATOM 2995 N N . GLN A 1 395 ? -14.879 -11.395 21.210 1.00 87.81 395 GLN A N 1
ATOM 2996 C CA . GLN A 1 395 ? -15.616 -10.333 21.912 1.00 87.81 395 GLN A CA 1
ATOM 2997 C C . GLN A 1 395 ? -14.788 -9.598 22.979 1.00 87.81 395 GLN A C 1
ATOM 2999 O O . GLN A 1 395 ? -15.322 -9.122 23.972 1.00 87.81 395 GLN A O 1
ATOM 3004 N N . GLN A 1 396 ? -13.479 -9.473 22.757 1.00 86.94 396 GLN A N 1
ATOM 3005 C CA . GLN A 1 396 ? -12.531 -8.832 23.684 1.00 86.94 396 GLN A CA 1
ATOM 3006 C C . GLN A 1 396 ? -12.071 -7.451 23.204 1.00 86.94 396 GLN A C 1
ATOM 3008 O O . GLN A 1 396 ? -11.147 -6.866 23.761 1.00 86.94 396 GLN A O 1
ATOM 3013 N N . PHE A 1 397 ? -12.681 -6.929 22.140 1.00 84.50 397 PHE A N 1
ATOM 3014 C CA . PHE A 1 397 ? -12.233 -5.693 21.510 1.00 84.50 397 PHE A CA 1
ATOM 3015 C C . PHE A 1 397 ? -12.513 -4.476 22.403 1.00 84.50 397 PHE A C 1
ATOM 3017 O O . PHE A 1 397 ? -13.660 -4.042 22.529 1.00 84.50 397 PHE A O 1
ATOM 3024 N N . ALA A 1 398 ? -11.459 -3.909 22.993 1.00 80.88 398 ALA A N 1
ATOM 3025 C CA . ALA A 1 398 ? -11.526 -2.698 23.802 1.00 80.88 398 ALA A CA 1
ATOM 3026 C C . ALA A 1 398 ? -11.152 -1.457 22.960 1.00 80.88 398 ALA A C 1
ATOM 3028 O O . ALA A 1 398 ? -10.036 -1.381 22.437 1.00 80.88 398 ALA A O 1
ATOM 3029 N N . PRO A 1 399 ? -12.031 -0.443 22.841 1.00 75.75 399 PRO A N 1
ATOM 3030 C CA . PRO A 1 399 ? -11.806 0.712 21.965 1.00 75.75 399 PRO A CA 1
ATOM 3031 C C . PRO A 1 399 ? -10.641 1.621 22.398 1.00 75.75 399 PRO A C 1
ATOM 3033 O O . PRO A 1 399 ? -10.116 2.375 21.579 1.00 75.75 399 PRO A O 1
ATOM 3036 N N . HIS A 1 400 ? -10.204 1.548 23.658 1.00 78.62 400 HIS A N 1
ATOM 3037 C CA . HIS A 1 400 ? -9.165 2.426 24.209 1.00 78.62 400 HIS A CA 1
ATOM 3038 C C . HIS A 1 400 ? -7.717 2.023 23.865 1.00 78.62 400 HIS A C 1
ATOM 3040 O O . HIS A 1 400 ? -6.791 2.750 24.212 1.00 78.62 400 HIS A O 1
ATOM 3046 N N . SER A 1 401 ? -7.492 0.930 23.126 1.00 79.06 401 SER A N 1
ATOM 3047 C CA . SER A 1 401 ? -6.138 0.456 22.766 1.00 79.06 401 SER A CA 1
ATOM 3048 C C . SER A 1 401 ? -5.529 1.117 21.510 1.00 79.06 401 SER A C 1
ATOM 3050 O O . SER A 1 401 ? -4.562 0.627 20.923 1.00 79.06 401 SER A O 1
ATOM 3052 N N . SER A 1 402 ? -6.066 2.255 21.058 1.00 82.19 402 SER A N 1
ATOM 3053 C CA . SER A 1 402 ? -5.673 2.877 19.781 1.00 82.19 402 SER A CA 1
ATOM 3054 C C . SER A 1 402 ? -4.189 3.270 19.707 1.00 82.19 402 SER A C 1
ATOM 3056 O O . SER A 1 402 ? -3.584 3.180 18.635 1.00 82.19 402 SER A O 1
ATOM 3058 N N . LEU A 1 403 ? -3.571 3.639 20.835 1.00 87.44 403 LEU A N 1
ATOM 3059 C CA . LEU A 1 403 ? -2.152 4.009 20.899 1.00 87.44 403 LEU A CA 1
ATOM 3060 C C . LEU A 1 403 ? -1.222 2.853 20.509 1.00 87.44 403 LEU A C 1
ATOM 3062 O O . LEU A 1 403 ? -0.275 3.063 19.749 1.00 87.44 403 LEU A O 1
ATOM 3066 N N . HIS A 1 404 ? -1.516 1.628 20.954 1.00 89.69 404 HIS A N 1
ATOM 3067 C CA . HIS A 1 404 ? -0.715 0.453 20.601 1.00 89.69 404 HIS A CA 1
ATOM 3068 C C . HIS A 1 404 ? -0.784 0.151 19.103 1.00 89.69 404 HIS A C 1
ATOM 3070 O O . HIS A 1 404 ? 0.222 -0.216 18.496 1.00 89.69 404 HIS A O 1
ATOM 3076 N N . HIS A 1 405 ? -1.948 0.354 18.483 1.00 91.38 405 HIS A N 1
ATOM 3077 C CA . HIS A 1 405 ? -2.104 0.171 17.043 1.00 91.38 405 HIS A CA 1
ATOM 3078 C C . HIS A 1 405 ? -1.307 1.206 16.248 1.00 91.38 405 HIS A C 1
ATOM 3080 O O . HIS A 1 405 ? -0.615 0.836 15.304 1.00 91.38 405 HIS A O 1
ATOM 3086 N N . ILE A 1 406 ? -1.340 2.482 16.647 1.00 92.00 406 ILE A N 1
ATOM 3087 C CA . ILE A 1 406 ? -0.572 3.543 15.976 1.00 92.00 406 ILE A CA 1
ATOM 3088 C C . ILE A 1 406 ? 0.932 3.277 16.083 1.00 92.00 406 ILE A C 1
ATOM 3090 O O . ILE A 1 406 ? 1.628 3.332 15.069 1.00 92.00 406 ILE A O 1
ATOM 3094 N N . ALA A 1 407 ? 1.424 2.933 17.277 1.00 94.00 407 ALA A N 1
ATOM 3095 C CA . ALA A 1 407 ? 2.830 2.591 17.481 1.00 94.00 407 ALA A CA 1
ATOM 3096 C C . ALA A 1 407 ? 3.247 1.385 16.623 1.00 94.00 407 ALA A C 1
ATOM 3098 O O . ALA A 1 407 ? 4.282 1.406 15.966 1.00 94.00 407 ALA A O 1
ATOM 3099 N N . ARG A 1 408 ? 2.412 0.343 16.545 1.00 94.19 408 ARG A N 1
ATOM 3100 C CA . ARG A 1 408 ? 2.697 -0.826 15.701 1.00 94.19 408 ARG A CA 1
ATOM 3101 C C . ARG A 1 408 ? 2.730 -0.484 14.207 1.00 94.19 408 ARG A C 1
ATOM 3103 O O . ARG A 1 408 ? 3.540 -1.037 13.462 1.00 94.19 408 ARG A O 1
ATOM 3110 N N . LEU A 1 409 ? 1.861 0.418 13.755 1.00 95.44 409 LEU A N 1
ATOM 3111 C CA . LEU A 1 409 ? 1.824 0.864 12.361 1.00 95.44 409 LEU A CA 1
ATOM 3112 C C . LEU A 1 409 ? 3.078 1.666 11.990 1.00 95.44 409 LEU A C 1
ATOM 3114 O O . LEU A 1 409 ? 3.676 1.396 10.947 1.00 95.44 409 LEU A O 1
ATOM 3118 N N . SER A 1 410 ? 3.515 2.597 12.846 1.00 95.69 410 SER A N 1
ATOM 3119 C CA . SER A 1 410 ? 4.741 3.371 12.605 1.00 95.69 410 SER A CA 1
ATOM 3120 C C . SER A 1 410 ? 5.984 2.481 12.619 1.00 95.69 410 SER A C 1
ATOM 3122 O O . SER A 1 410 ? 6.817 2.580 11.717 1.00 95.69 410 SER A O 1
ATOM 3124 N N . LEU A 1 411 ? 6.070 1.543 13.565 1.00 95.69 411 LEU A N 1
ATOM 3125 C CA . LEU A 1 411 ? 7.159 0.566 13.620 1.00 95.69 411 LEU A CA 1
ATOM 3126 C C . LEU A 1 411 ? 7.163 -0.361 12.399 1.00 95.69 411 LEU A C 1
ATOM 3128 O O . LEU A 1 411 ? 8.232 -0.703 11.908 1.00 95.69 411 LEU A O 1
ATOM 3132 N N . GLY A 1 412 ? 5.998 -0.724 11.858 1.00 96.56 412 GLY A N 1
ATOM 3133 C CA . GLY A 1 412 ? 5.898 -1.512 10.627 1.00 96.56 412 GLY A CA 1
ATOM 3134 C C . GLY A 1 412 ? 6.424 -0.789 9.390 1.00 96.56 412 GLY A C 1
ATOM 3135 O O . GLY A 1 412 ? 7.139 -1.382 8.583 1.00 96.56 412 GLY A O 1
ATOM 3136 N N . ALA A 1 413 ? 6.130 0.506 9.264 1.00 96.88 413 ALA A N 1
ATOM 3137 C CA . ALA A 1 413 ? 6.680 1.336 8.195 1.00 96.88 413 ALA A CA 1
ATOM 3138 C C . ALA A 1 413 ? 8.208 1.483 8.317 1.00 96.88 413 ALA A C 1
ATOM 3140 O O . ALA A 1 413 ? 8.927 1.332 7.327 1.00 96.88 413 ALA A O 1
ATOM 3141 N N . LEU A 1 414 ? 8.709 1.713 9.538 1.00 95.88 414 LEU A N 1
ATOM 3142 C CA . LEU A 1 414 ? 10.146 1.784 9.822 1.00 95.88 414 LEU A CA 1
ATOM 3143 C C . LEU A 1 414 ? 10.850 0.449 9.560 1.00 95.88 414 LEU A C 1
ATOM 3145 O O . LEU A 1 414 ? 11.910 0.441 8.940 1.00 95.88 414 LEU A O 1
ATOM 3149 N N . ALA A 1 415 ? 10.250 -0.674 9.962 1.00 95.69 415 ALA A N 1
ATOM 3150 C CA . ALA A 1 415 ? 10.759 -2.014 9.676 1.00 95.69 415 ALA A CA 1
ATOM 3151 C C . ALA A 1 415 ? 10.837 -2.278 8.164 1.00 95.69 415 ALA A C 1
ATOM 3153 O O . ALA A 1 415 ? 11.805 -2.872 7.691 1.00 95.69 415 ALA A O 1
ATOM 3154 N N . GLY A 1 416 ? 9.864 -1.777 7.395 1.00 95.44 416 GLY A N 1
ATOM 3155 C CA . GLY A 1 416 ? 9.891 -1.802 5.934 1.00 95.44 416 GLY A CA 1
ATOM 3156 C C . GLY A 1 416 ? 11.128 -1.111 5.356 1.00 95.44 416 GLY A C 1
ATOM 3157 O O . GLY A 1 416 ? 11.847 -1.720 4.567 1.00 95.44 416 GLY A O 1
ATOM 3158 N N . ILE A 1 417 ? 11.438 0.114 5.794 1.00 95.06 417 ILE A N 1
ATOM 3159 C CA . ILE A 1 417 ? 12.660 0.828 5.373 1.00 95.06 417 ILE A CA 1
ATOM 3160 C C . ILE A 1 417 ? 13.921 0.107 5.864 1.00 95.06 417 ILE A C 1
ATOM 3162 O O . ILE A 1 417 ? 14.858 -0.097 5.098 1.00 95.06 417 ILE A O 1
ATOM 3166 N N . ALA A 1 418 ? 13.960 -0.305 7.131 1.00 93.75 418 ALA A N 1
ATOM 3167 C CA . ALA A 1 418 ? 15.123 -0.975 7.706 1.00 93.75 418 ALA A CA 1
ATOM 3168 C C . ALA A 1 418 ? 15.458 -2.281 6.966 1.00 93.75 418 ALA A C 1
ATOM 3170 O O . ALA A 1 418 ? 16.632 -2.619 6.810 1.00 93.75 418 ALA A O 1
ATOM 3171 N N . SER A 1 419 ? 14.444 -2.983 6.445 1.00 92.19 419 SER A N 1
ATOM 3172 C CA . SER A 1 419 ? 14.631 -4.231 5.702 1.00 92.19 419 SER A CA 1
ATOM 3173 C C . SER A 1 419 ? 15.516 -4.076 4.462 1.00 92.19 419 SER A C 1
ATOM 3175 O O . SER A 1 419 ? 16.260 -5.000 4.151 1.00 92.19 419 SER A O 1
ATOM 3177 N N . THR A 1 420 ? 15.524 -2.916 3.789 1.00 90.81 420 THR A N 1
ATOM 3178 C CA . THR A 1 420 ? 16.368 -2.722 2.596 1.00 90.81 420 THR A CA 1
ATOM 3179 C C . THR A 1 420 ? 17.848 -2.599 2.918 1.00 90.81 420 THR A C 1
ATOM 3181 O O . THR A 1 420 ? 18.683 -2.853 2.055 1.00 90.81 420 THR A O 1
ATOM 3184 N N . TRP A 1 421 ? 18.171 -2.170 4.138 1.00 89.12 421 TRP A N 1
ATOM 3185 C CA . TRP A 1 421 ? 19.544 -2.015 4.613 1.00 89.12 421 TRP A CA 1
ATOM 3186 C C . TRP A 1 421 ? 20.043 -3.270 5.318 1.00 89.12 421 TRP A C 1
ATOM 3188 O O . TRP A 1 421 ? 21.200 -3.648 5.164 1.00 89.12 421 TRP A O 1
ATOM 3198 N N . LEU A 1 422 ? 19.167 -3.900 6.100 1.00 87.88 422 LEU A N 1
ATOM 3199 C CA . LEU A 1 422 ? 19.535 -4.995 6.985 1.00 87.88 422 LEU A CA 1
ATOM 3200 C C . LEU A 1 422 ? 19.470 -6.363 6.303 1.00 87.88 422 LEU A C 1
ATOM 3202 O O . LEU A 1 422 ? 20.233 -7.250 6.668 1.00 87.88 422 LEU A O 1
ATOM 3206 N N . LEU A 1 423 ? 18.557 -6.554 5.346 1.00 83.75 423 LEU A N 1
ATOM 3207 C CA . LEU A 1 423 ? 18.302 -7.856 4.738 1.00 83.75 423 LEU A CA 1
ATOM 3208 C C . LEU A 1 423 ? 18.776 -7.856 3.290 1.00 83.75 423 LEU A C 1
ATOM 3210 O O . LEU A 1 423 ? 18.067 -7.442 2.373 1.00 83.75 423 LEU A O 1
ATOM 3214 N N . THR A 1 424 ? 19.978 -8.382 3.074 1.00 83.56 424 THR A N 1
ATOM 3215 C CA . THR A 1 424 ? 20.361 -8.815 1.728 1.00 83.56 424 THR A CA 1
ATOM 3216 C C . THR A 1 424 ? 19.736 -10.188 1.461 1.00 83.56 424 THR A C 1
ATOM 3218 O O . THR A 1 424 ? 19.758 -11.045 2.349 1.00 83.56 424 THR A O 1
ATOM 3221 N N . PRO A 1 425 ? 19.155 -10.445 0.274 1.00 77.88 425 PRO A N 1
ATOM 3222 C CA . PRO A 1 425 ? 18.485 -11.716 -0.019 1.00 77.88 425 PRO A CA 1
ATOM 3223 C C . PRO A 1 425 ? 19.397 -12.937 0.197 1.00 77.88 425 PRO A C 1
ATOM 3225 O O . PRO A 1 425 ? 18.916 -14.009 0.556 1.00 77.88 425 PRO A O 1
ATOM 3228 N N . GLN A 1 426 ? 20.718 -12.758 0.083 1.00 81.44 426 GLN A N 1
ATOM 3229 C CA . GLN A 1 426 ? 21.720 -13.784 0.368 1.00 81.44 426 GLN A CA 1
ATOM 3230 C C . GLN A 1 426 ? 21.749 -14.213 1.847 1.00 81.44 426 GLN A C 1
ATOM 3232 O O . GLN A 1 426 ? 21.955 -15.389 2.130 1.00 81.44 426 GLN A O 1
ATOM 3237 N N . GLN A 1 427 ? 21.525 -13.295 2.793 1.00 81.00 427 GLN A N 1
ATOM 3238 C CA . GLN A 1 427 ? 21.595 -13.584 4.235 1.00 81.00 427 GLN A CA 1
ATOM 3239 C C . GLN A 1 427 ? 20.379 -14.355 4.752 1.00 81.00 427 GLN A C 1
ATOM 3241 O O . GLN A 1 427 ? 20.488 -15.109 5.715 1.00 81.00 427 GLN A O 1
ATOM 3246 N N . VAL A 1 428 ? 19.221 -14.180 4.115 1.00 79.12 428 VAL A N 1
ATOM 3247 C CA . VAL A 1 428 ? 17.960 -14.827 4.516 1.00 79.12 428 VAL A CA 1
ATOM 3248 C C . VAL A 1 428 ? 17.743 -16.191 3.855 1.00 79.12 428 VAL A C 1
ATOM 3250 O O . VAL A 1 428 ? 16.705 -16.810 4.069 1.00 79.12 428 VAL A O 1
ATOM 3253 N N . GLY A 1 429 ? 18.702 -16.675 3.054 1.00 83.75 429 GLY A N 1
ATOM 3254 C CA . GLY A 1 429 ? 18.588 -17.955 2.344 1.00 83.75 429 GLY A CA 1
ATOM 3255 C C . GLY A 1 429 ? 17.427 -17.995 1.344 1.00 83.75 429 GLY A C 1
ATOM 3256 O O . GLY A 1 429 ? 17.015 -19.070 0.911 1.00 83.75 429 GLY A O 1
ATOM 3257 N N . LEU A 1 430 ? 16.877 -16.831 0.992 1.00 80.69 430 LEU A N 1
ATOM 3258 C CA . LEU A 1 430 ? 15.802 -16.709 0.023 1.00 80.69 430 LEU A CA 1
ATOM 3259 C C . LEU A 1 430 ? 16.411 -16.645 -1.373 1.00 80.69 430 LEU A C 1
ATOM 3261 O O . LEU A 1 430 ? 17.452 -16.023 -1.592 1.00 80.69 430 LEU A O 1
ATOM 3265 N N . SER A 1 431 ? 15.766 -17.308 -2.330 1.00 80.56 431 SER A N 1
ATOM 3266 C CA . SER A 1 431 ? 16.211 -17.289 -3.718 1.00 80.56 431 SER A CA 1
ATOM 3267 C C . SER A 1 431 ? 16.334 -15.847 -4.215 1.00 80.56 431 SER A C 1
ATOM 3269 O O . SER A 1 431 ? 15.487 -14.999 -3.926 1.00 80.56 431 SER A O 1
ATOM 3271 N N . SER A 1 432 ? 17.357 -15.580 -5.026 1.00 78.50 432 SER A N 1
ATOM 3272 C CA . SER A 1 432 ? 17.650 -14.275 -5.642 1.00 78.50 432 SER A CA 1
ATOM 3273 C C . SER A 1 432 ? 16.524 -13.710 -6.529 1.00 78.50 432 SER A C 1
ATOM 3275 O O . SER A 1 432 ? 16.670 -12.631 -7.096 1.00 78.50 432 SER A O 1
ATOM 3277 N N . SER A 1 433 ? 15.403 -14.423 -6.653 1.00 86.00 433 SER A N 1
ATOM 3278 C CA . SER A 1 433 ? 14.232 -14.059 -7.446 1.00 86.00 433 SER A CA 1
ATOM 3279 C C . SER A 1 433 ? 13.191 -13.218 -6.704 1.00 86.00 433 SER A C 1
ATOM 3281 O O . SER A 1 433 ? 12.302 -12.674 -7.360 1.00 86.00 433 SER A O 1
ATOM 3283 N N . LEU A 1 434 ? 13.245 -13.110 -5.369 1.00 88.12 434 LEU A N 1
ATOM 3284 C CA . LEU A 1 434 ? 12.230 -12.353 -4.632 1.00 88.12 434 LEU A CA 1
ATOM 3285 C C . LEU A 1 434 ? 12.512 -10.842 -4.661 1.00 88.12 434 LEU A C 1
ATOM 3287 O O . LEU A 1 434 ? 13.609 -10.412 -4.297 1.00 88.12 434 LEU A O 1
ATOM 3291 N N . PRO A 1 435 ? 11.526 -10.009 -5.040 1.00 89.00 435 PRO A N 1
ATOM 3292 C CA . PRO A 1 435 ? 11.683 -8.563 -4.992 1.00 89.00 435 PRO A CA 1
ATOM 3293 C C . PRO A 1 435 ? 11.885 -8.048 -3.560 1.00 89.00 435 PRO A C 1
ATOM 3295 O O . PRO A 1 435 ? 11.189 -8.468 -2.636 1.00 89.00 435 PRO A O 1
ATOM 3298 N N . ILE A 1 436 ? 12.768 -7.060 -3.382 1.00 89.56 436 ILE A N 1
ATOM 3299 C CA . ILE A 1 436 ? 13.125 -6.475 -2.071 1.00 89.56 436 ILE A CA 1
ATOM 3300 C C . ILE A 1 436 ? 11.892 -5.979 -1.293 1.00 89.56 436 ILE A C 1
ATOM 3302 O O . ILE A 1 436 ? 11.788 -6.176 -0.085 1.00 89.56 436 ILE A O 1
ATOM 3306 N N . TRP A 1 437 ? 10.902 -5.398 -1.974 1.00 93.88 437 TRP A N 1
ATOM 3307 C CA . TRP A 1 437 ? 9.669 -4.914 -1.340 1.00 93.88 437 TRP A CA 1
ATOM 3308 C C . TRP A 1 437 ? 8.808 -6.035 -0.730 1.00 93.88 437 TRP A C 1
ATOM 3310 O O . TRP A 1 437 ? 8.022 -5.777 0.180 1.00 93.88 437 TRP A O 1
ATOM 3320 N N . THR A 1 438 ? 8.983 -7.290 -1.162 1.00 94.00 438 THR A N 1
ATOM 3321 C CA . THR A 1 438 ? 8.328 -8.446 -0.526 1.00 94.00 438 THR A CA 1
ATOM 3322 C C . THR A 1 438 ? 8.887 -8.686 0.877 1.00 94.00 438 THR A C 1
ATOM 3324 O O . THR A 1 438 ? 8.124 -8.955 1.803 1.00 94.00 438 THR A O 1
ATOM 3327 N N . LEU A 1 439 ? 10.201 -8.517 1.071 1.00 93.81 439 LEU A N 1
ATOM 3328 C CA . LEU A 1 439 ? 10.823 -8.598 2.397 1.00 93.81 439 LEU A CA 1
ATOM 3329 C C . LEU A 1 439 ? 10.320 -7.481 3.311 1.00 93.81 439 LEU A C 1
ATOM 3331 O O . LEU A 1 439 ? 10.025 -7.740 4.475 1.00 93.81 439 LEU A O 1
ATOM 3335 N N . ALA A 1 440 ? 10.142 -6.273 2.773 1.00 95.94 440 ALA A N 1
ATOM 3336 C CA . ALA A 1 440 ? 9.591 -5.149 3.521 1.00 95.94 440 ALA A CA 1
ATOM 3337 C C . ALA A 1 440 ? 8.166 -5.427 4.025 1.00 95.94 440 ALA A C 1
ATOM 3339 O O . ALA A 1 440 ? 7.856 -5.145 5.182 1.00 95.94 440 ALA A O 1
ATOM 3340 N N . PHE A 1 441 ? 7.317 -6.049 3.198 1.00 97.12 441 PHE A N 1
ATOM 3341 C CA . PHE A 1 441 ? 5.985 -6.489 3.621 1.00 97.12 441 PHE A CA 1
ATOM 3342 C C . PHE A 1 441 ? 6.043 -7.493 4.775 1.00 97.12 441 PHE A C 1
ATOM 3344 O O . PHE A 1 441 ? 5.341 -7.329 5.775 1.00 97.12 441 PHE A O 1
ATOM 3351 N N . VAL A 1 442 ? 6.894 -8.517 4.662 1.00 95.75 442 VAL A N 1
ATOM 3352 C CA . VAL A 1 442 ? 7.049 -9.540 5.707 1.00 95.75 442 VAL A CA 1
ATOM 3353 C C . VAL A 1 442 ? 7.592 -8.926 7.000 1.00 95.75 442 VAL A C 1
ATOM 3355 O O . VAL A 1 442 ? 7.059 -9.206 8.074 1.00 95.75 442 VAL A O 1
ATOM 3358 N N . ALA A 1 443 ? 8.587 -8.042 6.903 1.00 95.75 443 ALA A N 1
ATOM 3359 C CA . ALA A 1 443 ? 9.147 -7.310 8.037 1.00 95.75 443 ALA A CA 1
ATOM 3360 C C . ALA A 1 443 ? 8.081 -6.460 8.748 1.00 95.75 443 ALA A C 1
ATOM 3362 O O . ALA A 1 443 ? 7.977 -6.492 9.973 1.00 95.75 443 ALA A O 1
ATOM 3363 N N . GLY A 1 444 ? 7.238 -5.756 7.987 1.00 96.56 444 GLY A N 1
ATOM 3364 C CA . GLY A 1 444 ? 6.129 -4.978 8.533 1.00 96.56 444 GLY A CA 1
ATOM 3365 C C . GLY A 1 444 ? 5.006 -5.828 9.136 1.00 96.56 444 GLY A C 1
ATOM 3366 O O . GLY A 1 444 ? 4.408 -5.437 10.134 1.00 96.56 444 GLY A O 1
ATOM 3367 N N . TYR A 1 445 ? 4.723 -7.009 8.581 1.00 97.00 445 TYR A N 1
ATOM 3368 C CA . TYR A 1 445 ? 3.760 -7.954 9.162 1.00 97.00 445 TYR A CA 1
ATOM 3369 C C . TYR A 1 445 ? 4.266 -8.548 10.489 1.00 97.00 445 TYR A C 1
ATOM 3371 O O . TYR A 1 445 ? 3.486 -8.776 11.419 1.00 97.00 445 TYR A O 1
ATOM 3379 N N . GLY A 1 446 ? 5.576 -8.789 10.578 1.00 95.38 446 GLY A N 1
ATOM 3380 C CA . GLY A 1 446 ? 6.263 -9.376 11.724 1.00 95.38 446 GLY A CA 1
ATOM 3381 C C . GLY A 1 446 ? 7.144 -8.392 12.493 1.00 95.38 446 GLY A C 1
ATOM 3382 O O . GLY A 1 446 ? 8.281 -8.742 12.793 1.00 95.38 446 GLY A O 1
ATOM 3383 N N . THR A 1 447 ? 6.650 -7.196 12.838 1.00 94.75 447 THR A N 1
ATOM 3384 C CA . THR A 1 447 ? 7.455 -6.159 13.525 1.00 94.75 447 THR A CA 1
ATOM 3385 C C . THR A 1 447 ? 8.188 -6.671 14.766 1.00 94.75 447 THR A C 1
ATOM 3387 O O . THR A 1 447 ? 9.360 -6.368 14.957 1.00 94.75 447 THR A O 1
ATOM 3390 N N . GLU A 1 448 ? 7.531 -7.504 15.578 1.00 93.12 448 GLU A N 1
ATOM 3391 C CA . GLU A 1 448 ? 8.128 -8.101 16.784 1.00 93.12 448 GLU A CA 1
ATOM 3392 C C . GLU A 1 448 ? 9.333 -8.992 16.463 1.00 93.12 448 GLU A C 1
ATOM 3394 O O . GLU A 1 448 ? 10.313 -9.010 17.201 1.00 93.12 448 GLU A O 1
ATOM 3399 N N . LEU A 1 449 ? 9.283 -9.724 15.344 1.00 90.00 449 LEU A N 1
ATOM 3400 C CA . LEU A 1 449 ? 10.380 -10.591 14.921 1.00 90.00 449 LEU A CA 1
ATOM 3401 C C . LEU A 1 449 ? 11.599 -9.761 14.512 1.00 90.00 449 LEU A C 1
ATOM 3403 O O . LEU A 1 449 ? 12.726 -10.153 14.805 1.00 90.00 449 LEU A O 1
ATOM 3407 N N . VAL A 1 450 ? 11.373 -8.611 13.868 1.00 89.56 450 VAL A N 1
ATOM 3408 C CA . VAL A 1 450 ? 12.443 -7.683 13.478 1.00 89.56 450 VAL A CA 1
ATOM 3409 C C . VAL A 1 450 ? 13.134 -7.113 14.717 1.00 89.56 450 VAL A C 1
ATOM 3411 O O . VAL A 1 450 ? 14.360 -7.138 14.777 1.00 89.56 450 VAL A O 1
ATOM 3414 N N . PHE A 1 451 ? 12.382 -6.677 15.733 1.00 88.88 451 PHE A N 1
ATOM 3415 C CA . PHE A 1 451 ? 12.982 -6.192 16.984 1.00 88.88 451 PHE A CA 1
ATOM 3416 C C . PHE A 1 451 ? 13.696 -7.296 17.754 1.00 88.88 451 PHE A C 1
ATOM 3418 O O . PHE A 1 451 ? 14.851 -7.118 18.125 1.00 88.88 451 PHE A O 1
ATOM 3425 N N . ALA A 1 452 ? 13.084 -8.475 17.885 1.00 91.88 452 ALA A N 1
ATOM 3426 C CA . ALA A 1 452 ? 13.736 -9.619 18.517 1.00 91.88 452 ALA A CA 1
ATOM 3427 C C . ALA A 1 452 ? 15.039 -10.015 17.798 1.00 91.88 452 ALA A C 1
ATOM 3429 O O . ALA A 1 452 ? 16.001 -10.451 18.432 1.00 91.88 452 ALA A O 1
ATOM 3430 N N . PHE A 1 453 ? 15.091 -9.869 16.473 1.00 89.31 453 PHE A N 1
ATOM 3431 C CA . PHE A 1 453 ? 16.305 -10.080 15.692 1.00 89.31 453 PHE A CA 1
ATOM 3432 C C . PHE A 1 453 ? 17.362 -8.996 15.955 1.00 89.31 453 PHE A C 1
ATOM 3434 O O . PHE A 1 453 ? 18.521 -9.335 16.190 1.00 89.31 453 PHE A O 1
ATOM 3441 N N . MET A 1 454 ? 16.977 -7.715 15.980 1.00 89.12 454 MET A N 1
ATOM 3442 C CA . MET A 1 454 ? 17.890 -6.615 16.322 1.00 89.12 454 MET A CA 1
ATOM 3443 C C . MET A 1 454 ? 18.461 -6.760 17.735 1.00 89.12 454 MET A C 1
ATOM 3445 O O . MET A 1 454 ? 19.671 -6.630 17.916 1.00 89.12 454 MET A O 1
ATOM 3449 N N . ASP A 1 455 ? 17.627 -7.109 18.714 1.00 92.12 455 ASP A N 1
ATOM 3450 C CA . ASP A 1 455 ? 18.059 -7.344 20.092 1.00 92.12 455 ASP A CA 1
ATOM 3451 C C . ASP A 1 455 ? 19.084 -8.481 20.170 1.00 92.12 455 ASP A C 1
ATOM 3453 O O . ASP A 1 455 ? 20.097 -8.364 20.859 1.00 92.12 455 ASP A O 1
ATOM 3457 N N . ARG A 1 456 ? 18.886 -9.564 19.404 1.00 93.56 456 ARG A N 1
ATOM 3458 C CA . ARG A 1 456 ? 19.856 -10.669 19.317 1.00 93.56 456 ARG A CA 1
ATOM 3459 C C . ARG A 1 456 ? 21.193 -10.236 18.723 1.00 93.56 456 ARG A C 1
ATOM 3461 O O . ARG A 1 456 ? 22.226 -10.664 19.227 1.00 93.56 456 ARG A O 1
ATOM 3468 N N . ILE A 1 457 ? 21.190 -9.388 17.692 1.00 91.62 457 ILE A N 1
ATOM 3469 C CA . ILE A 1 457 ? 22.426 -8.835 17.119 1.00 91.62 457 ILE A CA 1
ATOM 3470 C C . ILE A 1 457 ? 23.159 -7.988 18.165 1.00 91.62 457 ILE A C 1
ATOM 3472 O O . ILE A 1 457 ? 24.359 -8.157 18.362 1.00 91.62 457 ILE A O 1
ATOM 3476 N N . ILE A 1 458 ? 22.440 -7.110 18.870 1.00 93.75 458 ILE A N 1
ATOM 3477 C CA . ILE A 1 458 ? 23.024 -6.254 19.912 1.00 93.75 458 ILE A CA 1
ATOM 3478 C C . ILE A 1 458 ? 23.628 -7.102 21.038 1.00 93.75 458 ILE A C 1
ATOM 3480 O O . ILE A 1 458 ? 24.705 -6.781 21.534 1.00 93.75 458 ILE A O 1
ATOM 3484 N N . LEU A 1 459 ? 22.960 -8.188 21.437 1.00 95.94 459 LEU A N 1
ATOM 3485 C CA . LEU A 1 459 ? 23.481 -9.118 22.441 1.00 95.94 459 LEU A CA 1
ATOM 3486 C C . LEU A 1 459 ? 24.725 -9.870 21.952 1.00 95.94 459 LEU A C 1
ATOM 3488 O O . LEU A 1 459 ? 25.652 -10.050 22.734 1.00 95.94 459 LEU A O 1
ATOM 3492 N N . ALA A 1 460 ? 24.779 -10.252 20.675 1.00 95.81 460 ALA A N 1
ATOM 3493 C CA . ALA A 1 460 ? 25.931 -10.941 20.097 1.00 95.81 460 ALA A CA 1
ATOM 3494 C C . ALA A 1 460 ? 27.203 -10.075 20.059 1.00 95.81 460 ALA A C 1
ATOM 3496 O O . ALA A 1 460 ? 28.290 -10.620 20.172 1.00 95.81 460 ALA A O 1
ATOM 3497 N N . PHE A 1 461 ? 27.080 -8.747 19.942 1.00 94.94 461 PHE A N 1
ATOM 3498 C CA . PHE A 1 461 ? 28.224 -7.821 19.991 1.00 94.94 461 PHE A CA 1
ATOM 3499 C C . PHE A 1 461 ? 28.671 -7.439 21.410 1.00 94.94 461 PHE A C 1
ATOM 3501 O O . PHE A 1 461 ? 29.693 -6.774 21.567 1.00 94.94 461 PHE A O 1
ATOM 3508 N N . LYS A 1 462 ? 27.891 -7.787 22.440 1.00 92.38 462 LYS A N 1
ATOM 3509 C CA . LYS A 1 462 ? 28.246 -7.534 23.847 1.00 92.38 462 LYS A CA 1
ATOM 3510 C C . LYS A 1 462 ? 29.039 -8.676 24.485 1.00 92.38 462 LYS A C 1
ATOM 3512 O O . LYS A 1 462 ? 29.621 -8.457 25.546 1.00 92.38 462 LYS A O 1
ATOM 3517 N N . ALA A 1 463 ? 28.990 -9.863 23.888 1.00 74.94 463 ALA A N 1
ATOM 3518 C CA . ALA A 1 463 ? 29.815 -11.012 24.249 1.00 74.94 463 ALA A CA 1
ATOM 3519 C C . ALA A 1 463 ? 31.158 -10.923 23.520 1.00 74.94 463 ALA A C 1
ATOM 3521 O O . ALA A 1 463 ? 32.169 -11.316 24.143 1.00 74.94 463 ALA A O 1
#

Radius of gyration: 40.22 Å; Cα contacts (8 Å, |Δi|>4): 299; chains: 1; bounding box: 94×71×126 Å